Protein AF-A0A1Y2J234-F1 (afdb_monomer)

Foldseek 3Di:
DDDDDDDPDPPPPPPPPQPFDWFKDFDFFDKAQLVPNDTDIDIDTDDPPCDLVNLLVVCVSLVHDSDDDPVVSVVVSNVNSVDVVSVVVQFDDPDPDDPPDDDPVNVVPDPVSVVCCVVVPDPPDPSIGTTPPNPDPDPDVDPDDDPVVVVVVVVVVVVVVVVVVVVVVVVVVVPPDDDDDDDDDDDDDDDDDDDDDDDDDDDDDDDDDDDDDDDDDDDDDDDDDDDDDDDDPDPPVVPVVVVVVVVVVVVVVVVVVVVVVVVVVVVVVVVVVVVVVVVVPPDDDDDDDDDDDDDDDDDDDDDDDDDDDDDDDDDDDDDDDDDDDDDDDDDDDDDDDDDDDDDDDDDDPPPPPPPPPPDPPPPPPPPAPPVQWDWDADPNDTDIFGLVPFDQQDPDDCQPPLVVLLCQQNFAQRGATPNGGDRLVCVCVNADVVNVRPVVSCVVCVVVSVLSVLVNVVVVVDPDPVRVQVVQADPVSHGDTSVVVSVVSVVVLLVLLQVQLVLCCVLVVNDCPDVVVVCLQWDADPNDIDGDDDSNSSSVSSVVSVVVPVVSVVVSVCVVVVVPDDPPDDPPDPDDDDDDD

Structure (mmCIF, N/CA/C/O backbone):
data_AF-A0A1Y2J234-F1
#
_entry.id   AF-A0A1Y2J234-F1
#
loop_
_atom_site.group_PDB
_atom_site.id
_atom_site.type_symbol
_atom_site.label_atom_id
_atom_site.label_alt_id
_atom_site.label_comp_id
_atom_site.label_asym_id
_atom_site.label_entity_id
_atom_site.label_seq_id
_atom_site.pdbx_PDB_ins_code
_atom_site.Cartn_x
_atom_site.Cartn_y
_atom_site.Cartn_z
_atom_site.occupancy
_atom_site.B_iso_or_equiv
_atom_site.auth_seq_id
_atom_site.auth_comp_id
_atom_site.auth_asym_id
_atom_site.auth_atom_id
_atom_site.pdbx_PDB_model_num
ATOM 1 N N . MET A 1 1 ? -26.512 81.513 -38.156 1.00 45.56 1 MET A N 1
ATOM 2 C CA . MET A 1 1 ? -25.072 81.213 -38.007 1.00 45.56 1 MET A CA 1
ATOM 3 C C . MET A 1 1 ? -24.867 79.724 -38.216 1.00 45.56 1 MET A C 1
ATOM 5 O O . MET A 1 1 ? -25.089 78.939 -37.305 1.00 45.56 1 MET A O 1
ATOM 9 N N . SER A 1 2 ? -24.532 79.351 -39.450 1.00 49.22 2 SER A N 1
ATOM 10 C CA . SER A 1 2 ? -24.187 77.988 -39.853 1.00 49.22 2 SER A CA 1
ATOM 11 C C . SER A 1 2 ? -22.851 77.570 -39.250 1.00 49.22 2 SER A C 1
ATOM 13 O O . SER A 1 2 ? -21.877 78.315 -39.355 1.00 49.22 2 SER A O 1
ATOM 15 N N . ARG A 1 3 ? -22.774 76.361 -38.691 1.00 46.22 3 ARG A N 1
ATOM 16 C CA . ARG A 1 3 ? -21.512 75.629 -38.548 1.00 46.22 3 ARG A CA 1
ATOM 17 C C . ARG A 1 3 ? -21.734 74.187 -38.986 1.00 46.22 3 ARG A C 1
ATOM 19 O O . ARG A 1 3 ? -22.259 73.367 -38.242 1.00 46.22 3 ARG A O 1
ATOM 26 N N . ASN A 1 4 ? -21.353 73.944 -40.237 1.00 49.16 4 ASN A N 1
ATOM 27 C CA . ASN A 1 4 ? -21.106 72.631 -40.813 1.00 49.16 4 ASN A CA 1
ATOM 28 C C . ASN A 1 4 ? -19.988 71.947 -40.020 1.00 49.16 4 ASN A C 1
ATOM 30 O O . ASN A 1 4 ? -18.925 72.544 -39.854 1.00 49.16 4 ASN A O 1
ATOM 34 N N . ASN A 1 5 ? -20.211 70.710 -39.576 1.00 48.19 5 ASN A N 1
ATOM 35 C CA . ASN A 1 5 ? -19.147 69.843 -39.076 1.00 48.19 5 ASN A CA 1
ATOM 36 C C . ASN A 1 5 ? -18.961 68.696 -40.088 1.00 48.19 5 ASN A C 1
ATOM 38 O O . ASN A 1 5 ? -19.923 67.965 -40.340 1.00 48.19 5 ASN A O 1
ATOM 42 N N . PRO A 1 6 ? -17.796 68.592 -40.747 1.00 54.53 6 PRO A N 1
ATOM 43 C CA . PRO A 1 6 ? -17.599 67.704 -41.880 1.00 54.53 6 PRO A CA 1
ATOM 44 C C . PRO A 1 6 ? -17.270 66.268 -41.451 1.00 54.53 6 PRO A C 1
ATOM 46 O O . PRO A 1 6 ? -16.587 66.035 -40.460 1.00 54.53 6 PRO A O 1
ATOM 49 N N . ALA A 1 7 ? -17.755 65.331 -42.267 1.00 48.97 7 ALA A N 1
ATOM 50 C CA . ALA A 1 7 ? -17.101 64.080 -42.650 1.00 48.97 7 ALA A CA 1
ATOM 51 C C . ALA A 1 7 ? -16.438 63.248 -41.533 1.00 48.97 7 ALA A C 1
ATOM 53 O O . ALA A 1 7 ? -15.234 63.302 -41.303 1.00 48.97 7 ALA A O 1
ATOM 54 N N . ASN A 1 8 ? -17.235 62.360 -40.933 1.00 47.50 8 ASN A N 1
ATOM 55 C CA . ASN A 1 8 ? -16.736 61.147 -40.293 1.00 47.50 8 ASN A CA 1
ATOM 56 C C . ASN A 1 8 ? -16.324 60.157 -41.399 1.00 47.50 8 ASN A C 1
ATOM 58 O O . ASN A 1 8 ? -17.135 59.364 -41.886 1.00 47.50 8 ASN A O 1
ATOM 62 N N . GLU A 1 9 ? -15.080 60.293 -41.853 1.00 50.00 9 GLU A N 1
ATOM 63 C CA . GLU A 1 9 ? -14.385 59.343 -42.718 1.00 50.00 9 GLU A CA 1
ATOM 64 C C . GLU A 1 9 ? -14.416 57.961 -42.058 1.00 50.00 9 GLU A C 1
ATOM 66 O O . GLU A 1 9 ? -13.770 57.705 -41.040 1.00 50.00 9 GLU A O 1
ATOM 71 N N . ARG A 1 10 ? -15.207 57.055 -42.641 1.00 52.41 10 ARG A N 1
ATOM 72 C CA . ARG A 1 10 ? -15.169 55.626 -42.344 1.00 52.41 10 ARG A CA 1
ATOM 73 C C . ARG A 1 10 ? -13.786 55.113 -42.735 1.00 52.41 10 ARG A C 1
ATOM 75 O O . ARG A 1 10 ? -13.575 54.692 -43.867 1.00 52.41 10 ARG A O 1
ATOM 82 N N . LYS A 1 11 ? -12.850 55.166 -41.788 1.00 54.44 11 LYS A N 1
ATOM 83 C CA . LYS A 1 11 ? -11.643 54.344 -41.788 1.00 54.44 11 LYS A CA 1
ATOM 84 C C . LYS A 1 11 ? -12.125 52.901 -41.881 1.00 54.44 11 LYS A C 1
ATOM 86 O O . LYS A 1 11 ? -12.650 52.364 -40.907 1.00 54.44 11 LYS A O 1
ATOM 91 N N . SER A 1 12 ? -12.034 52.324 -43.074 1.00 51.91 12 SER A N 1
ATOM 92 C CA . SER A 1 12 ? -12.095 50.885 -43.277 1.00 51.91 12 SER A CA 1
ATOM 93 C C . SER A 1 12 ? -11.106 50.278 -42.290 1.00 51.91 12 SER A C 1
ATOM 95 O O . SER A 1 12 ? -9.899 50.454 -42.433 1.00 51.91 12 SER A O 1
ATOM 97 N N . ALA A 1 13 ? -11.629 49.692 -41.216 1.00 58.81 13 ALA A N 1
ATOM 98 C CA . ALA A 1 13 ? -10.858 48.840 -40.340 1.00 58.81 13 ALA A CA 1
ATOM 99 C C . ALA A 1 13 ? -10.471 47.640 -41.202 1.00 58.81 13 ALA A C 1
ATOM 101 O O . ALA A 1 13 ? -11.271 46.730 -41.396 1.00 58.81 13 ALA A O 1
ATOM 102 N N . GLU A 1 14 ? -9.294 47.714 -41.821 1.00 63.28 14 GLU A N 1
ATOM 103 C CA . GLU A 1 14 ? -8.565 46.523 -42.221 1.00 63.28 14 GLU A CA 1
ATOM 104 C C . GLU A 1 14 ? -8.438 45.699 -40.943 1.00 63.28 14 GLU A C 1
ATOM 106 O O . GLU A 1 14 ? -7.708 46.073 -40.021 1.00 63.28 14 GLU A O 1
ATOM 111 N N . ASP A 1 15 ? -9.277 44.665 -40.840 1.00 64.50 15 ASP A N 1
ATOM 112 C CA . ASP A 1 15 ? -9.165 43.656 -39.800 1.00 64.50 15 ASP A CA 1
ATOM 113 C C . ASP A 1 15 ? -7.700 43.221 -39.804 1.00 64.50 15 ASP A C 1
ATOM 115 O O . ASP A 1 15 ? -7.218 42.789 -40.856 1.00 64.50 15 ASP A O 1
ATOM 119 N N . PRO A 1 16 ? -6.957 43.396 -38.693 1.00 71.81 16 PRO A N 1
ATOM 120 C CA . PRO A 1 16 ? -5.580 42.948 -38.642 1.00 71.81 16 PRO A CA 1
ATOM 121 C C . PRO A 1 16 ? -5.625 41.459 -38.950 1.00 71.81 16 PRO A C 1
ATOM 123 O O . PRO A 1 16 ? -6.206 40.705 -38.166 1.00 71.81 16 PRO A O 1
ATOM 126 N N . GLU A 1 17 ? -5.095 41.066 -40.111 1.00 74.25 17 GLU A N 1
ATOM 127 C CA . GLU A 1 17 ? -4.952 39.669 -40.494 1.00 74.25 17 GLU A CA 1
ATOM 128 C C . GLU A 1 17 ? -4.195 39.003 -39.349 1.00 74.25 17 GLU A C 1
ATOM 130 O O . GLU A 1 17 ? -2.992 39.191 -39.180 1.00 74.25 17 GLU A O 1
ATOM 135 N N . GLU A 1 18 ? -4.928 38.336 -38.453 1.00 79.62 18 GLU A N 1
ATOM 136 C CA . GLU A 1 18 ? -4.303 37.661 -37.334 1.00 79.62 18 GLU A CA 1
ATOM 137 C C . GLU A 1 18 ? -3.364 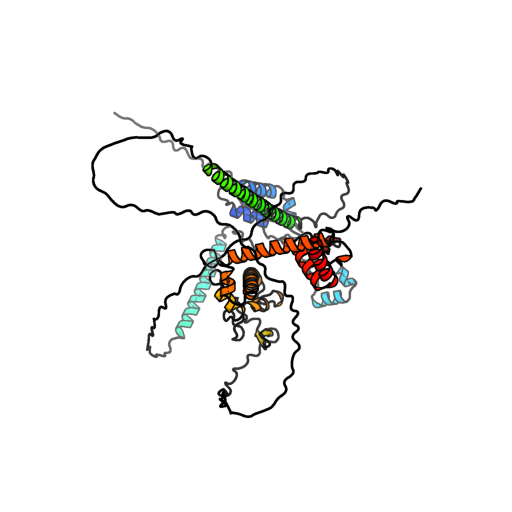36.632 -37.945 1.00 79.62 18 GLU A C 1
ATOM 139 O O . GLU A 1 18 ? -3.802 35.827 -38.765 1.00 79.62 18 GLU A O 1
ATOM 144 N N . ASP A 1 19 ? -2.087 36.672 -37.569 1.00 83.88 19 ASP A N 1
ATOM 145 C CA . ASP A 1 19 ? -1.072 35.734 -38.042 1.00 83.88 19 ASP A CA 1
ATOM 146 C C . ASP A 1 19 ? -1.469 34.294 -37.659 1.00 83.88 19 ASP A C 1
ATOM 148 O O . ASP A 1 19 ? -1.083 33.762 -36.612 1.00 83.88 19 ASP A O 1
ATOM 152 N N . VAL A 1 20 ? -2.301 33.653 -38.486 1.00 92.81 20 VAL A N 1
ATOM 153 C CA . VAL A 1 20 ? -2.752 32.277 -38.292 1.00 92.81 20 VAL A CA 1
ATOM 154 C C . VAL A 1 20 ? -1.638 31.358 -38.768 1.00 92.81 20 VAL A C 1
ATOM 156 O O . VAL A 1 20 ? -1.577 30.938 -39.922 1.00 92.81 20 VAL A O 1
ATOM 159 N N . GLU A 1 21 ? -0.750 31.008 -37.848 1.00 95.44 21 GLU A N 1
ATOM 160 C CA . GLU A 1 21 ? 0.292 30.016 -38.089 1.00 95.44 21 GLU A CA 1
ATOM 161 C C . GLU A 1 21 ? -0.334 28.614 -38.215 1.00 95.44 21 GLU A C 1
ATOM 163 O O . GLU A 1 21 ? -1.016 28.130 -37.305 1.00 95.44 21 GLU A O 1
ATOM 168 N N . VAL A 1 22 ? -0.111 27.932 -39.343 1.00 96.94 22 VAL A N 1
ATOM 169 C CA . VAL A 1 22 ? -0.601 26.563 -39.582 1.00 96.94 22 VAL A CA 1
ATOM 170 C C . VAL A 1 22 ? 0.548 25.570 -39.421 1.00 96.94 22 VAL A C 1
ATOM 172 O O . VAL A 1 22 ? 1.450 25.517 -40.252 1.00 96.94 22 VAL A O 1
ATOM 175 N N . LEU A 1 23 ? 0.503 24.737 -38.375 1.00 97.44 23 LEU A N 1
ATOM 176 C CA . LEU A 1 23 ? 1.488 23.673 -38.164 1.00 97.44 23 LEU A CA 1
ATOM 177 C C . LEU A 1 23 ? 1.081 22.374 -38.844 1.00 97.44 23 LEU A C 1
ATOM 179 O O . LEU A 1 23 ? -0.024 21.879 -38.640 1.00 97.44 23 LEU A O 1
ATOM 183 N N . THR A 1 24 ? 2.010 21.766 -39.575 1.00 97.56 24 THR A N 1
ATOM 184 C CA . THR A 1 24 ? 1.808 20.456 -40.201 1.00 97.56 24 THR A CA 1
ATOM 185 C C . THR A 1 24 ? 2.265 19.351 -39.250 1.00 97.56 24 THR A C 1
ATOM 187 O O . THR A 1 24 ? 3.435 19.289 -38.884 1.00 97.56 24 THR A O 1
ATOM 190 N N . LEU A 1 25 ? 1.346 18.478 -38.830 1.00 96.88 25 LEU A N 1
ATOM 191 C CA . LEU A 1 25 ? 1.611 17.398 -37.872 1.00 96.88 25 LEU A CA 1
ATOM 192 C C . LEU A 1 25 ? 1.128 16.041 -38.413 1.00 96.88 25 LEU A C 1
ATOM 194 O O . LEU A 1 25 ? 0.186 15.997 -39.205 1.00 96.88 25 LEU A O 1
ATOM 198 N N . PRO A 1 26 ? 1.721 14.909 -37.995 1.00 96.19 26 PRO A N 1
ATOM 199 C CA . PRO A 1 26 ? 1.278 13.584 -38.426 1.00 96.19 26 PRO A CA 1
ATOM 200 C C . PRO A 1 26 ? -0.073 13.221 -37.795 1.00 96.19 26 PRO A C 1
ATOM 202 O O . PRO A 1 26 ? -0.250 13.370 -36.588 1.00 96.19 26 PRO A O 1
ATOM 205 N N . LYS A 1 27 ? -1.027 12.693 -38.577 1.00 94.25 27 LYS A N 1
ATOM 206 C CA . LYS A 1 27 ? -2.358 12.309 -38.074 1.00 94.25 27 LYS A CA 1
ATOM 207 C C . LYS A 1 27 ? -2.227 11.300 -36.918 1.00 94.25 27 LYS A C 1
ATOM 209 O O . LYS A 1 27 ? -1.649 10.225 -37.116 1.00 94.25 27 LYS A O 1
ATOM 214 N N . PRO A 1 28 ? -2.745 11.606 -35.716 1.00 91.50 28 PRO A N 1
ATOM 215 C CA . PRO A 1 28 ? -2.576 10.729 -34.575 1.00 91.50 28 PRO A CA 1
ATOM 216 C C . PRO A 1 28 ? -3.358 9.427 -34.751 1.00 91.50 28 PRO A C 1
ATOM 218 O O . PRO A 1 28 ? -4.453 9.413 -35.307 1.00 91.50 28 PRO A O 1
ATOM 221 N N . GLY A 1 29 ? -2.772 8.320 -34.292 1.00 87.81 29 GLY A N 1
ATOM 222 C CA . GLY A 1 29 ? -3.382 6.990 -34.384 1.00 87.81 29 GLY A CA 1
ATOM 223 C C . GLY A 1 29 ? -3.395 6.375 -35.785 1.00 87.81 29 GLY A C 1
ATOM 224 O O . GLY A 1 29 ? -3.903 5.268 -35.935 1.00 87.81 29 GLY A O 1
ATOM 225 N N . GLN A 1 30 ? -2.834 7.045 -36.797 1.00 89.81 30 GLN A N 1
ATOM 226 C CA . GLN A 1 30 ? -2.687 6.438 -38.116 1.00 89.81 30 GLN A CA 1
ATOM 227 C C . GLN A 1 30 ? -1.759 5.224 -38.054 1.00 89.81 30 GLN A C 1
ATOM 229 O O . GLN A 1 30 ? -0.887 5.131 -37.186 1.00 89.81 30 GLN A O 1
ATOM 234 N N . ALA A 1 31 ? -1.928 4.326 -39.007 1.00 88.06 31 ALA A N 1
ATOM 235 C CA . ALA A 1 31 ? -1.000 3.248 -39.243 1.00 88.06 31 ALA A CA 1
ATOM 236 C C . ALA A 1 31 ? -0.335 3.453 -40.610 1.00 88.06 31 ALA A C 1
ATOM 238 O O . ALA A 1 31 ? -0.901 4.084 -41.506 1.00 88.06 31 ALA A O 1
ATOM 239 N N . ILE A 1 32 ? 0.930 3.048 -40.703 1.00 89.06 32 ILE A N 1
ATOM 240 C CA . ILE A 1 32 ? 1.766 3.299 -41.878 1.00 89.06 32 ILE A CA 1
ATOM 241 C C . ILE A 1 32 ? 1.952 1.996 -42.631 1.00 89.06 32 ILE A C 1
ATOM 243 O O . ILE A 1 32 ? 2.423 1.009 -42.057 1.00 89.06 32 ILE A O 1
ATOM 247 N N . ASP A 1 33 ? 1.652 2.027 -43.926 1.00 83.75 33 ASP A N 1
ATOM 248 C CA . ASP A 1 33 ? 2.023 0.953 -44.834 1.00 83.75 33 ASP A CA 1
ATOM 249 C C . ASP A 1 33 ? 3.551 0.892 -44.965 1.00 83.75 33 ASP A C 1
ATOM 251 O O . ASP A 1 33 ? 4.235 1.887 -45.245 1.00 83.75 33 ASP A O 1
ATOM 255 N N . ARG A 1 34 ? 4.102 -0.301 -44.745 1.00 79.81 34 ARG A N 1
ATOM 256 C CA . ARG A 1 34 ? 5.529 -0.586 -44.853 1.00 79.81 34 ARG A CA 1
ATOM 257 C C . ARG A 1 34 ? 6.104 -0.266 -46.233 1.00 79.81 34 ARG A C 1
ATOM 259 O O . ARG A 1 34 ? 7.294 0.057 -46.287 1.00 79.81 34 ARG A O 1
ATOM 266 N N . ALA A 1 35 ? 5.311 -0.382 -47.300 1.00 84.75 35 ALA A N 1
ATOM 267 C CA . ALA A 1 35 ? 5.768 -0.146 -48.666 1.00 84.75 35 ALA A CA 1
ATOM 268 C C . ALA A 1 35 ? 5.939 1.349 -48.965 1.00 84.75 35 ALA A C 1
ATOM 270 O O . ALA A 1 35 ? 6.988 1.767 -49.449 1.00 84.75 35 ALA A O 1
ATOM 271 N N . GLU A 1 36 ? 4.939 2.162 -48.624 1.00 86.81 36 GLU A N 1
ATOM 272 C CA . GLU A 1 36 ? 4.905 3.572 -49.021 1.00 86.81 36 GLU A CA 1
ATOM 273 C C . GLU A 1 36 ? 5.621 4.495 -48.030 1.00 86.81 36 GLU A C 1
ATOM 275 O O . GLU A 1 36 ? 6.101 5.557 -48.422 1.00 86.81 36 GLU A O 1
ATOM 280 N N . ARG A 1 37 ? 5.679 4.126 -46.736 1.00 83.69 37 ARG A N 1
ATOM 281 C CA . ARG A 1 37 ? 6.215 4.950 -45.625 1.00 83.69 37 ARG A CA 1
ATOM 282 C C . ARG A 1 37 ? 5.719 6.408 -45.600 1.00 83.69 37 ARG A C 1
ATOM 284 O O . ARG A 1 37 ? 6.307 7.250 -44.920 1.00 83.69 37 ARG A O 1
ATOM 291 N N . LYS A 1 38 ? 4.632 6.721 -46.308 1.00 91.19 38 LYS A N 1
ATOM 292 C CA . LYS A 1 38 ? 4.097 8.074 -46.437 1.00 91.19 38 LYS A CA 1
ATOM 293 C C . LYS A 1 38 ? 3.189 8.371 -45.249 1.00 91.19 38 LYS A C 1
ATOM 295 O O . LYS A 1 38 ? 2.128 7.775 -45.088 1.00 91.19 38 LYS A O 1
ATOM 300 N N . VAL A 1 39 ? 3.625 9.294 -44.399 1.00 93.06 39 VAL A N 1
ATOM 301 C CA . VAL A 1 39 ? 2.880 9.721 -43.210 1.00 93.06 39 VAL A CA 1
ATOM 302 C C . VAL A 1 39 ? 1.763 10.674 -43.644 1.00 93.06 39 VAL A C 1
ATOM 304 O O . VAL A 1 39 ? 2.042 11.684 -44.289 1.00 93.06 39 VAL A O 1
ATOM 307 N N . LYS A 1 40 ? 0.498 10.398 -43.295 1.00 94.25 40 LYS A N 1
ATOM 308 C CA . LYS A 1 40 ? -0.587 11.365 -43.522 1.00 94.25 40 LYS A CA 1
ATOM 309 C C . LYS A 1 40 ? -0.427 12.500 -42.520 1.00 94.25 40 LYS A C 1
ATOM 311 O O . LYS A 1 40 ? -0.317 12.261 -41.313 1.00 94.25 40 LYS A O 1
ATOM 316 N N . VAL A 1 41 ? -0.417 13.726 -43.024 1.00 96.31 41 VAL A N 1
ATOM 317 C CA . VAL A 1 41 ? -0.295 14.943 -42.220 1.00 96.31 41 VAL A CA 1
ATOM 318 C C . VAL A 1 41 ? -1.625 15.690 -42.166 1.00 96.31 41 VAL A C 1
ATOM 320 O O . VAL A 1 41 ? -2.456 15.549 -43.061 1.00 96.31 41 VAL A O 1
ATOM 323 N N . PHE A 1 42 ? -1.836 16.468 -41.110 1.00 95.81 42 PHE A N 1
ATOM 324 C CA . PHE A 1 42 ? -2.948 17.405 -40.977 1.00 95.81 42 PHE A CA 1
ATOM 325 C C . PHE A 1 42 ? -2.431 18.745 -40.440 1.00 95.81 42 PHE A C 1
ATOM 327 O O . PHE A 1 42 ? -1.460 18.786 -39.682 1.00 95.81 42 PHE A O 1
ATOM 334 N N . GLY A 1 43 ? -3.066 19.838 -40.866 1.00 96.44 43 GLY A N 1
ATOM 335 C CA . GLY A 1 43 ? -2.735 21.191 -40.425 1.00 96.44 43 GLY A CA 1
ATOM 336 C C . GLY A 1 43 ? -3.476 21.557 -39.140 1.00 96.44 43 GLY A C 1
ATOM 337 O O . GLY A 1 43 ? -4.703 21.473 -39.091 1.00 96.44 43 GLY A O 1
ATOM 338 N N . VAL A 1 44 ? -2.752 21.987 -38.112 1.00 96.50 44 VAL A N 1
ATOM 339 C CA . VAL A 1 44 ? -3.307 22.568 -36.885 1.00 96.50 44 VAL A CA 1
ATOM 340 C C . VAL A 1 44 ? -3.113 24.076 -36.940 1.00 96.50 44 VAL A C 1
ATOM 342 O O . VAL A 1 44 ? -1.983 24.556 -36.934 1.00 96.50 44 VAL A O 1
ATOM 345 N N . LYS A 1 45 ? -4.218 24.825 -36.984 1.00 95.88 45 LYS A N 1
ATOM 346 C CA . LYS A 1 45 ? -4.198 26.291 -36.924 1.00 95.88 45 LYS A CA 1
ATOM 347 C C . LYS A 1 45 ? -3.920 26.732 -35.487 1.00 95.88 45 LYS A C 1
ATOM 349 O O . LYS A 1 45 ? -4.707 26.431 -34.588 1.00 95.88 45 LYS A O 1
ATOM 354 N N . ILE A 1 46 ? -2.813 27.431 -35.260 1.00 95.88 46 ILE A N 1
ATOM 355 C CA . ILE A 1 46 ? -2.518 28.063 -33.975 1.00 95.88 46 ILE A CA 1
ATOM 356 C C . ILE A 1 46 ? -3.214 29.420 -33.960 1.00 95.88 46 ILE A C 1
ATOM 358 O O . ILE A 1 46 ? -2.675 30.415 -34.426 1.00 95.88 46 ILE A O 1
ATOM 362 N N . THR A 1 47 ? -4.414 29.464 -33.394 1.00 94.62 47 THR A N 1
ATOM 363 C CA . THR A 1 47 ? -5.082 30.726 -33.056 1.00 94.62 47 THR A CA 1
ATOM 364 C C . THR A 1 47 ? -4.874 31.055 -31.580 1.00 94.62 47 THR A C 1
ATOM 366 O O . THR A 1 47 ? -4.506 30.191 -30.767 1.00 94.62 47 THR A O 1
ATOM 369 N N . LYS A 1 48 ? -5.155 32.303 -31.185 1.00 92.19 48 LYS A N 1
ATOM 370 C CA . LYS A 1 48 ? -5.194 32.706 -29.766 1.00 92.19 48 LYS A CA 1
ATOM 371 C C . LYS A 1 48 ? -6.204 31.877 -28.958 1.00 92.19 48 LYS A C 1
ATOM 373 O O . LYS A 1 48 ? -5.990 31.665 -27.764 1.00 92.19 48 LYS A O 1
ATOM 378 N N . ASP A 1 49 ? -7.179 31.256 -29.610 1.00 91.00 49 ASP A N 1
ATOM 379 C CA . ASP A 1 49 ? -8.200 30.427 -28.964 1.00 91.00 49 ASP A CA 1
ATOM 380 C C . ASP A 1 49 ? -7.773 28.986 -28.673 1.00 91.00 49 ASP A C 1
ATOM 382 O O . ASP A 1 49 ? -8.437 28.301 -27.891 1.00 91.00 49 ASP A O 1
ATOM 386 N N . LEU A 1 50 ? -6.652 28.512 -29.234 1.00 94.81 50 LEU A N 1
ATOM 387 C CA . LEU A 1 50 ? -6.184 27.149 -28.979 1.00 94.81 50 LEU A CA 1
ATOM 388 C C . LEU A 1 50 ? -5.828 26.968 -27.492 1.00 94.81 50 LEU A C 1
ATOM 390 O O . LEU A 1 50 ? -4.827 27.493 -26.993 1.00 94.81 50 LEU A O 1
ATOM 394 N N . LYS A 1 51 ? -6.652 26.218 -26.751 1.00 96.88 51 LYS A N 1
ATOM 395 C CA . LYS A 1 51 ? -6.518 26.102 -25.294 1.00 96.88 51 LYS A CA 1
ATOM 396 C C . LYS A 1 51 ? -5.318 25.233 -24.927 1.00 96.88 51 LYS A C 1
ATOM 398 O O . LYS A 1 51 ? -5.000 24.238 -25.575 1.00 96.88 51 LYS A O 1
ATOM 403 N N . ALA A 1 52 ? -4.685 25.544 -23.793 1.00 96.56 52 ALA A N 1
ATOM 404 C CA . ALA A 1 52 ? -3.569 24.751 -23.262 1.00 96.56 52 ALA A CA 1
ATOM 405 C C . ALA A 1 52 ? -3.934 23.276 -23.014 1.00 96.56 52 ALA A C 1
ATOM 407 O O . ALA A 1 52 ? -3.054 22.418 -23.030 1.00 96.56 52 ALA A O 1
ATOM 408 N N . LYS A 1 53 ? -5.219 22.975 -22.791 1.00 96.62 53 LYS A N 1
ATOM 409 C CA . LYS A 1 53 ? -5.727 21.605 -22.666 1.00 96.62 53 LYS A CA 1
ATOM 410 C C . LYS A 1 53 ? -5.545 20.817 -23.969 1.00 96.62 53 LYS A C 1
ATOM 412 O O . LYS A 1 53 ? -4.962 19.738 -23.923 1.00 96.62 53 LYS A O 1
ATOM 417 N N . ASP A 1 54 ? -5.944 21.394 -25.098 1.00 95.94 54 ASP A N 1
ATOM 418 C CA . ASP A 1 54 ? -5.909 20.742 -26.414 1.00 95.94 54 ASP A CA 1
ATOM 419 C C . ASP A 1 54 ? -4.457 20.534 -26.875 1.00 95.94 54 ASP A C 1
ATOM 421 O O . ASP A 1 54 ? -4.082 19.462 -27.347 1.00 95.94 54 ASP A O 1
ATOM 425 N N . MET A 1 55 ? -3.579 21.509 -26.603 1.00 97.56 55 MET A N 1
ATOM 426 C CA . MET A 1 55 ? -2.132 21.364 -26.824 1.00 97.56 55 MET A CA 1
ATOM 427 C C . MET A 1 55 ? -1.514 20.235 -25.990 1.00 97.56 55 MET A C 1
ATOM 429 O O . MET A 1 55 ? -0.695 19.466 -26.494 1.00 97.56 55 MET A O 1
ATOM 433 N N . LYS A 1 56 ? -1.889 20.110 -24.707 1.00 97.38 56 LYS A N 1
ATOM 434 C CA . LYS A 1 56 ? -1.410 19.014 -23.847 1.00 97.38 56 LYS A CA 1
ATOM 435 C C . LYS A 1 56 ? -1.896 17.661 -24.345 1.00 97.38 56 LYS A C 1
ATOM 437 O O . LYS A 1 56 ? -1.150 16.691 -24.243 1.00 97.38 56 LYS A O 1
ATOM 442 N N . GLU A 1 57 ? -3.115 17.589 -24.866 1.00 95.38 57 GLU A N 1
ATOM 443 C CA . GLU A 1 57 ? -3.662 16.370 -25.451 1.00 95.38 57 GLU A CA 1
ATOM 444 C C . GLU A 1 57 ? -2.886 15.961 -26.708 1.00 95.38 57 GLU A C 1
ATOM 446 O O . GLU A 1 57 ? -2.398 14.832 -26.763 1.00 95.38 57 GLU A O 1
ATOM 451 N N . LEU A 1 58 ? -2.627 16.894 -27.632 1.00 95.44 58 LEU A N 1
ATOM 452 C CA . LEU A 1 58 ? -1.776 16.655 -28.805 1.00 95.44 58 LEU A CA 1
ATOM 453 C C . LEU A 1 58 ? -0.365 16.184 -28.412 1.00 95.44 58 LEU A C 1
ATOM 455 O O . LEU A 1 58 ? 0.096 15.136 -28.868 1.00 95.44 58 LEU A O 1
ATOM 459 N N . LEU A 1 59 ? 0.304 16.893 -27.496 1.00 96.06 59 LEU A N 1
ATOM 460 C CA . LEU A 1 59 ? 1.634 16.511 -27.002 1.00 96.06 59 LEU A CA 1
ATOM 461 C C . LEU A 1 59 ? 1.626 15.125 -26.337 1.00 96.06 59 LEU A C 1
ATOM 463 O O . LEU A 1 59 ? 2.557 14.339 -26.529 1.00 96.06 59 LEU A O 1
ATOM 467 N N . LYS A 1 60 ? 0.568 14.788 -25.589 1.00 94.69 60 LYS A N 1
ATOM 468 C CA . LYS A 1 60 ? 0.409 13.478 -24.940 1.00 94.69 60 LYS A CA 1
ATOM 469 C C . LYS A 1 60 ? 0.331 12.348 -25.963 1.00 94.69 60 LYS A C 1
ATOM 471 O O . LYS A 1 60 ? 0.936 11.293 -25.728 1.00 94.69 60 LYS A O 1
ATOM 476 N N . VAL A 1 61 ? -0.379 12.563 -27.074 1.00 92.56 61 VAL A N 1
ATOM 477 C CA . VAL A 1 61 ? -0.489 11.581 -28.161 1.00 92.56 61 VAL A CA 1
ATOM 478 C C . VAL A 1 61 ? 0.870 11.321 -28.798 1.00 92.56 61 VAL A C 1
ATOM 480 O O . VAL A 1 61 ? 1.281 10.166 -28.911 1.00 92.56 61 VAL A O 1
ATOM 483 N N . TYR A 1 62 ? 1.619 12.383 -29.088 1.00 93.62 62 TYR A N 1
ATOM 484 C CA . TYR A 1 62 ? 2.968 12.296 -29.653 1.00 93.62 62 TYR A CA 1
ATOM 485 C C . TYR A 1 62 ? 4.039 11.853 -28.647 1.00 93.62 62 TYR A C 1
ATOM 487 O O . TYR A 1 62 ? 5.190 11.610 -29.001 1.00 93.62 62 TYR A O 1
ATOM 495 N N . GLY A 1 63 ? 3.667 11.699 -27.374 1.00 92.25 63 GLY A N 1
ATOM 496 C CA . GLY A 1 63 ? 4.568 11.266 -26.313 1.00 92.25 63 GLY A CA 1
ATOM 497 C C . GLY A 1 63 ? 5.583 12.309 -25.871 1.00 92.25 63 GLY A C 1
ATOM 498 O O . GLY A 1 63 ? 6.581 11.946 -25.249 1.00 92.25 63 GLY A O 1
ATOM 499 N N . LEU A 1 64 ? 5.298 13.577 -26.145 1.00 95.19 64 LEU A N 1
ATOM 500 C CA . LEU A 1 64 ? 6.087 14.722 -25.726 1.00 95.19 64 LEU A CA 1
ATOM 501 C C . LEU A 1 64 ? 5.699 15.160 -24.298 1.00 95.19 64 LEU A C 1
ATOM 503 O O . LEU A 1 64 ? 4.602 14.848 -23.819 1.00 95.19 64 LEU A O 1
ATOM 507 N N . PRO A 1 65 ? 6.576 15.882 -23.578 1.00 95.81 65 PRO A N 1
ATOM 508 C CA . PRO A 1 65 ? 6.262 16.391 -22.245 1.00 95.81 65 PRO A CA 1
ATOM 509 C C . PRO A 1 65 ? 5.068 17.362 -22.249 1.00 95.81 65 PRO A C 1
ATOM 511 O O . PRO A 1 65 ? 5.017 18.290 -23.056 1.00 95.81 65 PRO A O 1
ATOM 514 N N . VAL A 1 66 ? 4.140 17.192 -21.297 1.00 97.88 66 VAL A N 1
ATOM 515 C CA . VAL A 1 66 ? 2.874 17.960 -21.198 1.00 97.88 66 VAL A CA 1
ATOM 516 C C . VAL A 1 66 ? 2.881 19.073 -20.133 1.00 97.88 66 VAL A C 1
ATOM 518 O O . VAL A 1 66 ? 1.859 19.714 -19.888 1.00 97.88 66 VAL A O 1
ATOM 521 N N . SER A 1 67 ? 4.007 19.305 -19.456 1.00 96.44 67 SER A N 1
ATOM 522 C CA . SER A 1 67 ? 4.146 20.328 -18.407 1.00 96.44 67 SER A CA 1
ATOM 523 C C . SER A 1 67 ? 4.628 21.674 -18.964 1.00 96.44 67 SER A C 1
ATOM 525 O O . SER A 1 67 ? 5.450 21.705 -19.875 1.00 96.44 67 SER A O 1
ATOM 527 N N . GLY A 1 68 ? 4.165 22.790 -18.398 1.00 96.50 68 GLY A N 1
ATOM 528 C CA . GLY A 1 68 ? 4.607 24.141 -18.774 1.00 96.50 68 GLY A CA 1
ATOM 529 C C . GLY A 1 68 ? 3.463 25.100 -19.108 1.00 96.50 68 GLY A C 1
ATOM 530 O O . GLY A 1 68 ? 2.295 24.700 -19.154 1.00 96.50 68 GLY A O 1
ATOM 531 N N . LYS A 1 69 ? 3.829 26.373 -19.314 1.00 97.56 69 LYS A N 1
ATOM 532 C CA . LYS A 1 69 ? 2.941 27.432 -19.818 1.00 97.56 69 LYS A CA 1
ATOM 533 C C . LYS A 1 69 ? 2.660 27.240 -21.313 1.00 97.56 69 LYS A C 1
ATOM 535 O O . LYS A 1 69 ? 3.343 26.458 -21.975 1.00 97.56 69 LYS A O 1
ATOM 540 N N . ARG A 1 70 ? 1.651 27.943 -21.832 1.00 96.94 70 ARG A N 1
ATOM 541 C CA . ARG A 1 70 ? 1.169 27.838 -23.219 1.00 96.94 70 ARG A CA 1
ATOM 542 C C . ARG A 1 70 ? 2.294 27.966 -24.248 1.00 96.94 70 ARG A C 1
ATOM 544 O O . ARG A 1 70 ? 2.366 27.157 -25.165 1.00 96.94 70 ARG A O 1
ATOM 551 N N . GLU A 1 71 ? 3.193 28.919 -24.052 1.00 97.38 71 GLU A N 1
ATOM 552 C CA . GLU A 1 71 ? 4.295 29.241 -24.963 1.00 97.38 71 GLU A CA 1
ATOM 553 C C . GLU A 1 71 ? 5.263 28.060 -25.095 1.00 97.38 71 GLU A C 1
ATOM 555 O O . GLU A 1 71 ? 5.663 27.694 -26.196 1.00 97.38 71 GLU A O 1
ATOM 560 N N . ILE A 1 72 ? 5.563 27.392 -23.976 1.00 97.94 72 ILE A N 1
ATOM 561 C CA . ILE A 1 72 ? 6.434 26.210 -23.945 1.00 97.94 72 ILE A CA 1
ATOM 562 C C . ILE A 1 72 ? 5.772 25.033 -24.678 1.00 97.94 72 ILE A C 1
ATOM 564 O O . ILE A 1 72 ? 6.451 24.258 -25.351 1.00 97.94 72 ILE A O 1
ATOM 568 N N . LEU A 1 73 ? 4.450 24.876 -24.552 1.00 98.06 73 LEU A N 1
ATOM 569 C CA . LEU A 1 73 ? 3.711 23.825 -25.259 1.00 98.06 73 LEU A CA 1
ATOM 570 C C . LEU A 1 73 ? 3.708 24.077 -26.774 1.00 98.06 73 LEU A C 1
ATOM 572 O O . LEU A 1 73 ? 3.972 23.145 -27.532 1.00 98.06 73 LEU A O 1
ATOM 576 N N . LEU A 1 74 ? 3.484 25.326 -27.203 1.00 97.50 74 LEU A N 1
ATOM 577 C CA . LEU A 1 74 ? 3.561 25.729 -28.611 1.00 97.50 74 LEU A CA 1
ATOM 578 C C . LEU A 1 74 ? 4.963 25.531 -29.180 1.00 97.50 74 LEU A C 1
ATOM 580 O O . LEU A 1 74 ? 5.106 24.914 -30.228 1.00 97.50 74 LEU A O 1
ATOM 584 N N . GLN A 1 75 ? 6.001 25.968 -28.467 1.00 98.12 75 GLN A N 1
ATOM 585 C CA . GLN A 1 75 ? 7.385 25.795 -28.905 1.00 98.12 75 GLN A CA 1
ATOM 586 C C . GLN A 1 75 ? 7.740 24.315 -29.105 1.00 98.12 75 GLN A C 1
ATOM 588 O O . GLN A 1 75 ? 8.430 23.967 -30.059 1.00 98.12 75 GLN A O 1
ATOM 593 N N . ARG A 1 76 ? 7.239 23.421 -28.241 1.00 98.12 76 ARG A N 1
ATOM 594 C CA . ARG A 1 76 ? 7.423 21.972 -28.419 1.00 98.12 76 ARG A CA 1
ATOM 595 C C . ARG A 1 76 ? 6.681 21.432 -29.638 1.00 98.12 76 ARG A C 1
ATOM 597 O O . ARG A 1 76 ? 7.227 20.563 -30.305 1.00 98.12 76 ARG A O 1
ATOM 604 N N . LEU A 1 77 ? 5.470 21.917 -29.917 1.00 97.56 77 LEU A N 1
ATOM 605 C CA . LEU A 1 77 ? 4.725 21.531 -31.120 1.00 97.56 77 LEU A CA 1
ATOM 606 C C . LEU A 1 77 ? 5.414 22.032 -32.395 1.00 97.56 77 LEU A C 1
ATOM 608 O O . LEU A 1 77 ? 5.549 21.246 -33.324 1.00 97.56 77 LEU A O 1
ATOM 612 N N . ARG A 1 78 ? 5.910 23.278 -32.408 1.00 97.88 78 ARG A N 1
ATOM 613 C CA . ARG A 1 78 ? 6.694 23.850 -33.519 1.00 97.88 78 ARG A CA 1
ATOM 614 C C . ARG A 1 78 ? 7.953 23.035 -33.787 1.00 97.88 78 ARG A C 1
ATOM 616 O O . ARG A 1 78 ? 8.096 22.483 -34.868 1.00 97.88 78 ARG A O 1
ATOM 623 N N . LYS A 1 79 ? 8.776 22.821 -32.755 1.00 97.62 79 LYS A N 1
ATOM 624 C CA . LYS A 1 79 ? 9.992 22.002 -32.855 1.00 97.62 79 LYS A CA 1
ATOM 625 C C . LYS A 1 79 ? 9.703 20.580 -33.351 1.00 97.62 79 LYS A C 1
ATOM 627 O O . LYS A 1 79 ? 10.494 19.996 -34.075 1.00 97.62 79 LYS A O 1
ATOM 632 N N . TYR A 1 80 ? 8.573 20.002 -32.945 1.00 97.12 80 TYR A N 1
ATOM 633 C CA . TYR A 1 80 ? 8.174 18.675 -33.407 1.00 97.12 80 TYR A CA 1
ATOM 634 C C . TYR A 1 80 ? 7.670 18.659 -34.862 1.00 97.12 80 TYR A C 1
ATOM 636 O O . TYR A 1 80 ? 7.838 17.659 -35.560 1.00 97.12 80 TYR A O 1
ATOM 644 N N . ALA A 1 81 ? 7.039 19.743 -35.318 1.00 97.06 81 ALA A N 1
ATOM 645 C CA . ALA A 1 81 ? 6.599 19.917 -36.700 1.00 97.06 81 ALA A CA 1
ATOM 646 C C . ALA A 1 81 ? 7.777 20.182 -37.658 1.00 97.06 81 ALA A C 1
ATOM 648 O O . ALA A 1 81 ? 7.729 19.739 -38.802 1.00 97.06 81 ALA A O 1
ATOM 649 N N . GLU A 1 82 ? 8.831 20.851 -37.181 1.00 97.62 82 GLU A N 1
ATOM 650 C CA . GLU A 1 82 ? 10.059 21.152 -37.935 1.00 97.62 82 GLU A CA 1
ATOM 651 C C . GLU A 1 82 ? 10.901 19.909 -38.268 1.00 97.62 82 GLU A C 1
ATOM 653 O O . GLU A 1 82 ? 11.607 19.918 -39.274 1.00 97.62 82 GLU A O 1
ATOM 658 N N . ASP A 1 83 ? 10.786 18.828 -37.483 1.00 95.88 83 ASP A N 1
ATOM 659 C CA . ASP A 1 83 ? 11.582 17.601 -37.642 1.00 95.88 83 ASP A CA 1
ATOM 660 C C . ASP A 1 83 ? 10.740 16.386 -38.125 1.00 95.88 83 ASP A C 1
ATOM 662 O O . ASP A 1 83 ? 10.416 15.496 -37.321 1.00 95.88 83 ASP A O 1
ATOM 666 N N . PRO A 1 84 ? 10.422 16.251 -39.435 1.00 93.38 84 PRO A N 1
ATOM 667 C CA . PRO A 1 84 ? 9.676 15.108 -39.976 1.00 93.38 84 PRO A CA 1
ATOM 668 C C . PRO A 1 84 ? 10.304 13.739 -39.690 1.00 93.38 84 PRO A C 1
ATOM 670 O O . PRO A 1 84 ? 9.600 12.735 -39.557 1.00 93.38 84 PRO A O 1
ATOM 673 N N . GLU A 1 85 ? 11.629 13.669 -39.546 1.00 89.44 85 GLU A N 1
ATOM 674 C CA . GLU A 1 85 ? 12.324 12.418 -39.224 1.00 89.44 85 GLU A CA 1
ATOM 675 C C . GLU A 1 85 ? 11.894 11.851 -37.866 1.00 89.44 85 GLU A C 1
ATOM 677 O O . GLU A 1 85 ? 11.777 10.631 -37.697 1.00 89.44 85 GLU A O 1
ATOM 682 N N . GLN A 1 86 ? 11.562 12.722 -36.905 1.00 90.81 86 GLN A N 1
ATOM 683 C CA . GLN A 1 86 ? 11.070 12.302 -35.596 1.00 90.81 86 GLN A CA 1
ATOM 684 C C . GLN A 1 86 ? 9.666 11.693 -35.667 1.00 90.81 86 GLN A C 1
ATOM 686 O O . GLN A 1 86 ? 9.274 10.970 -34.744 1.00 90.81 86 GLN A O 1
ATOM 691 N N . TRP A 1 87 ? 8.906 11.921 -36.743 1.00 92.75 87 TRP A N 1
ATOM 692 C CA . TRP A 1 87 ? 7.580 11.322 -36.923 1.00 92.75 87 TRP A CA 1
ATOM 693 C C . TRP A 1 87 ? 7.679 9.809 -37.079 1.00 92.75 87 TRP A C 1
ATOM 695 O O . TRP A 1 87 ? 6.894 9.077 -36.479 1.00 92.75 87 TRP A O 1
ATOM 705 N N . SER A 1 88 ? 8.716 9.324 -37.768 1.00 85.62 88 SER A N 1
ATOM 706 C CA . SER A 1 88 ? 8.975 7.888 -37.927 1.00 85.62 88 SER A CA 1
ATOM 707 C C . SER A 1 88 ? 9.149 7.161 -36.584 1.00 85.62 88 SER A C 1
ATOM 709 O O . SER A 1 88 ? 8.718 6.020 -36.438 1.00 85.62 88 SER A O 1
ATOM 711 N N . SER A 1 89 ? 9.679 7.840 -35.557 1.00 81.75 89 SER A N 1
ATOM 712 C CA . SER A 1 89 ? 9.892 7.267 -34.218 1.00 81.75 89 SER A CA 1
ATOM 713 C C . SER A 1 89 ? 8.597 6.971 -33.439 1.00 81.75 89 SER A C 1
ATOM 715 O O . SER A 1 89 ? 8.616 6.226 -32.447 1.00 81.75 89 SER A O 1
ATOM 717 N N . GLN A 1 90 ? 7.465 7.535 -33.881 1.00 80.88 90 GLN A N 1
ATOM 718 C CA . GLN A 1 90 ? 6.140 7.258 -33.319 1.00 80.88 90 GLN A CA 1
ATOM 719 C C . GLN A 1 90 ? 5.569 5.913 -33.767 1.00 80.88 90 GLN A C 1
ATOM 721 O O . GLN A 1 90 ? 4.712 5.343 -33.082 1.00 80.88 90 GLN A O 1
ATOM 726 N N . PHE A 1 91 ? 6.063 5.387 -34.883 1.00 83.94 91 PHE A N 1
ATOM 727 C CA . PHE A 1 91 ? 5.667 4.102 -35.430 1.00 83.94 91 PHE A CA 1
ATOM 728 C C . PHE A 1 91 ? 6.742 3.106 -35.017 1.00 83.94 91 PHE A C 1
ATOM 730 O O . PHE A 1 91 ? 7.889 3.172 -35.454 1.00 83.94 91 PHE A O 1
ATOM 737 N N . LEU A 1 92 ? 6.412 2.213 -34.082 1.00 66.81 92 LEU A N 1
ATOM 738 C CA . LEU A 1 92 ? 7.348 1.138 -33.782 1.00 66.81 92 LEU A CA 1
ATOM 739 C C . LEU A 1 92 ? 7.337 0.149 -34.947 1.00 66.81 92 LEU A C 1
ATOM 741 O O . LEU A 1 92 ? 6.260 -0.151 -35.468 1.00 66.81 92 LEU A O 1
ATOM 745 N N . PRO A 1 93 ? 8.490 -0.448 -35.295 1.00 62.56 93 PRO A N 1
ATOM 746 C CA . PRO A 1 93 ? 8.453 -1.703 -36.022 1.00 62.56 93 PRO A CA 1
ATOM 747 C C . PRO A 1 93 ? 7.559 -2.670 -35.238 1.00 62.56 93 PRO A C 1
ATOM 749 O O . PRO A 1 93 ? 7.638 -2.689 -34.004 1.00 62.56 93 PRO A O 1
ATOM 752 N N . ALA A 1 94 ? 6.693 -3.408 -35.946 1.00 55.88 94 ALA A N 1
ATOM 753 C CA . ALA A 1 94 ? 5.717 -4.334 -35.378 1.00 55.88 94 ALA A CA 1
ATOM 754 C C . ALA A 1 94 ? 6.301 -5.013 -34.135 1.00 55.88 94 ALA A C 1
ATOM 756 O O . ALA A 1 94 ? 7.384 -5.607 -34.193 1.00 55.88 94 ALA A O 1
ATOM 757 N N . ARG A 1 95 ? 5.640 -4.786 -32.991 1.00 54.91 95 ARG A N 1
ATOM 758 C CA . ARG A 1 95 ? 6.124 -5.153 -31.658 1.00 54.91 95 ARG A CA 1
ATOM 759 C C . ARG A 1 95 ? 6.663 -6.580 -31.726 1.00 54.91 95 ARG A C 1
ATOM 761 O O . ARG A 1 95 ? 5.952 -7.474 -32.171 1.00 54.91 95 ARG A O 1
ATOM 768 N N . GLY A 1 96 ? 7.936 -6.760 -31.369 1.00 58.66 96 GLY A N 1
ATOM 769 C CA . GLY A 1 96 ? 8.619 -8.041 -31.533 1.00 58.66 96 GLY A CA 1
ATOM 770 C C . GLY A 1 96 ? 7.772 -9.186 -30.984 1.00 58.66 96 GLY A C 1
ATOM 771 O O . GLY A 1 96 ? 7.352 -9.101 -29.835 1.00 58.66 96 GLY A O 1
ATOM 772 N N . ARG A 1 97 ? 7.523 -10.175 -31.857 1.00 57.41 97 ARG A N 1
ATOM 773 C CA . ARG A 1 97 ? 6.890 -11.491 -31.654 1.00 57.41 97 ARG A CA 1
ATOM 774 C C . ARG A 1 97 ? 6.068 -11.603 -30.372 1.00 57.41 97 ARG A C 1
ATOM 776 O O . ARG A 1 97 ? 6.635 -11.698 -29.281 1.00 57.41 97 ARG A O 1
ATOM 783 N N . GLU A 1 98 ? 4.745 -11.691 -30.504 1.00 61.09 98 GLU A N 1
ATOM 784 C CA . GLU A 1 98 ? 3.915 -12.125 -29.381 1.00 61.09 98 GLU A CA 1
ATOM 785 C C . GLU A 1 98 ? 4.445 -13.460 -28.843 1.00 61.09 98 GLU A C 1
ATOM 787 O O . GLU A 1 98 ? 5.030 -14.265 -29.573 1.00 61.09 98 GLU A O 1
ATOM 792 N N . ARG A 1 99 ? 4.307 -13.690 -27.534 1.00 51.16 99 ARG A N 1
ATOM 793 C CA . ARG A 1 99 ? 4.767 -14.925 -26.892 1.00 51.16 99 ARG A CA 1
ATOM 794 C C . ARG A 1 99 ? 3.985 -16.102 -27.491 1.00 51.16 99 ARG A C 1
ATOM 796 O O . ARG A 1 99 ? 2.872 -16.367 -27.063 1.00 51.16 99 ARG A O 1
ATOM 803 N N . GLY A 1 100 ? 4.572 -16.766 -28.485 1.00 64.56 100 GLY A N 1
ATOM 804 C CA . GLY A 1 100 ? 3.903 -17.780 -29.308 1.00 64.56 100 GLY A CA 1
ATOM 805 C C . GLY A 1 100 ? 4.113 -17.611 -30.819 1.00 64.56 100 GLY A C 1
ATOM 806 O O . GLY A 1 100 ? 3.892 -18.565 -31.553 1.00 64.56 100 GLY A O 1
ATOM 807 N N . ASP A 1 101 ? 4.611 -16.464 -31.295 1.00 65.94 101 ASP A N 1
ATOM 808 C CA . ASP A 1 101 ? 4.920 -16.257 -32.714 1.00 65.94 101 ASP A CA 1
ATOM 809 C C . ASP A 1 101 ? 6.180 -17.042 -33.112 1.00 65.94 101 ASP A C 1
ATOM 811 O O . ASP A 1 101 ? 7.335 -16.645 -32.882 1.00 65.94 101 ASP A O 1
ATOM 815 N N . ILE A 1 102 ? 5.958 -18.195 -33.736 1.00 67.94 102 ILE A N 1
ATOM 816 C CA . ILE A 1 102 ? 7.022 -19.033 -34.269 1.00 67.94 102 ILE A CA 1
ATOM 817 C C . ILE A 1 102 ? 7.311 -18.586 -35.699 1.00 67.94 102 ILE A C 1
ATOM 819 O O . ILE A 1 102 ? 6.484 -18.729 -36.592 1.00 67.94 102 ILE A O 1
ATOM 823 N N . SER A 1 103 ? 8.506 -18.046 -35.948 1.00 69.31 103 SER A N 1
ATOM 824 C CA . SER A 1 103 ? 8.903 -17.725 -37.324 1.00 69.31 103 SER A CA 1
ATOM 825 C C . SER A 1 103 ? 8.933 -18.978 -38.183 1.00 69.31 103 SER A C 1
ATOM 827 O O . SER A 1 103 ? 9.468 -19.995 -37.740 1.00 69.31 103 SER A O 1
ATOM 829 N N . SER A 1 104 ? 8.522 -18.847 -39.441 1.00 66.50 104 SER A N 1
ATOM 830 C CA . SER A 1 104 ? 8.667 -19.863 -40.491 1.00 66.50 104 SER A CA 1
ATOM 831 C C . SER A 1 104 ? 10.059 -20.511 -40.515 1.00 66.50 104 SER A C 1
ATOM 833 O O . SER A 1 104 ? 10.169 -21.733 -40.564 1.00 66.50 104 SER A O 1
ATOM 835 N N . ARG A 1 105 ? 11.134 -19.725 -40.332 1.00 71.81 105 ARG A N 1
ATOM 836 C CA . ARG A 1 105 ? 12.512 -20.250 -40.209 1.00 71.81 105 ARG A CA 1
ATOM 837 C C . ARG A 1 105 ? 12.710 -21.247 -39.058 1.00 71.81 105 ARG A C 1
ATOM 839 O O . ARG A 1 105 ? 13.515 -22.157 -39.178 1.00 71.81 105 ARG A O 1
ATOM 846 N N . ARG A 1 106 ? 11.992 -21.092 -37.941 1.00 70.12 106 ARG A N 1
ATOM 847 C CA . ARG A 1 106 ? 12.078 -21.990 -36.772 1.00 70.12 106 ARG A CA 1
ATOM 848 C C . ARG A 1 106 ? 11.176 -23.217 -36.930 1.00 70.12 106 ARG A C 1
ATOM 850 O O . ARG A 1 106 ? 11.502 -24.270 -36.393 1.00 70.12 106 ARG A O 1
ATOM 857 N N . ALA A 1 107 ? 10.097 -23.101 -37.705 1.00 74.31 107 ALA A N 1
ATOM 858 C CA . ALA A 1 107 ? 9.254 -24.235 -38.080 1.00 74.31 107 ALA A CA 1
ATOM 859 C C . ALA A 1 107 ? 9.965 -25.239 -38.999 1.00 74.31 107 ALA A C 1
ATOM 861 O O . ALA A 1 107 ? 9.690 -26.435 -38.930 1.00 74.31 107 ALA A O 1
ATOM 862 N N . GLY A 1 108 ? 10.956 -24.786 -39.774 1.00 80.38 108 GLY A N 1
ATOM 863 C CA . GLY A 1 108 ? 11.842 -25.681 -40.521 1.00 80.38 108 GLY A CA 1
ATOM 864 C C . GLY A 1 108 ? 12.521 -26.735 -39.636 1.00 80.38 108 GLY A C 1
ATOM 865 O O . GLY A 1 108 ? 12.607 -27.888 -40.040 1.00 80.38 108 GLY A O 1
ATOM 866 N N . ASN A 1 109 ? 12.882 -26.390 -38.393 1.00 84.06 109 ASN A N 1
ATOM 867 C CA . ASN A 1 109 ? 13.706 -27.244 -37.524 1.00 84.06 109 ASN A CA 1
ATOM 868 C C . ASN A 1 109 ? 12.959 -27.836 -36.314 1.00 84.06 109 ASN A C 1
ATOM 870 O O . ASN A 1 109 ? 13.568 -28.538 -35.513 1.00 84.06 109 ASN A O 1
ATOM 874 N N . SER A 1 110 ? 11.663 -27.554 -36.132 1.00 87.62 110 SER A N 1
ATOM 875 C CA . SER A 1 110 ? 10.898 -28.032 -34.971 1.00 87.62 110 SER A CA 1
ATOM 876 C C . SER A 1 110 ? 9.544 -28.605 -35.380 1.00 87.62 110 SER A C 1
ATOM 878 O O . SER A 1 110 ? 8.704 -27.908 -35.943 1.00 87.62 110 SER A O 1
ATOM 880 N N . HIS A 1 111 ? 9.301 -29.872 -35.038 1.00 88.50 111 HIS A N 1
ATOM 881 C CA . HIS A 1 111 ? 8.035 -30.558 -35.310 1.00 88.50 111 HIS A CA 1
ATOM 882 C C . HIS A 1 111 ? 6.839 -29.895 -34.599 1.00 88.50 111 HIS A C 1
ATOM 884 O O . HIS A 1 111 ? 5.780 -29.711 -35.195 1.00 88.50 111 HIS A O 1
ATOM 890 N N . ALA A 1 112 ? 7.025 -29.450 -33.350 1.00 86.69 112 ALA A N 1
ATOM 891 C CA . ALA A 1 112 ? 5.994 -28.730 -32.598 1.00 86.69 112 ALA A CA 1
ATOM 892 C C . ALA A 1 112 ? 5.594 -27.412 -33.283 1.00 86.69 112 ALA A C 1
ATOM 894 O O . ALA A 1 112 ? 4.419 -27.066 -33.342 1.00 86.69 112 ALA A O 1
ATOM 895 N N . ALA A 1 113 ? 6.568 -26.705 -33.859 1.00 83.69 113 ALA A N 1
ATOM 896 C CA . ALA A 1 113 ? 6.320 -25.482 -34.607 1.00 83.69 113 ALA A CA 1
ATOM 897 C C . ALA A 1 113 ? 5.542 -25.714 -35.911 1.00 83.69 113 ALA A C 1
ATOM 899 O O . ALA A 1 113 ? 4.717 -24.876 -36.263 1.00 83.69 113 ALA A O 1
ATOM 900 N N . ARG A 1 114 ? 5.768 -26.840 -36.605 1.00 88.88 114 ARG A N 1
ATOM 901 C CA . ARG A 1 114 ? 4.981 -27.210 -37.796 1.00 88.88 114 ARG A CA 1
ATOM 902 C C . ARG A 1 114 ? 3.530 -27.498 -37.432 1.00 88.88 114 ARG A C 1
ATOM 904 O O . ARG A 1 114 ? 2.655 -26.895 -38.029 1.00 88.88 114 ARG A O 1
ATOM 911 N N . ARG A 1 115 ? 3.283 -28.281 -36.371 1.00 89.56 115 ARG A N 1
ATOM 912 C CA . ARG A 1 115 ? 1.918 -28.527 -35.867 1.00 89.56 115 ARG A CA 1
ATOM 913 C C . ARG A 1 115 ? 1.168 -27.243 -35.531 1.00 89.56 115 ARG A C 1
ATOM 915 O O . ARG A 1 115 ? -0.010 -27.141 -35.834 1.00 89.56 115 ARG A O 1
ATOM 922 N N . ILE A 1 116 ? 1.840 -26.271 -34.916 1.00 82.88 116 ILE A N 1
ATOM 923 C CA . ILE A 1 116 ? 1.218 -24.981 -34.591 1.00 82.88 116 ILE A CA 1
ATOM 924 C C . ILE A 1 116 ? 0.863 -24.213 -35.874 1.00 82.88 116 ILE A C 1
ATOM 926 O O . ILE A 1 116 ? -0.220 -23.647 -35.952 1.00 82.88 116 ILE A O 1
ATOM 930 N N . ILE A 1 117 ? 1.722 -24.221 -36.897 1.00 86.12 117 ILE A N 1
ATOM 931 C CA . ILE A 1 117 ? 1.399 -23.593 -38.190 1.00 86.12 117 ILE A CA 1
ATOM 932 C C . ILE A 1 117 ? 0.271 -24.341 -38.914 1.00 86.12 117 ILE A C 1
ATOM 934 O O . ILE A 1 117 ? -0.586 -23.689 -39.499 1.00 86.12 117 ILE A O 1
ATOM 938 N N . ASP A 1 118 ? 0.238 -25.671 -38.860 1.00 87.19 118 ASP A N 1
ATOM 939 C CA . ASP A 1 118 ? -0.822 -26.467 -39.491 1.00 87.19 118 ASP A CA 1
ATOM 940 C C . ASP A 1 118 ? -2.170 -26.266 -38.785 1.00 87.19 118 ASP A C 1
ATOM 942 O O . ASP A 1 118 ? -3.201 -26.148 -39.439 1.00 87.19 118 ASP A O 1
ATOM 946 N N . GLN A 1 119 ? -2.168 -26.179 -37.451 1.00 89.75 119 GLN A N 1
ATOM 947 C CA . GLN A 1 119 ? -3.384 -26.017 -36.654 1.00 89.75 119 GLN A CA 1
ATOM 948 C C . GLN A 1 119 ? -3.940 -24.586 -36.692 1.00 89.75 119 GLN A C 1
ATOM 950 O O . GLN A 1 119 ? -5.155 -24.409 -36.667 1.00 89.75 119 GLN A O 1
ATOM 955 N N . PHE A 1 120 ? -3.073 -23.568 -36.727 1.00 83.62 120 PHE A N 1
ATOM 956 C CA . PHE A 1 120 ? -3.477 -22.156 -36.632 1.00 83.62 120 PHE A CA 1
ATOM 957 C C . PHE A 1 120 ? -3.282 -21.357 -37.933 1.00 83.62 120 PHE A C 1
ATOM 959 O O . PHE A 1 120 ? -3.587 -20.166 -37.969 1.00 83.62 120 PHE A O 1
ATOM 966 N N . GLY A 1 121 ? -2.801 -21.993 -39.004 1.00 85.62 121 GLY A N 1
ATOM 967 C CA . GLY A 1 121 ? -2.513 -21.359 -40.288 1.00 85.62 121 GLY A CA 1
ATOM 968 C C . GLY A 1 121 ? -1.220 -20.532 -40.297 1.00 85.62 121 GLY A C 1
ATOM 969 O O . GLY A 1 121 ? -0.639 -20.174 -39.267 1.00 85.62 121 GLY A O 1
ATOM 970 N N . ARG A 1 122 ? -0.738 -20.193 -41.501 1.00 81.19 122 ARG A N 1
ATOM 971 C CA . ARG A 1 122 ? 0.350 -19.216 -41.655 1.00 81.19 122 ARG A CA 1
ATOM 972 C C . ARG A 1 122 ? -0.206 -17.831 -41.337 1.00 81.19 122 ARG A C 1
ATOM 974 O O . ARG A 1 122 ? -0.986 -17.296 -42.114 1.00 81.19 122 ARG A O 1
ATOM 981 N N . LYS A 1 123 ? 0.218 -17.249 -40.214 1.00 74.38 123 LYS A N 1
ATOM 982 C CA . LYS A 1 123 ? -0.134 -15.871 -39.848 1.00 74.38 123 LYS A CA 1
ATOM 983 C C . LYS A 1 123 ? 0.322 -14.929 -40.967 1.00 74.38 123 LYS A C 1
ATOM 985 O O . LYS A 1 123 ? 1.515 -14.884 -41.286 1.00 74.38 123 LYS A O 1
ATOM 990 N N . GLU A 1 124 ? -0.623 -14.219 -41.580 1.00 77.12 124 GLU A N 1
ATOM 991 C CA . GLU A 1 124 ? -0.328 -13.205 -42.590 1.00 77.12 124 GLU A CA 1
ATOM 992 C C . GLU A 1 124 ? 0.628 -12.170 -41.995 1.00 77.12 124 GLU A C 1
ATOM 994 O O . GLU A 1 124 ? 0.474 -11.719 -40.856 1.00 77.12 124 GLU A O 1
ATOM 999 N N . SER A 1 125 ? 1.677 -11.836 -42.744 1.00 69.31 125 SER A N 1
ATOM 1000 C CA . SER A 1 125 ? 2.617 -10.812 -42.306 1.00 69.31 125 SER A CA 1
ATOM 1001 C C . SER A 1 125 ? 1.878 -9.482 -42.293 1.00 69.31 125 SER A C 1
ATOM 1003 O O . SER A 1 125 ? 1.607 -8.941 -43.359 1.00 69.31 125 SER A O 1
ATOM 1005 N N . GLN A 1 126 ? 1.551 -8.963 -41.107 1.00 68.50 126 GLN A N 1
ATOM 1006 C CA . GLN A 1 126 ? 0.997 -7.617 -40.974 1.00 68.50 126 GLN A CA 1
ATOM 1007 C C . GLN A 1 126 ? 1.943 -6.633 -41.678 1.00 68.50 126 GLN A C 1
ATOM 1009 O O . GLN A 1 126 ? 3.076 -6.420 -41.237 1.00 68.50 126 GLN A O 1
ATOM 1014 N N . MET A 1 127 ? 1.499 -6.094 -42.816 1.00 74.12 127 MET A N 1
ATOM 1015 C CA . MET A 1 127 ? 2.250 -5.109 -43.605 1.00 74.12 127 MET A CA 1
ATOM 1016 C C . MET A 1 127 ? 2.124 -3.697 -43.027 1.00 74.12 127 MET A C 1
ATOM 1018 O O . MET A 1 127 ? 2.848 -2.792 -43.431 1.00 74.12 127 MET A O 1
ATOM 1022 N N . GLU A 1 128 ? 1.249 -3.526 -42.043 1.00 78.94 128 GLU A N 1
ATOM 1023 C CA . GLU A 1 128 ? 0.896 -2.244 -41.467 1.00 78.94 128 GLU A CA 1
ATOM 1024 C C . GLU A 1 128 ? 1.547 -2.055 -40.087 1.00 78.94 128 GLU A C 1
ATOM 1026 O O . GLU A 1 128 ? 1.440 -2.896 -39.188 1.00 78.94 128 GLU A O 1
ATOM 1031 N N . TYR A 1 129 ? 2.252 -0.936 -39.912 1.00 79.31 129 TYR A N 1
ATOM 1032 C CA . TYR A 1 129 ? 2.821 -0.545 -38.627 1.00 79.31 129 TYR A CA 1
ATOM 1033 C C . TYR A 1 129 ? 1.785 0.219 -37.808 1.00 79.31 129 TYR A C 1
ATOM 1035 O O . TYR A 1 129 ? 1.465 1.372 -38.101 1.00 79.31 129 TYR A O 1
ATOM 1043 N N . GLY A 1 130 ? 1.294 -0.419 -36.745 1.00 76.19 130 GLY A N 1
ATOM 1044 C CA . GLY A 1 130 ? 0.415 0.225 -35.775 1.00 76.19 130 GLY A CA 1
ATOM 1045 C C . GLY A 1 130 ? 1.131 1.295 -34.929 1.00 76.19 130 GLY A C 1
ATOM 1046 O O . GLY A 1 130 ? 2.347 1.220 -34.702 1.00 76.19 130 GLY A O 1
ATOM 1047 N N . PRO A 1 131 ? 0.391 2.285 -34.401 1.00 78.31 131 PRO A N 1
ATOM 1048 C CA . PRO A 1 131 ? 0.952 3.338 -33.561 1.00 78.31 131 PRO A CA 1
ATOM 1049 C C . PRO A 1 131 ? 1.536 2.769 -32.256 1.00 78.31 131 PRO A C 1
ATOM 1051 O O . PRO A 1 131 ? 0.949 1.902 -31.605 1.00 78.31 131 PRO A O 1
ATOM 1054 N N . ARG A 1 132 ? 2.675 3.313 -31.800 1.00 72.81 132 ARG A N 1
ATOM 1055 C CA . ARG A 1 132 ? 3.399 2.865 -30.587 1.00 72.81 132 ARG A CA 1
ATOM 1056 C C . ARG A 1 132 ? 2.556 2.842 -29.304 1.00 72.81 132 ARG A C 1
ATOM 1058 O O . ARG A 1 132 ? 2.903 2.144 -28.350 1.00 72.81 132 ARG A O 1
ATOM 1065 N N . ARG A 1 133 ? 1.480 3.629 -29.245 1.00 67.50 133 ARG A N 1
ATOM 1066 C CA . ARG A 1 133 ? 0.619 3.817 -28.068 1.00 67.50 133 ARG A CA 1
ATOM 1067 C C . ARG A 1 133 ? -0.836 3.460 -28.392 1.00 67.50 133 ARG A C 1
ATOM 1069 O O . ARG A 1 133 ? -1.721 4.295 -28.264 1.00 67.50 133 ARG A O 1
ATOM 1076 N N . GLY A 1 134 ? -1.077 2.214 -28.795 1.00 54.59 134 GLY A N 1
ATOM 1077 C CA . GLY A 1 134 ? -2.368 1.719 -29.302 1.00 54.59 134 GLY A CA 1
ATOM 1078 C C . GLY A 1 134 ? -3.589 1.732 -28.364 1.00 54.59 134 GLY A C 1
ATOM 1079 O O . GLY A 1 134 ? -4.579 1.105 -28.708 1.00 54.59 134 GLY A O 1
ATOM 1080 N N . ASN A 1 135 ? -3.573 2.428 -27.220 1.00 52.91 135 ASN A N 1
ATOM 1081 C CA . ASN A 1 135 ? -4.695 2.403 -26.263 1.00 52.91 135 ASN A CA 1
ATOM 1082 C C . ASN A 1 135 ? -5.283 3.778 -25.910 1.00 52.91 135 ASN A C 1
ATOM 1084 O O . ASN A 1 135 ? -6.178 3.843 -25.071 1.00 52.91 135 ASN A O 1
ATOM 1088 N N . VAL A 1 136 ? -4.809 4.878 -26.501 1.00 52.81 136 VAL A N 1
ATOM 1089 C CA . VAL A 1 136 ? -5.454 6.187 -26.309 1.00 52.81 136 VAL A CA 1
ATOM 1090 C C . VAL A 1 136 ? -6.163 6.547 -27.605 1.00 52.81 136 VAL A C 1
ATOM 1092 O O . VAL A 1 136 ? -5.570 7.163 -28.486 1.00 52.81 136 VAL A O 1
ATOM 1095 N N . GLN A 1 137 ? -7.422 6.124 -27.732 1.00 49.69 137 GLN A N 1
ATOM 1096 C CA . GLN A 1 137 ? -8.327 6.710 -28.717 1.00 49.69 137 GLN A CA 1
ATOM 1097 C C . GLN A 1 137 ? -8.563 8.158 -28.287 1.00 49.69 137 GLN A C 1
ATOM 1099 O O . GLN A 1 137 ? -9.374 8.430 -27.406 1.00 49.69 137 GLN A O 1
ATOM 1104 N N . VAL A 1 138 ? -7.772 9.083 -28.826 1.00 51.31 138 VAL A N 1
ATOM 1105 C CA . VAL A 1 138 ? -8.124 10.497 -28.755 1.00 51.31 138 VAL A CA 1
ATOM 1106 C C . VAL A 1 138 ? -9.177 10.708 -29.821 1.00 51.31 138 VAL A C 1
ATOM 1108 O O . VAL A 1 138 ? -8.899 10.518 -31.006 1.00 51.31 138 VAL A O 1
ATOM 1111 N N . SER A 1 139 ? -10.383 11.062 -29.387 1.00 42.38 139 SER A N 1
ATOM 1112 C CA . SER A 1 139 ? -11.415 11.594 -30.267 1.00 42.38 139 SER A CA 1
ATOM 1113 C C . SER A 1 139 ? -10.897 12.914 -30.819 1.00 42.38 139 SER A C 1
ATOM 1115 O O . SER A 1 139 ? -11.078 13.972 -30.222 1.00 42.38 139 SER A O 1
ATOM 1117 N N . ILE A 1 140 ? -10.180 12.842 -31.938 1.00 51.84 140 ILE A N 1
ATOM 1118 C CA . ILE A 1 140 ? -9.936 14.015 -32.764 1.00 51.84 140 ILE A CA 1
ATOM 1119 C C . ILE A 1 140 ? -11.329 14.519 -33.121 1.00 51.84 140 ILE A C 1
ATOM 1121 O O . ILE A 1 140 ? -12.144 13.740 -33.616 1.00 51.84 140 ILE A O 1
ATOM 1125 N N . VAL A 1 141 ? -11.610 15.786 -32.822 1.00 43.78 141 VAL A N 1
ATOM 1126 C CA . VAL A 1 141 ? -12.788 16.463 -33.359 1.00 43.78 141 VAL A CA 1
ATOM 1127 C C . VAL A 1 141 ? -12.618 16.413 -34.871 1.00 43.78 141 VAL A C 1
ATOM 1129 O O . VAL A 1 141 ? -11.793 17.131 -35.437 1.00 43.78 141 VAL A O 1
ATOM 1132 N N . GLU A 1 142 ? -13.289 15.449 -35.493 1.00 49.00 142 GLU A N 1
ATOM 1133 C CA . GLU A 1 142 ? -13.307 15.290 -36.935 1.00 49.00 142 GLU A CA 1
ATOM 1134 C C . GLU A 1 142 ? -13.792 16.626 -37.517 1.00 49.00 142 GLU A C 1
ATOM 1136 O O . GLU A 1 142 ? -14.693 17.239 -36.926 1.00 49.00 142 GLU A O 1
ATOM 1141 N N . PRO A 1 143 ? -13.157 17.153 -38.584 1.00 55.12 143 PRO A N 1
ATOM 1142 C CA . PRO A 1 143 ? -13.641 18.369 -39.227 1.00 55.12 143 PRO A CA 1
ATOM 1143 C C . PRO A 1 143 ? -15.139 18.212 -39.468 1.00 55.12 143 PRO A C 1
ATOM 1145 O O . PRO A 1 143 ? -15.568 17.127 -39.866 1.00 55.12 143 PRO A O 1
ATOM 1148 N N . LEU A 1 144 ? -15.899 19.264 -39.136 1.00 54.94 144 LEU A N 1
ATOM 1149 C CA . LEU A 1 144 ? -17.361 19.251 -39.136 1.00 54.94 144 LEU A CA 1
ATOM 1150 C C . LEU A 1 144 ? -17.874 18.442 -40.335 1.00 54.94 144 LEU A C 1
ATOM 1152 O O . LEU A 1 144 ? -17.394 18.687 -41.449 1.00 54.94 144 LEU A O 1
ATOM 1156 N N . PRO A 1 145 ? -18.767 17.458 -40.110 1.00 67.69 145 PRO A N 1
ATOM 1157 C CA . PRO A 1 145 ? -19.205 16.567 -41.166 1.00 67.69 145 PRO A CA 1
ATOM 1158 C C . PRO A 1 145 ? -19.655 17.400 -42.360 1.00 67.69 145 PRO A C 1
ATOM 1160 O O . PRO A 1 145 ? -20.374 18.387 -42.204 1.00 67.69 145 PRO A O 1
ATOM 1163 N N . THR A 1 146 ? -19.191 17.025 -43.550 1.00 83.31 146 THR A N 1
ATOM 1164 C CA . THR A 1 146 ? -19.641 17.644 -44.795 1.00 83.31 146 THR A CA 1
ATOM 1165 C C . THR A 1 146 ? -21.165 17.622 -44.836 1.00 83.31 146 THR A C 1
ATOM 1167 O O . THR A 1 146 ? -21.790 16.694 -44.327 1.00 83.31 146 THR A O 1
ATOM 1170 N N . GLU A 1 147 ? -21.781 18.626 -45.452 1.00 83.81 147 GLU A N 1
ATOM 1171 C CA . GLU A 1 147 ? -23.244 18.777 -45.505 1.00 83.81 147 GLU A CA 1
ATOM 1172 C C . GLU A 1 147 ? -23.948 17.493 -46.001 1.00 83.81 147 GLU A C 1
ATOM 1174 O O . GLU A 1 147 ? -24.979 17.079 -45.475 1.00 83.81 147 GLU A O 1
ATOM 1179 N N . SER A 1 148 ? -23.297 16.759 -46.912 1.00 86.06 148 SER A N 1
ATOM 1180 C CA . SER A 1 148 ? -23.712 15.423 -47.359 1.00 86.06 148 SER A CA 1
ATOM 1181 C C . SER A 1 148 ? -23.740 14.358 -46.250 1.00 86.06 148 SER A C 1
ATOM 1183 O O . SER A 1 148 ? -24.629 13.504 -46.254 1.00 86.06 148 SER A O 1
ATOM 1185 N N . ALA A 1 149 ? -22.772 14.359 -45.334 1.00 77.44 149 ALA A N 1
ATOM 1186 C CA . ALA A 1 149 ? -22.706 13.422 -44.216 1.00 77.44 149 ALA A CA 1
ATOM 1187 C C . ALA A 1 149 ? -23.763 13.752 -43.154 1.00 77.44 149 ALA A C 1
ATOM 1189 O O . ALA A 1 149 ? -24.389 12.835 -42.621 1.00 77.44 149 ALA A O 1
ATOM 1190 N N . ILE A 1 150 ? -24.021 15.044 -42.916 1.00 85.25 150 ILE A N 1
ATOM 1191 C CA . ILE A 1 150 ? -25.115 15.506 -42.048 1.00 85.25 150 ILE A CA 1
ATOM 1192 C C . ILE A 1 150 ? -26.458 15.016 -42.606 1.00 85.25 150 ILE A C 1
ATOM 1194 O O . ILE A 1 150 ? -27.199 14.339 -41.895 1.00 85.25 150 ILE A O 1
ATOM 1198 N N . ALA A 1 151 ? -26.718 15.223 -43.901 1.00 92.75 151 ALA A N 1
ATOM 1199 C CA . ALA A 1 151 ? -27.945 14.761 -44.554 1.00 92.75 151 ALA A CA 1
ATOM 1200 C C . ALA A 1 151 ? -28.122 13.228 -44.491 1.00 92.75 151 ALA A C 1
ATOM 1202 O O . ALA A 1 151 ? -29.227 12.721 -44.282 1.00 92.75 151 ALA A O 1
ATOM 1203 N N . ALA A 1 152 ? -27.037 12.459 -44.638 1.00 85.00 152 ALA A N 1
ATOM 1204 C CA . ALA A 1 152 ? -27.080 11.002 -44.512 1.00 85.00 152 ALA A CA 1
ATOM 1205 C C . ALA A 1 152 ? -27.409 10.550 -43.077 1.00 85.00 152 ALA A C 1
ATOM 1207 O O . ALA A 1 152 ? -28.159 9.587 -42.882 1.00 85.00 152 ALA A O 1
ATOM 1208 N N . GLN A 1 153 ? -26.877 11.253 -42.076 1.00 85.31 153 GLN A N 1
ATOM 1209 C CA . GLN A 1 153 ? -27.109 10.951 -40.669 1.00 85.31 153 GLN A CA 1
ATOM 1210 C C . GLN A 1 153 ? -28.528 11.338 -40.232 1.00 85.31 153 GLN A C 1
ATOM 1212 O O . GLN A 1 153 ? -29.187 10.543 -39.562 1.00 85.31 153 GLN A O 1
ATOM 1217 N N . GLU A 1 154 ? -29.048 12.481 -40.684 1.00 94.12 154 GLU A N 1
ATOM 1218 C CA . GLU A 1 154 ? -30.448 12.877 -40.481 1.00 94.12 154 GLU A CA 1
ATOM 1219 C C . GLU A 1 154 ? -31.413 11.855 -41.085 1.00 94.12 154 GLU A C 1
ATOM 1221 O O . GLU A 1 154 ? -32.336 11.394 -40.410 1.00 94.12 154 GLU A O 1
ATOM 1226 N N . LYS A 1 155 ? -31.143 11.397 -42.314 1.00 94.19 155 LYS A N 1
ATOM 1227 C CA . LYS A 1 155 ? -31.950 10.363 -42.977 1.00 94.19 155 LYS A CA 1
ATOM 1228 C C . LYS A 1 155 ? -31.944 9.039 -42.207 1.00 94.19 155 LYS A C 1
ATOM 1230 O O . LYS A 1 155 ? -32.963 8.349 -42.135 1.00 94.19 155 LYS A O 1
ATOM 1235 N N . TRP A 1 156 ? -30.812 8.676 -41.599 1.00 92.56 156 TRP A N 1
ATOM 1236 C CA . TRP A 1 156 ? -30.727 7.504 -40.728 1.00 92.56 156 TRP A CA 1
ATOM 1237 C C . TRP A 1 156 ? -31.523 7.692 -39.429 1.00 92.56 156 TRP A C 1
ATOM 1239 O O . TRP A 1 156 ? -32.288 6.801 -39.055 1.00 92.56 156 TRP A O 1
ATOM 1249 N N . VAL A 1 157 ? -31.408 8.852 -38.773 1.00 92.62 157 VAL A N 1
ATOM 1250 C CA . VAL A 1 157 ? -32.161 9.178 -37.548 1.00 92.62 157 VAL A CA 1
ATOM 1251 C C . VAL A 1 157 ? -33.665 9.125 -37.806 1.00 92.62 157 VAL A C 1
ATOM 1253 O O . VAL A 1 157 ? -34.397 8.509 -37.031 1.00 92.62 157 VAL A O 1
ATOM 1256 N N . GLN A 1 158 ? -34.123 9.691 -38.921 1.00 94.75 158 GLN A N 1
ATOM 1257 C CA . GLN A 1 158 ? -35.530 9.684 -39.316 1.00 94.75 158 GLN A CA 1
ATOM 1258 C C . GLN A 1 158 ? -36.054 8.248 -39.478 1.00 94.75 158 GLN A C 1
ATOM 1260 O O . GLN A 1 158 ? -37.073 7.884 -38.891 1.00 94.75 158 GLN A O 1
ATOM 1265 N N . LYS A 1 159 ? -35.274 7.380 -40.135 1.00 93.19 159 LYS A N 1
ATOM 1266 C CA . LYS A 1 159 ? -35.596 5.953 -40.294 1.00 93.19 159 LYS A CA 1
ATOM 1267 C C . LYS A 1 159 ? -35.637 5.191 -38.961 1.00 93.19 159 LYS A C 1
ATOM 1269 O O . LYS A 1 159 ? -36.453 4.287 -38.782 1.00 93.19 159 LYS A O 1
ATOM 1274 N N . VAL A 1 160 ? -34.766 5.529 -38.008 1.00 90.81 160 VAL A N 1
ATOM 1275 C CA . VAL A 1 160 ? -34.764 4.922 -36.663 1.00 90.81 160 VAL A CA 1
ATOM 1276 C C . VAL A 1 160 ? -35.981 5.369 -35.850 1.00 90.81 160 VAL A C 1
ATOM 1278 O O . VAL A 1 160 ? -36.593 4.546 -35.162 1.00 90.81 160 VAL A O 1
ATOM 1281 N N . LEU A 1 161 ? -36.362 6.645 -35.945 1.00 92.00 161 LEU A N 1
ATOM 1282 C CA . LEU A 1 161 ? -37.547 7.182 -35.275 1.00 92.00 161 LEU A CA 1
ATOM 1283 C C . LEU A 1 161 ? -38.837 6.566 -35.829 1.00 92.00 161 LEU A C 1
ATOM 1285 O O . LEU A 1 161 ? -39.680 6.139 -35.040 1.00 92.00 161 LEU A O 1
ATOM 1289 N N . GLU A 1 162 ? -38.952 6.408 -37.149 1.00 89.81 162 GLU A N 1
ATOM 1290 C CA . GLU A 1 162 ? -40.069 5.695 -37.786 1.00 89.81 162 GLU A CA 1
ATOM 1291 C C . GLU A 1 162 ? -40.186 4.247 -37.295 1.00 89.81 162 GLU A C 1
ATOM 1293 O O . GLU A 1 162 ? -41.274 3.766 -36.972 1.00 89.81 162 GLU A O 1
ATOM 1298 N N . ARG A 1 163 ? -39.059 3.544 -37.134 1.00 85.38 163 ARG A N 1
ATOM 1299 C CA . ARG A 1 163 ? -39.069 2.164 -36.627 1.00 85.38 163 ARG A CA 1
ATOM 1300 C C . ARG A 1 163 ? -39.611 2.073 -35.196 1.00 85.38 163 ARG A C 1
ATOM 1302 O O . ARG A 1 163 ? -40.289 1.105 -34.848 1.00 85.38 163 ARG A O 1
ATOM 1309 N N . ARG A 1 164 ? -39.348 3.089 -34.367 1.00 80.25 164 ARG A N 1
ATOM 1310 C CA . ARG A 1 164 ? -39.843 3.171 -32.984 1.00 80.25 164 ARG A CA 1
ATOM 1311 C C . ARG A 1 164 ? -41.326 3.526 -32.901 1.00 80.25 164 ARG A C 1
ATOM 1313 O O . ARG A 1 164 ? -42.017 2.979 -32.042 1.00 80.25 164 ARG A O 1
ATOM 1320 N N . THR A 1 165 ? -41.833 4.398 -33.770 1.00 84.44 165 THR A N 1
ATOM 1321 C CA . THR A 1 165 ? -43.260 4.764 -33.764 1.00 84.44 165 THR A CA 1
ATOM 1322 C C . THR A 1 165 ? -44.147 3.605 -34.218 1.00 84.44 165 THR A C 1
ATOM 1324 O O . THR A 1 165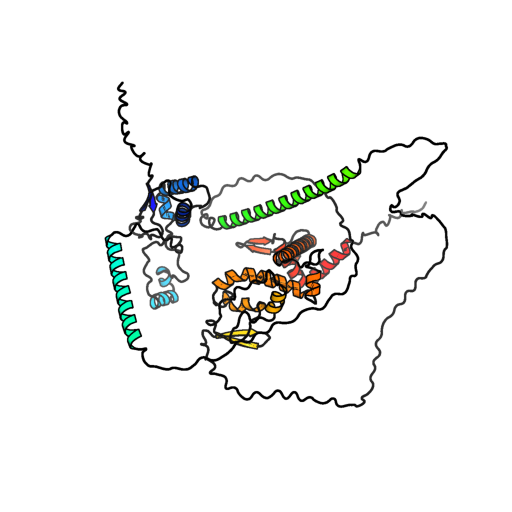 ? -45.205 3.389 -33.625 1.00 84.44 165 THR A O 1
ATOM 1327 N N . VAL A 1 166 ? -43.695 2.801 -35.186 1.00 80.81 166 VAL A N 1
ATOM 1328 C CA . VAL A 1 166 ? -44.408 1.590 -35.633 1.00 80.81 166 VAL A CA 1
ATOM 1329 C C . VAL A 1 166 ? -44.438 0.525 -34.531 1.00 80.81 166 VAL A C 1
ATOM 1331 O O . VAL A 1 166 ? -45.498 -0.020 -34.227 1.00 80.81 166 VAL A O 1
ATOM 1334 N N . SER A 1 167 ? -43.307 0.297 -33.859 1.00 76.50 167 SER A N 1
ATOM 1335 C CA . SER A 1 167 ? -43.208 -0.674 -32.761 1.00 76.50 167 SER A CA 1
ATOM 1336 C C . SER A 1 167 ? -44.081 -0.295 -31.551 1.00 76.50 167 SER A C 1
ATOM 1338 O O . SER A 1 167 ? -44.726 -1.154 -30.951 1.00 76.50 167 SER A O 1
ATOM 1340 N N . ARG A 1 168 ? -44.199 1.005 -31.238 1.00 76.69 168 ARG A N 1
ATOM 1341 C CA . ARG A 1 168 ? -45.074 1.500 -30.160 1.00 76.69 168 ARG A CA 1
ATOM 1342 C C . ARG A 1 168 ? -46.565 1.352 -30.482 1.00 76.69 168 ARG A C 1
ATOM 1344 O O . ARG A 1 168 ? -47.346 1.045 -29.586 1.00 76.69 168 ARG A O 1
ATOM 1351 N N . LYS A 1 169 ? -46.974 1.531 -31.744 1.00 74.38 169 LYS A N 1
ATOM 1352 C CA . LYS A 1 169 ? -48.375 1.317 -32.158 1.00 74.38 169 LYS A CA 1
ATOM 1353 C C . LYS A 1 169 ? -48.791 -0.157 -32.072 1.00 74.38 169 LYS A C 1
ATOM 1355 O O . LYS A 1 169 ? -49.937 -0.435 -31.731 1.00 74.38 169 LYS A O 1
ATOM 1360 N N . GLN A 1 170 ? -47.861 -1.084 -32.310 1.00 70.81 170 GLN A N 1
ATOM 1361 C CA . GLN A 1 170 ? -48.106 -2.521 -32.143 1.00 70.81 170 GLN A CA 1
ATOM 1362 C C . GLN A 1 170 ? -48.169 -2.955 -30.671 1.00 70.81 170 GLN A C 1
ATOM 1364 O O . GLN A 1 170 ? -48.938 -3.850 -30.342 1.00 70.81 170 GLN A O 1
ATOM 1369 N N . SER A 1 171 ? -47.428 -2.312 -29.758 1.00 66.62 171 SER A N 1
ATOM 1370 C CA . SER A 1 171 ? -47.495 -2.691 -28.338 1.00 66.62 171 SER A CA 1
ATOM 1371 C C . SER A 1 171 ? -48.789 -2.220 -27.663 1.00 66.62 171 SER A C 1
ATOM 1373 O O . SER A 1 171 ? -49.339 -2.938 -26.831 1.00 66.62 171 SER A O 1
ATOM 1375 N N . MET A 1 172 ? -49.321 -1.049 -28.037 1.00 63.03 172 MET A N 1
ATOM 1376 C CA . MET A 1 172 ? -50.542 -0.512 -27.413 1.00 63.03 172 MET A CA 1
ATOM 1377 C C . MET A 1 172 ? -51.837 -1.173 -27.899 1.00 63.03 172 MET A C 1
ATOM 1379 O O . MET A 1 172 ? -52.857 -1.047 -27.233 1.00 63.03 172 MET A O 1
ATOM 1383 N N . SER A 1 173 ? -51.802 -1.928 -28.998 1.00 60.72 173 SER A N 1
ATOM 1384 C CA . SER A 1 173 ? -52.948 -2.726 -29.461 1.00 60.72 173 SER A CA 1
ATOM 1385 C C . SER A 1 173 ? -53.075 -4.084 -28.750 1.00 60.72 173 SER A C 1
ATOM 1387 O O . SER A 1 173 ? -54.091 -4.749 -28.910 1.00 60.72 173 SER A O 1
ATOM 1389 N N . SER A 1 174 ? -52.090 -4.484 -27.931 1.00 54.84 174 SER A N 1
ATOM 1390 C CA . SER A 1 174 ? -52.084 -5.781 -27.223 1.00 54.84 174 SER A CA 1
ATOM 1391 C C . SER A 1 174 ? -52.444 -5.716 -25.732 1.00 54.84 174 SER A C 1
ATOM 1393 O O . SER A 1 174 ? -52.614 -6.753 -25.103 1.00 54.84 174 SER A O 1
ATOM 1395 N N . SER A 1 175 ? -52.575 -4.516 -25.156 1.00 48.16 175 SER A N 1
ATOM 1396 C CA . SER A 1 175 ? -52.687 -4.318 -23.700 1.00 48.16 175 SER A CA 1
ATOM 1397 C C . SER A 1 175 ? -54.036 -3.725 -23.270 1.00 48.16 175 SER A C 1
ATOM 1399 O O . SER A 1 175 ? -54.089 -2.907 -22.353 1.00 48.16 175 SER A O 1
ATOM 1401 N N . ALA A 1 176 ? -55.117 -4.115 -23.944 1.00 44.28 176 ALA A N 1
ATOM 1402 C CA . ALA A 1 176 ? -56.490 -3.791 -23.563 1.00 44.28 176 ALA A CA 1
ATOM 1403 C C . ALA A 1 176 ? -57.270 -5.090 -23.305 1.00 44.28 176 ALA A C 1
ATOM 1405 O O . ALA A 1 176 ? -58.173 -5.448 -24.053 1.00 44.28 176 ALA A O 1
ATOM 1406 N N . LEU A 1 177 ? -56.872 -5.823 -22.264 1.00 45.44 177 LEU A N 1
ATOM 1407 C CA . LEU A 1 177 ? -57.738 -6.788 -21.593 1.00 45.44 177 LEU A CA 1
ATOM 1408 C C . LEU A 1 177 ? -57.479 -6.705 -20.085 1.00 45.44 177 LEU A C 1
ATOM 1410 O O . LEU A 1 177 ? -56.338 -6.662 -19.631 1.00 45.44 177 LEU A O 1
ATOM 1414 N N . GLU A 1 178 ? -58.586 -6.558 -19.371 1.00 43.91 178 GLU A N 1
ATOM 1415 C CA . GLU A 1 178 ? -58.775 -6.077 -18.005 1.00 43.91 178 GLU A CA 1
ATOM 1416 C C . GLU A 1 178 ? -58.211 -6.993 -16.911 1.00 43.91 178 GLU A C 1
ATOM 1418 O O . GLU A 1 178 ? -58.281 -8.209 -17.049 1.00 43.91 178 GLU A O 1
ATOM 1423 N N . GLN A 1 179 ? -57.816 -6.405 -15.770 1.00 37.50 179 GLN A N 1
ATOM 1424 C CA . GLN A 1 179 ? -58.195 -6.889 -14.429 1.00 37.50 179 GLN A CA 1
ATOM 1425 C C . GLN A 1 179 ? -58.214 -5.724 -13.411 1.00 37.50 179 GLN A C 1
ATOM 1427 O O . GLN A 1 179 ? -57.240 -4.968 -13.352 1.00 37.50 179 GLN A O 1
ATOM 1432 N N . PRO A 1 180 ? -59.277 -5.576 -12.591 1.00 56.06 180 PRO A N 1
ATOM 1433 C CA . PRO A 1 180 ? -59.347 -4.602 -11.502 1.00 56.06 180 PRO A CA 1
ATOM 1434 C C . PRO A 1 180 ? -59.275 -5.282 -10.123 1.00 56.06 180 PRO A C 1
ATOM 1436 O O . PRO A 1 180 ? -60.090 -6.161 -9.861 1.00 56.06 180 PRO A O 1
ATOM 1439 N N . VAL A 1 181 ? -58.383 -4.852 -9.214 1.00 38.06 181 VAL A N 1
ATOM 1440 C CA . VAL A 1 181 ? -58.583 -5.062 -7.760 1.00 38.06 181 VAL A CA 1
ATOM 1441 C C . VAL A 1 181 ? -57.866 -4.000 -6.894 1.00 38.06 181 VAL A C 1
ATOM 1443 O O . VAL A 1 181 ? -56.648 -3.853 -6.951 1.00 38.06 181 VAL A O 1
ATOM 1446 N N . ASP A 1 182 ? -58.697 -3.268 -6.147 1.00 34.47 182 ASP A N 1
ATOM 1447 C CA . ASP A 1 182 ? -58.631 -2.587 -4.833 1.00 34.47 182 ASP A CA 1
ATOM 1448 C C . ASP A 1 182 ? -57.321 -2.149 -4.121 1.00 34.47 182 ASP A C 1
ATOM 1450 O O . ASP A 1 182 ? -56.372 -2.922 -3.985 1.00 34.47 182 ASP A O 1
ATOM 1454 N N . PRO A 1 183 ? -57.330 -0.948 -3.484 1.00 47.34 183 PRO A N 1
ATOM 1455 C CA . PRO A 1 183 ? -56.328 -0.503 -2.514 1.00 47.34 183 PRO A CA 1
ATOM 1456 C C . PRO A 1 183 ? -56.867 -0.455 -1.066 1.00 47.34 183 PRO A C 1
ATOM 1458 O O . PRO A 1 183 ? -57.868 0.204 -0.786 1.00 47.34 183 PRO A O 1
ATOM 1461 N N . ALA A 1 184 ? -56.151 -1.048 -0.104 1.00 37.28 184 ALA A N 1
ATOM 1462 C CA . ALA A 1 184 ? -56.405 -0.809 1.320 1.00 37.28 184 ALA A CA 1
ATOM 1463 C C . ALA A 1 184 ? -55.139 -0.909 2.192 1.00 37.28 184 ALA A C 1
ATOM 1465 O O . ALA A 1 184 ? -54.474 -1.939 2.198 1.00 37.28 184 ALA A O 1
ATOM 1466 N N . ALA A 1 185 ? -54.938 0.151 2.996 1.00 36.41 185 ALA A N 1
ATOM 1467 C CA . ALA A 1 185 ? -54.315 0.184 4.331 1.00 36.41 185 ALA A CA 1
ATOM 1468 C C . ALA A 1 185 ? -52.806 -0.142 4.467 1.00 36.41 185 ALA A C 1
ATOM 1470 O O . ALA A 1 185 ? -52.253 -0.970 3.765 1.00 36.41 185 ALA A O 1
ATOM 1471 N N . ALA A 1 186 ? -52.042 0.404 5.412 1.00 37.06 186 ALA A N 1
ATOM 1472 C CA . ALA A 1 186 ? -52.186 1.523 6.337 1.00 37.06 186 ALA A CA 1
ATOM 1473 C C . ALA A 1 186 ? -50.798 1.779 6.962 1.00 37.06 186 ALA A C 1
ATOM 1475 O O . ALA A 1 186 ? -49.897 0.943 6.924 1.00 37.06 186 ALA A O 1
ATOM 1476 N N . GLN A 1 187 ? -50.662 2.972 7.525 1.00 40.78 187 GLN A N 1
ATOM 1477 C CA . GLN A 1 187 ? -49.508 3.531 8.221 1.00 40.78 187 GLN A CA 1
ATOM 1478 C C . GLN A 1 187 ? -49.193 2.808 9.546 1.00 40.78 187 GLN A C 1
ATOM 1480 O O . GLN A 1 187 ? -50.074 2.209 10.157 1.00 40.78 187 GLN A O 1
ATOM 1485 N N . GLY A 1 188 ? -47.959 2.952 10.042 1.00 33.38 188 GLY A N 1
ATOM 1486 C CA . GLY A 1 188 ? -47.557 2.471 11.367 1.00 33.38 188 GLY A CA 1
ATOM 1487 C C . GLY A 1 188 ? -46.286 3.145 11.887 1.00 33.38 188 GLY A C 1
ATOM 1488 O O . GLY A 1 188 ? -45.181 2.670 11.662 1.00 33.38 188 GLY A O 1
ATOM 1489 N N . THR A 1 189 ? -46.472 4.267 12.575 1.00 42.78 189 THR A N 1
ATOM 1490 C CA . THR A 1 189 ? -45.506 5.036 13.377 1.00 42.78 189 THR A CA 1
ATOM 1491 C C . THR A 1 189 ? -45.004 4.279 14.613 1.00 42.78 189 THR A C 1
ATOM 1493 O O . THR A 1 189 ? -45.812 3.619 15.270 1.00 42.78 189 THR A O 1
ATOM 1496 N N . ARG A 1 190 ? -43.748 4.500 15.042 1.00 32.03 190 ARG A N 1
ATOM 1497 C CA . ARG A 1 190 ? -43.396 4.522 16.478 1.00 32.03 190 ARG A CA 1
ATOM 1498 C C . ARG A 1 190 ? -42.048 5.196 16.766 1.00 32.03 190 ARG A C 1
ATOM 1500 O O . ARG A 1 190 ? -41.001 4.715 16.348 1.00 32.03 190 ARG A O 1
ATOM 1507 N N . ASP A 1 191 ? -42.144 6.286 17.520 1.00 31.6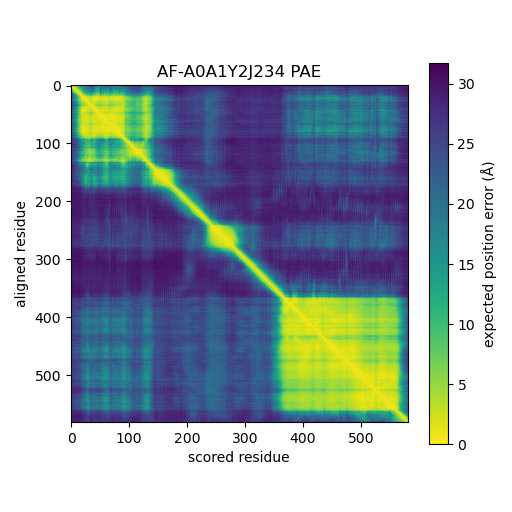9 191 ASP A N 1
ATOM 1508 C CA . ASP A 1 191 ? -41.093 6.969 18.278 1.00 31.69 191 ASP A CA 1
ATOM 1509 C C . ASP A 1 191 ? -41.022 6.441 19.729 1.00 31.69 191 ASP A C 1
ATOM 1511 O O . ASP A 1 191 ? -41.937 5.742 20.177 1.00 31.69 191 ASP A O 1
ATOM 1515 N N . LEU A 1 192 ? -39.987 6.913 20.450 1.00 36.47 192 LEU A N 1
ATOM 1516 C CA . LEU A 1 192 ? -39.693 6.884 21.903 1.00 36.47 192 LEU A CA 1
ATOM 1517 C C . LEU A 1 192 ? -38.638 5.842 22.339 1.00 36.47 192 LEU A C 1
ATOM 1519 O O . LEU A 1 192 ? -38.898 4.645 22.325 1.00 36.47 192 LEU A O 1
ATOM 1523 N N . ASN A 1 193 ? -37.469 6.265 22.847 1.00 31.97 193 ASN A N 1
ATOM 1524 C CA . ASN A 1 193 ? -37.326 6.746 24.232 1.00 31.97 193 ASN A CA 1
ATOM 1525 C C . ASN A 1 193 ? -35.890 7.191 24.584 1.00 31.97 193 ASN A C 1
ATOM 1527 O O . ASN A 1 193 ? -34.91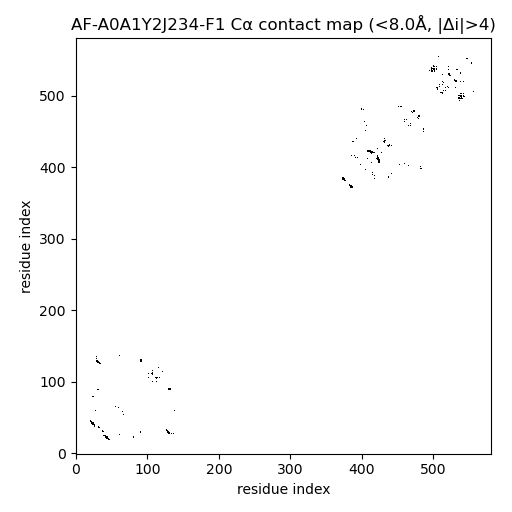2 6.751 23.983 1.00 31.97 193 ASN A O 1
ATOM 1531 N N . ALA A 1 194 ? -35.796 8.063 25.589 1.00 30.31 194 ALA A N 1
ATOM 1532 C CA . ALA A 1 194 ? -34.600 8.760 26.051 1.00 30.31 194 ALA A CA 1
ATOM 1533 C C . ALA A 1 194 ? -34.123 8.316 27.455 1.00 30.31 194 ALA A C 1
ATOM 1535 O O . ALA A 1 194 ? -34.903 7.786 28.238 1.00 30.31 194 ALA A O 1
ATOM 1536 N N . ALA A 1 195 ? -32.870 8.694 27.751 1.00 31.11 195 ALA A N 1
ATOM 1537 C CA . ALA A 1 195 ? -32.298 9.114 29.044 1.00 31.11 195 ALA A CA 1
ATOM 1538 C C . ALA A 1 195 ? -31.956 8.085 30.147 1.00 31.11 195 ALA A C 1
ATOM 1540 O O . ALA A 1 195 ? -32.845 7.517 30.767 1.00 31.11 195 ALA A O 1
ATOM 1541 N N . VAL A 1 196 ? -30.660 8.030 30.516 1.00 32.25 196 VAL A N 1
ATOM 1542 C CA . VAL A 1 196 ? -30.152 7.880 31.903 1.00 32.25 196 VAL A CA 1
ATOM 1543 C C . VAL A 1 196 ? -28.841 8.689 32.063 1.00 32.25 196 VAL A C 1
ATOM 1545 O O . VAL A 1 196 ? -28.048 8.789 31.130 1.00 32.25 196 VAL A O 1
ATOM 1548 N N . ASN A 1 197 ? -28.684 9.296 33.244 1.00 33.12 197 ASN A N 1
ATOM 1549 C CA . ASN A 1 197 ? -27.720 10.317 33.698 1.00 33.12 197 ASN A CA 1
ATOM 1550 C C . ASN A 1 197 ? -26.391 9.748 34.297 1.00 33.12 197 ASN A C 1
ATOM 1552 O O . ASN A 1 197 ? -26.263 8.529 34.403 1.00 33.12 197 ASN A O 1
ATOM 1556 N N . PRO A 1 198 ? -25.412 10.604 34.702 1.00 46.09 198 PRO A N 1
ATOM 1557 C CA . PRO A 1 198 ? -23.979 10.274 34.822 1.00 46.09 198 PRO A CA 1
ATOM 1558 C C . PRO A 1 198 ? -23.445 10.074 36.262 1.00 46.09 198 PRO A C 1
ATOM 1560 O O . PRO A 1 198 ? -24.079 10.482 37.233 1.00 46.09 198 PRO A O 1
ATOM 1563 N N . VAL A 1 199 ? -22.224 9.523 36.386 1.00 30.95 199 VAL A N 1
ATOM 1564 C CA . VAL A 1 199 ? -21.432 9.415 37.636 1.00 30.95 199 VAL A CA 1
ATOM 1565 C C . VAL A 1 199 ? -19.964 9.823 37.394 1.00 30.95 199 VAL A C 1
ATOM 1567 O O . VAL A 1 199 ? -19.464 9.762 36.274 1.00 30.95 199 VAL A O 1
ATOM 1570 N N . ALA A 1 200 ? -19.333 10.314 38.464 1.00 30.56 200 ALA A N 1
ATOM 1571 C CA . ALA A 1 200 ? -18.207 11.239 38.544 1.00 30.56 200 ALA A CA 1
ATOM 1572 C C . ALA A 1 200 ? -16.772 10.650 38.529 1.00 30.56 200 ALA A C 1
ATOM 1574 O O . ALA A 1 200 ? -16.546 9.445 38.554 1.00 30.56 200 ALA A O 1
ATOM 1575 N N . ALA A 1 201 ? -15.837 11.608 38.498 1.00 31.92 201 ALA A N 1
ATOM 1576 C CA . ALA A 1 201 ? -14.383 11.618 38.321 1.00 31.92 201 ALA A CA 1
ATOM 1577 C C . ALA A 1 201 ? -13.491 10.812 39.292 1.00 31.92 201 ALA A C 1
ATOM 1579 O O . ALA A 1 201 ? -13.785 10.701 40.479 1.00 31.92 201 ALA A O 1
ATOM 1580 N N . HIS A 1 202 ? -12.306 10.427 38.789 1.00 29.70 202 HIS A N 1
ATOM 1581 C CA . HIS A 1 202 ? -11.061 10.278 39.559 1.00 29.70 202 HIS A CA 1
ATOM 1582 C C . HIS A 1 202 ? -9.813 10.405 38.646 1.00 29.70 202 HIS A C 1
ATOM 1584 O O . HIS A 1 202 ? -9.657 9.656 37.687 1.00 29.70 202 HIS A O 1
ATOM 1590 N N . GLU A 1 203 ? -8.936 11.365 38.959 1.00 28.91 203 GLU A N 1
ATOM 1591 C CA . GLU A 1 203 ? -7.521 11.500 38.530 1.00 28.91 203 GLU A CA 1
ATOM 1592 C C . GLU A 1 203 ? -6.589 10.855 39.602 1.00 28.91 203 GLU A C 1
ATOM 1594 O O . GLU A 1 203 ? -7.148 10.476 40.643 1.00 28.91 203 GLU A O 1
ATOM 1599 N N . PRO A 1 204 ? -5.228 10.739 39.484 1.00 46.81 204 PRO A N 1
ATOM 1600 C CA . PRO A 1 204 ? -4.263 11.442 38.599 1.00 46.81 204 PRO A CA 1
ATOM 1601 C C . PRO A 1 204 ? -3.049 10.605 38.083 1.00 46.81 204 PRO A C 1
ATOM 1603 O O . PRO A 1 204 ? -2.895 9.429 38.400 1.00 46.81 204 PRO A O 1
ATOM 1606 N N . GLY A 1 205 ? -2.102 11.257 37.383 1.00 30.19 205 GLY A N 1
ATOM 1607 C CA . GLY A 1 205 ? -0.664 10.958 37.558 1.00 30.19 205 GLY A CA 1
ATOM 1608 C C . GLY A 1 205 ? 0.211 10.885 36.298 1.00 30.19 205 GLY A C 1
ATOM 1609 O O . GLY A 1 205 ? 0.353 9.828 35.694 1.00 30.19 205 GLY A O 1
ATOM 1610 N N . ALA A 1 206 ? 0.890 11.988 35.967 1.00 29.86 206 ALA A N 1
ATOM 1611 C CA . ALA A 1 206 ? 1.918 12.090 34.928 1.00 29.86 206 ALA A CA 1
ATOM 1612 C C . ALA A 1 206 ? 3.335 12.196 35.530 1.00 29.86 206 ALA A C 1
ATOM 1614 O O . ALA A 1 206 ? 3.510 12.937 36.497 1.00 29.86 206 ALA A O 1
ATOM 1615 N N . SER A 1 207 ? 4.348 11.552 34.920 1.00 30.23 207 SER A N 1
ATOM 1616 C CA . SER A 1 207 ? 5.695 12.117 34.634 1.00 30.23 207 SER A CA 1
ATOM 1617 C C . SER A 1 207 ? 6.766 11.063 34.303 1.00 30.23 207 SER A C 1
ATOM 1619 O O . SER A 1 207 ? 6.861 10.030 34.956 1.00 30.23 207 SER A O 1
ATOM 1621 N N . GLY A 1 208 ? 7.652 11.402 33.357 1.00 29.72 208 GLY A N 1
ATOM 1622 C CA . GLY A 1 208 ? 8.936 10.727 33.101 1.00 29.72 208 GLY A CA 1
ATOM 1623 C C . GLY A 1 208 ? 9.511 11.101 31.725 1.00 29.72 208 GLY A C 1
ATOM 1624 O O . GLY A 1 208 ? 9.211 10.444 30.741 1.00 29.72 208 GLY A O 1
ATOM 1625 N N . ARG A 1 209 ? 10.087 12.300 31.559 1.00 27.80 209 ARG A N 1
ATOM 1626 C CA . ARG A 1 209 ? 11.527 12.650 31.654 1.00 27.80 209 ARG A CA 1
ATOM 1627 C C . ARG A 1 209 ? 12.358 12.198 30.436 1.00 27.80 209 ARG A C 1
ATOM 1629 O O . ARG A 1 209 ? 12.834 11.072 30.366 1.00 27.80 209 ARG A O 1
ATOM 1636 N N . LEU A 1 210 ? 12.546 13.145 29.513 1.00 27.19 210 LEU A N 1
ATOM 1637 C CA . LEU A 1 210 ? 13.434 13.096 28.349 1.00 27.19 210 LEU A CA 1
ATOM 1638 C C . LEU A 1 210 ? 14.889 13.355 28.791 1.00 27.19 210 LEU A C 1
ATOM 1640 O O . LEU A 1 210 ? 15.137 14.276 29.570 1.00 27.19 210 LEU A O 1
ATOM 1644 N N . VAL A 1 211 ? 15.831 12.554 28.296 1.00 33.88 211 VAL A N 1
ATOM 1645 C CA . VAL A 1 211 ? 17.283 12.747 28.433 1.00 33.88 211 VAL A CA 1
ATOM 1646 C C . VAL A 1 211 ? 17.833 13.005 27.031 1.00 33.88 211 VAL A C 1
ATOM 1648 O O . VAL A 1 211 ? 17.728 12.137 26.167 1.00 33.88 211 VAL A O 1
ATOM 1651 N N . GLU A 1 212 ? 18.384 14.197 26.803 1.00 37.09 212 GLU A N 1
ATOM 1652 C CA . GLU A 1 212 ? 19.284 14.466 25.675 1.00 37.09 212 GLU A CA 1
ATOM 1653 C C . GLU A 1 212 ? 20.643 13.800 25.916 1.00 37.09 212 GLU A C 1
ATOM 1655 O O . GLU A 1 212 ? 21.065 13.632 27.066 1.00 37.09 212 GLU A O 1
ATOM 1660 N N . PRO A 1 213 ? 21.375 13.490 24.837 1.00 41.56 213 PRO A N 1
ATOM 1661 C CA . PRO A 1 213 ? 22.663 14.164 24.735 1.00 41.56 213 PRO A CA 1
ATOM 1662 C C . PRO A 1 213 ? 23.022 14.640 23.324 1.00 41.56 213 PRO A C 1
ATOM 1664 O O . PRO A 1 213 ? 22.871 13.934 22.326 1.00 41.56 213 PRO A O 1
ATOM 1667 N N . SER A 1 214 ? 23.604 15.836 23.312 1.00 33.59 214 SER A N 1
ATOM 1668 C CA . SER A 1 214 ? 24.461 16.403 22.277 1.00 33.59 214 SER A CA 1
ATOM 1669 C C . SER A 1 214 ? 25.646 15.491 21.942 1.00 33.59 214 SER A C 1
ATOM 1671 O O . SER A 1 214 ? 26.264 14.903 22.829 1.00 33.59 214 SER A O 1
ATOM 1673 N N . GLY A 1 215 ? 26.017 15.444 20.663 1.00 30.77 215 GLY A N 1
ATOM 1674 C CA . GLY A 1 215 ? 27.229 14.784 20.183 1.00 30.77 215 GLY A CA 1
ATOM 1675 C C . GLY A 1 215 ? 27.635 15.321 18.815 1.00 30.77 215 GLY A C 1
ATOM 1676 O O . GLY A 1 215 ? 26.993 15.034 17.811 1.00 30.77 215 GLY A O 1
ATOM 1677 N N . GLN A 1 216 ? 28.687 16.130 18.821 1.00 35.47 216 GLN A N 1
ATOM 1678 C CA . GLN A 1 216 ? 29.277 16.884 17.722 1.00 35.47 216 GLN A CA 1
ATOM 1679 C C . GLN A 1 216 ? 30.571 16.174 17.275 1.00 35.47 216 GLN A C 1
ATOM 1681 O O . GLN A 1 216 ? 31.407 15.876 18.123 1.00 35.47 216 GLN A O 1
ATOM 1686 N N . ALA A 1 217 ? 30.719 15.891 15.977 1.00 30.98 217 ALA A N 1
ATOM 1687 C CA . ALA A 1 217 ? 31.958 15.539 15.252 1.00 30.98 217 ALA A CA 1
ATOM 1688 C C . ALA A 1 217 ? 31.585 15.573 13.754 1.00 30.98 217 ALA A C 1
ATOM 1690 O O . ALA A 1 217 ? 30.597 14.949 13.376 1.00 30.98 217 ALA A O 1
ATOM 1691 N N . ASP A 1 218 ? 32.097 16.429 12.872 1.00 28.95 218 ASP A N 1
ATOM 1692 C CA . ASP A 1 218 ? 33.466 16.789 12.464 1.00 28.95 218 ASP A CA 1
ATOM 1693 C C . ASP A 1 218 ? 34.260 15.674 11.753 1.00 28.95 218 ASP A C 1
ATOM 1695 O O . ASP A 1 218 ? 34.236 14.517 12.170 1.00 28.95 218 ASP A O 1
ATOM 1699 N N . VAL A 1 219 ? 34.994 16.095 10.708 1.00 32.00 219 VAL A N 1
ATOM 1700 C CA . VAL A 1 219 ? 35.902 15.359 9.796 1.00 32.00 219 VAL A CA 1
ATOM 1701 C C . VAL A 1 219 ? 35.172 14.531 8.712 1.00 32.00 219 VAL A C 1
ATOM 1703 O O . VAL A 1 219 ? 34.453 13.588 9.006 1.00 32.00 219 VAL A O 1
ATOM 1706 N N . GLY A 1 220 ? 35.215 14.831 7.406 1.00 30.66 220 GLY A N 1
ATOM 1707 C CA . GLY A 1 220 ? 36.336 15.243 6.555 1.00 30.66 220 GLY A CA 1
ATOM 1708 C C . GLY A 1 220 ? 36.863 14.006 5.812 1.00 30.66 220 GLY A C 1
ATOM 1709 O O . GLY A 1 220 ? 37.232 13.056 6.485 1.00 30.66 220 GLY A O 1
ATOM 1710 N N . THR A 1 221 ? 36.848 13.969 4.470 1.00 31.36 221 THR A N 1
ATOM 1711 C CA . THR A 1 221 ? 37.873 13.344 3.589 1.00 31.36 221 THR A CA 1
ATOM 1712 C C . THR A 1 221 ? 37.459 13.447 2.115 1.00 31.36 221 THR A C 1
ATOM 1714 O O . THR A 1 221 ? 36.314 13.226 1.723 1.00 31.36 221 THR A O 1
ATOM 1717 N N . GLU A 1 222 ? 38.457 13.826 1.332 1.00 31.94 222 GLU A N 1
ATOM 1718 C CA . GLU A 1 222 ? 38.510 14.170 -0.078 1.00 31.94 222 GLU A CA 1
ATOM 1719 C C . GLU A 1 222 ? 38.530 12.956 -1.032 1.00 31.94 222 GLU A C 1
ATOM 1721 O O . GLU A 1 222 ? 38.832 11.834 -0.638 1.00 31.94 222 GLU A O 1
ATOM 1726 N N . GLY A 1 223 ? 38.354 13.242 -2.329 1.00 31.84 223 GLY A N 1
ATOM 1727 C CA . GLY A 1 223 ? 39.221 12.678 -3.374 1.00 31.84 223 GLY A CA 1
ATOM 1728 C C . GLY A 1 223 ? 38.709 11.469 -4.166 1.00 31.84 223 GLY A C 1
ATOM 1729 O O . GLY A 1 223 ? 38.510 10.384 -3.631 1.00 31.84 223 GLY A O 1
ATOM 1730 N N . GLY A 1 224 ? 38.598 11.623 -5.493 1.00 29.55 224 GLY A N 1
ATOM 1731 C CA . GLY A 1 224 ? 38.464 10.475 -6.398 1.00 29.55 224 GLY A CA 1
ATOM 1732 C C . GLY A 1 224 ? 38.010 10.785 -7.824 1.00 29.55 224 GLY A C 1
ATOM 1733 O O . GLY A 1 224 ? 36.965 10.304 -8.254 1.00 29.55 224 GLY A O 1
ATOM 1734 N N . VAL A 1 225 ? 38.788 11.579 -8.564 1.00 37.50 225 VAL A N 1
ATOM 1735 C CA . VAL A 1 225 ? 38.650 11.770 -10.019 1.00 37.50 225 VAL A CA 1
ATOM 1736 C C . VAL A 1 225 ? 39.095 10.494 -10.742 1.00 37.50 225 VAL A C 1
ATOM 1738 O O . VAL A 1 225 ? 40.210 10.026 -10.537 1.00 37.50 225 VAL A O 1
ATOM 1741 N N . GLY A 1 226 ? 38.241 9.949 -11.613 1.00 29.58 226 GLY A N 1
ATOM 1742 C CA . GLY A 1 226 ? 38.554 8.794 -12.459 1.00 29.58 226 GLY A CA 1
ATOM 1743 C C . GLY A 1 226 ? 37.928 8.928 -13.845 1.00 29.58 226 GLY A C 1
ATOM 1744 O O . GLY A 1 226 ? 36.753 8.627 -14.041 1.00 29.58 226 GLY A O 1
ATOM 1745 N N . ILE A 1 227 ? 38.732 9.404 -14.796 1.00 37.47 227 ILE A N 1
ATOM 1746 C CA . ILE A 1 227 ? 38.454 9.457 -16.237 1.00 37.47 227 ILE A CA 1
ATOM 1747 C C . ILE A 1 227 ? 38.632 8.044 -16.816 1.00 37.47 227 ILE A C 1
ATOM 1749 O O . ILE A 1 227 ? 39.652 7.407 -16.573 1.00 37.47 227 ILE A O 1
ATOM 1753 N N . GLY A 1 228 ? 37.669 7.561 -17.608 1.00 29.75 228 GLY A N 1
ATOM 1754 C CA . GLY A 1 228 ? 37.762 6.261 -18.281 1.00 29.75 228 GLY A CA 1
ATOM 1755 C C . GLY A 1 228 ? 36.726 6.086 -19.390 1.00 29.75 228 GLY A C 1
ATOM 1756 O O . GLY A 1 228 ? 35.575 5.738 -19.139 1.00 29.75 228 GLY A O 1
ATOM 1757 N N . VAL A 1 229 ? 37.159 6.364 -20.618 1.00 38.16 229 VAL A N 1
ATOM 1758 C CA . VAL A 1 229 ? 36.432 6.273 -21.893 1.00 38.16 229 VAL A CA 1
ATOM 1759 C C . VAL A 1 229 ? 36.237 4.808 -22.315 1.00 38.16 229 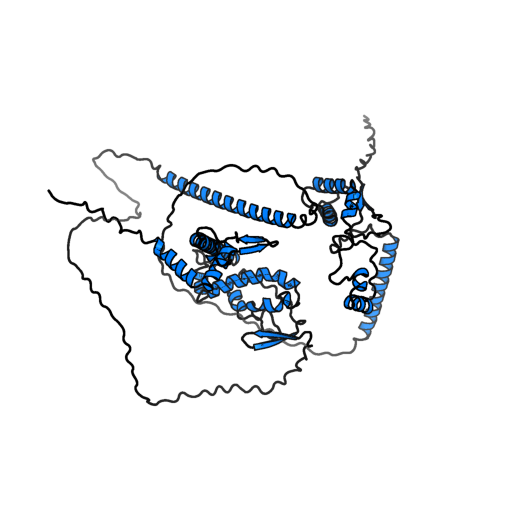VAL A C 1
ATOM 1761 O O . VAL A 1 229 ? 37.171 4.017 -22.244 1.00 38.16 229 VAL A O 1
ATOM 1764 N N . GLY A 1 230 ? 35.042 4.459 -22.809 1.00 31.03 230 GLY A N 1
ATOM 1765 C CA . GLY A 1 230 ? 34.765 3.163 -23.446 1.00 31.03 230 GLY A CA 1
ATOM 1766 C C . GLY A 1 230 ? 33.272 2.901 -23.675 1.00 31.03 230 GLY A C 1
ATOM 1767 O O . GLY A 1 230 ? 32.638 2.184 -22.904 1.00 31.03 230 GLY A O 1
ATOM 1768 N N . GLN A 1 231 ? 32.682 3.497 -24.719 1.00 32.56 231 GLN A N 1
ATOM 1769 C CA . GLN A 1 231 ? 31.277 3.280 -25.095 1.00 32.56 231 GLN A CA 1
ATOM 1770 C C . GLN A 1 231 ? 31.134 2.048 -26.006 1.00 32.56 231 GLN A C 1
ATOM 1772 O O . GLN A 1 231 ? 31.726 1.989 -27.079 1.00 32.56 231 GLN A O 1
ATOM 1777 N N . THR A 1 232 ? 30.315 1.076 -25.594 1.00 39.88 232 THR A N 1
ATOM 1778 C CA . THR A 1 232 ? 29.860 -0.061 -26.417 1.00 39.88 232 THR A CA 1
ATOM 1779 C C . THR A 1 232 ? 28.331 -0.020 -26.589 1.00 39.88 232 THR A C 1
ATOM 1781 O O . THR A 1 232 ? 27.625 0.575 -25.764 1.00 39.88 232 THR A O 1
ATOM 1784 N N . PRO A 1 233 ? 27.777 -0.611 -27.667 1.00 45.06 233 PRO A N 1
ATOM 1785 C CA . PRO A 1 233 ? 26.426 -0.320 -28.133 1.00 45.06 233 PRO A CA 1
ATOM 1786 C C . PRO A 1 233 ? 25.380 -1.131 -27.357 1.00 45.06 233 PRO A C 1
ATOM 1788 O O . PRO A 1 233 ? 24.946 -2.195 -27.788 1.00 45.06 233 PRO A O 1
ATOM 1791 N N . HIS A 1 234 ? 24.941 -0.624 -26.201 1.00 44.12 234 HIS A N 1
ATOM 1792 C CA . HIS A 1 234 ? 23.843 -1.234 -25.437 1.00 44.12 234 HIS A CA 1
ATOM 1793 C C . HIS A 1 234 ? 22.897 -0.203 -24.788 1.00 44.12 234 HIS A C 1
ATOM 1795 O O . HIS A 1 234 ? 22.430 -0.364 -23.659 1.00 44.12 234 HIS A O 1
ATOM 1801 N N . GLU A 1 235 ? 22.586 0.879 -25.508 1.00 42.50 235 GLU A N 1
ATOM 1802 C CA . GLU A 1 235 ? 21.937 2.068 -24.931 1.00 42.50 235 GLU A CA 1
ATOM 1803 C C . GLU A 1 235 ? 20.407 2.158 -25.111 1.00 42.50 235 GLU A C 1
ATOM 1805 O O . GLU A 1 235 ? 19.765 3.061 -24.582 1.00 42.50 235 GLU A O 1
ATOM 1810 N N . LYS A 1 236 ? 19.750 1.195 -25.772 1.00 43.06 236 LYS A N 1
ATOM 1811 C CA . LYS A 1 236 ? 18.292 1.289 -26.026 1.00 43.06 236 LYS A CA 1
ATOM 1812 C C . LYS A 1 236 ? 17.386 0.727 -24.914 1.00 43.06 236 LYS A C 1
ATOM 1814 O O . LYS A 1 236 ? 16.183 0.974 -24.943 1.00 43.06 236 LYS A O 1
ATOM 1819 N N . SER A 1 237 ? 17.939 0.086 -23.878 1.00 41.75 237 SER A N 1
ATOM 1820 C CA . SER A 1 237 ? 17.169 -0.395 -22.706 1.00 41.75 237 SER A CA 1
ATOM 1821 C C . SER A 1 237 ? 17.160 0.568 -21.506 1.00 41.75 237 SER A C 1
ATOM 1823 O O . SER A 1 237 ? 16.541 0.267 -20.487 1.00 41.75 237 SER A O 1
ATOM 1825 N N . ARG A 1 238 ? 17.810 1.739 -21.601 1.00 46.44 238 ARG A N 1
ATOM 1826 C CA . ARG A 1 238 ? 17.948 2.699 -20.483 1.00 46.44 238 ARG A CA 1
ATOM 1827 C C . ARG A 1 238 ? 16.822 3.740 -20.378 1.00 46.44 238 ARG A C 1
ATOM 1829 O O . ARG A 1 238 ? 16.618 4.310 -19.308 1.00 46.44 238 ARG A O 1
ATOM 1836 N N . ALA A 1 239 ? 16.047 3.968 -21.439 1.00 45.91 239 ALA A N 1
ATOM 1837 C CA . ALA A 1 239 ? 15.064 5.059 -21.461 1.00 45.91 239 ALA A CA 1
ATOM 1838 C C . ALA A 1 239 ? 13.810 4.806 -20.591 1.00 45.91 239 ALA A C 1
ATOM 1840 O O . ALA A 1 239 ? 13.202 5.753 -20.098 1.00 45.91 239 ALA A O 1
ATOM 1841 N N . ILE A 1 240 ? 13.431 3.546 -20.339 1.00 45.03 240 ILE A N 1
ATOM 1842 C CA . ILE A 1 240 ? 12.221 3.205 -19.554 1.00 45.03 240 ILE A CA 1
ATOM 1843 C C . ILE A 1 240 ? 12.504 3.202 -18.034 1.00 45.03 240 ILE A C 1
ATOM 1845 O O . ILE A 1 240 ? 11.601 3.406 -17.222 1.00 45.03 240 ILE A O 1
ATOM 1849 N N . THR A 1 241 ? 13.767 3.061 -17.625 1.00 53.28 241 THR A N 1
ATOM 1850 C CA . THR A 1 241 ? 14.217 3.133 -16.223 1.00 53.28 241 THR A CA 1
ATOM 1851 C C . THR A 1 241 ? 14.419 4.567 -15.726 1.00 53.28 241 THR A C 1
ATOM 1853 O O . THR A 1 241 ? 14.347 4.804 -14.519 1.00 53.28 241 THR A O 1
ATOM 1856 N N . GLY A 1 242 ? 14.616 5.531 -16.631 1.00 55.50 242 GLY A N 1
ATOM 1857 C CA . GLY A 1 242 ? 14.811 6.943 -16.288 1.00 55.50 242 GLY A CA 1
ATOM 1858 C C . GLY A 1 242 ? 13.593 7.580 -15.618 1.00 55.50 242 GLY A C 1
ATOM 1859 O O . GLY A 1 242 ? 13.741 8.262 -14.608 1.00 55.50 242 GLY A O 1
ATOM 1860 N N . PHE A 1 243 ? 12.383 7.286 -16.106 1.00 44.44 243 PHE A N 1
ATOM 1861 C CA . PHE A 1 243 ? 11.153 7.877 -15.566 1.00 44.44 243 PHE A CA 1
ATOM 1862 C C . PHE A 1 243 ? 10.872 7.426 -14.124 1.00 44.44 243 PHE A C 1
ATOM 1864 O O . PHE A 1 243 ? 10.650 8.256 -13.251 1.00 44.44 243 PHE A O 1
ATOM 1871 N N . ARG A 1 244 ? 11.022 6.126 -13.825 1.00 59.94 244 ARG A N 1
ATOM 1872 C CA . ARG A 1 244 ? 10.875 5.601 -12.451 1.00 59.94 244 ARG A CA 1
ATOM 1873 C C . ARG A 1 244 ? 11.985 6.071 -11.506 1.00 59.94 244 ARG A C 1
ATOM 1875 O O . ARG A 1 244 ? 11.775 6.147 -10.298 1.00 59.94 244 ARG A O 1
ATOM 1882 N N . ARG A 1 245 ? 13.179 6.362 -12.036 1.00 67.25 245 ARG A N 1
ATOM 1883 C CA . ARG A 1 245 ? 14.279 6.961 -11.264 1.00 67.25 245 ARG A CA 1
ATOM 1884 C C . ARG A 1 245 ? 13.977 8.422 -10.941 1.00 67.25 245 ARG A C 1
ATOM 1886 O O . ARG A 1 245 ? 14.257 8.845 -9.827 1.00 67.25 245 ARG A O 1
ATOM 1893 N N . LEU A 1 246 ? 13.383 9.161 -11.877 1.00 61.69 246 LEU A N 1
ATOM 1894 C CA . LEU A 1 246 ? 12.959 10.541 -11.661 1.00 61.69 246 LEU A CA 1
ATOM 1895 C C . LEU A 1 246 ? 11.799 10.620 -10.661 1.00 61.69 246 LEU A C 1
ATOM 1897 O O . LEU A 1 246 ? 11.884 11.405 -9.730 1.00 61.69 246 LEU A O 1
ATOM 1901 N N . GLU A 1 247 ? 10.787 9.753 -10.774 1.00 71.12 247 GLU A N 1
ATOM 1902 C CA . GLU A 1 247 ? 9.697 9.662 -9.787 1.00 71.12 247 GLU A CA 1
ATOM 1903 C C . GLU A 1 247 ? 10.229 9.376 -8.379 1.00 71.12 247 GLU A C 1
ATOM 1905 O O . GLU A 1 247 ? 9.818 10.032 -7.428 1.00 71.12 247 GLU A O 1
ATOM 1910 N N . ARG A 1 248 ? 11.196 8.458 -8.234 1.00 68.56 248 ARG A N 1
ATOM 1911 C CA . ARG A 1 248 ? 11.847 8.227 -6.935 1.00 68.56 248 ARG A CA 1
ATOM 1912 C C . ARG A 1 248 ? 12.610 9.447 -6.439 1.00 68.56 248 ARG A C 1
ATOM 1914 O O . ARG A 1 248 ? 12.432 9.804 -5.290 1.00 68.56 248 ARG A O 1
ATOM 1921 N N . ARG A 1 249 ? 13.384 10.124 -7.295 1.00 78.06 249 ARG A N 1
ATOM 1922 C CA . ARG A 1 249 ? 14.101 11.350 -6.898 1.00 78.06 249 ARG A CA 1
ATOM 1923 C C . ARG A 1 249 ? 13.148 12.464 -6.468 1.00 78.06 249 ARG A C 1
ATOM 1925 O O . ARG A 1 249 ? 13.475 13.189 -5.543 1.00 78.06 249 ARG A O 1
ATOM 1932 N N . VAL A 1 250 ? 11.986 12.589 -7.109 1.00 79.00 250 VAL A N 1
ATOM 1933 C CA . VAL A 1 250 ? 10.958 13.566 -6.719 1.00 79.00 250 VAL A CA 1
ATOM 1934 C C . VAL A 1 250 ? 10.342 13.205 -5.366 1.00 79.00 250 VAL A C 1
ATOM 1936 O O . VAL A 1 250 ? 10.165 14.087 -4.537 1.00 79.00 250 VAL A O 1
ATOM 1939 N N . VAL A 1 251 ? 10.064 11.923 -5.111 1.00 81.00 251 VAL A N 1
ATOM 1940 C CA . VAL A 1 251 ? 9.561 11.461 -3.804 1.00 81.00 251 VAL A CA 1
ATOM 1941 C C . VAL A 1 251 ? 10.612 11.629 -2.703 1.00 81.00 251 VAL A C 1
ATOM 1943 O O . VAL A 1 251 ? 10.276 12.070 -1.609 1.00 81.00 251 VAL A O 1
ATOM 1946 N N . ASP A 1 252 ? 11.877 11.324 -2.988 1.00 75.94 252 ASP A N 1
ATOM 1947 C CA . ASP A 1 252 ? 12.977 11.481 -2.033 1.00 75.94 252 ASP A CA 1
ATOM 1948 C C . ASP A 1 252 ? 13.232 12.973 -1.721 1.00 75.94 252 ASP A C 1
ATOM 1950 O O . ASP A 1 252 ? 13.457 13.322 -0.565 1.00 75.94 252 ASP A O 1
ATOM 1954 N N . LEU A 1 253 ? 13.115 13.866 -2.717 1.00 81.38 253 LEU A N 1
ATOM 1955 C CA . LEU A 1 253 ? 13.162 15.323 -2.518 1.00 81.38 253 LEU A CA 1
ATOM 1956 C C . LEU A 1 253 ? 11.981 15.833 -1.682 1.00 81.38 253 LEU A C 1
ATOM 1958 O O . LEU A 1 253 ? 12.187 16.638 -0.782 1.00 81.38 253 LEU A O 1
ATOM 1962 N N . ASP A 1 254 ? 10.759 15.359 -1.940 1.00 85.12 254 ASP A N 1
ATOM 1963 C CA . ASP A 1 254 ? 9.575 15.737 -1.153 1.00 85.12 254 ASP A CA 1
ATOM 1964 C C . ASP A 1 254 ? 9.701 15.292 0.315 1.00 85.12 254 ASP A C 1
ATOM 1966 O O . ASP A 1 254 ? 9.337 16.035 1.227 1.00 85.12 254 ASP A O 1
ATOM 1970 N N . LEU A 1 255 ? 10.268 14.106 0.559 1.00 77.38 255 LEU A N 1
ATOM 1971 C CA . LEU A 1 255 ? 10.564 13.630 1.912 1.00 77.38 255 LEU A CA 1
ATOM 1972 C C . LEU A 1 255 ? 11.663 14.458 2.590 1.00 77.38 255 LEU A C 1
ATOM 1974 O O . LEU A 1 255 ? 11.495 14.806 3.757 1.00 77.38 255 LEU A O 1
ATOM 1978 N N . GLY A 1 256 ? 12.730 14.813 1.866 1.00 87.38 256 GLY A N 1
ATOM 1979 C CA . GLY A 1 256 ? 13.806 15.673 2.373 1.00 87.38 256 GLY A CA 1
ATOM 1980 C C . GLY A 1 256 ? 13.310 17.066 2.767 1.00 87.38 256 GLY A C 1
ATOM 1981 O O . GLY A 1 256 ? 13.538 17.515 3.890 1.00 87.38 256 GLY A O 1
ATOM 1982 N N . ILE A 1 257 ? 12.524 17.705 1.895 1.00 86.44 257 ILE A N 1
ATOM 1983 C CA . ILE A 1 257 ? 11.919 19.016 2.170 1.00 86.44 257 ILE A CA 1
ATOM 1984 C C . ILE A 1 257 ? 11.004 18.937 3.398 1.00 86.44 257 ILE A C 1
ATOM 1986 O O . ILE A 1 257 ? 11.030 19.823 4.247 1.00 86.44 257 ILE A O 1
ATOM 1990 N N . LYS A 1 258 ? 10.210 17.867 3.540 1.00 80.75 258 LYS A N 1
ATOM 1991 C CA . LYS A 1 258 ? 9.351 17.681 4.719 1.00 80.75 258 LYS A CA 1
ATOM 1992 C C . LYS A 1 258 ? 10.150 17.519 6.008 1.00 80.75 258 LYS A C 1
ATOM 1994 O O . LYS A 1 258 ? 9.733 18.091 7.013 1.00 80.75 258 LYS A O 1
ATOM 1999 N N . SER A 1 259 ? 11.265 16.783 5.991 1.00 83.56 259 SER A N 1
ATOM 2000 C CA . SER A 1 259 ? 12.125 16.657 7.174 1.00 83.56 259 SER A CA 1
ATOM 2001 C C . SER A 1 259 ? 12.763 17.988 7.573 1.00 83.56 259 SER A C 1
ATOM 2003 O O . SER A 1 259 ? 12.706 18.350 8.747 1.00 83.56 259 SER A O 1
ATOM 2005 N N . GLU A 1 260 ? 13.268 18.766 6.613 1.00 89.62 260 GLU A N 1
ATOM 2006 C CA . GLU A 1 260 ? 13.831 20.094 6.895 1.00 89.62 260 GLU A CA 1
ATOM 2007 C C . GLU A 1 260 ? 12.766 21.039 7.467 1.00 89.62 260 GLU A C 1
ATOM 2009 O O . GLU A 1 260 ? 13.001 21.750 8.440 1.00 89.62 260 GLU A O 1
ATOM 2014 N N . LEU A 1 261 ? 11.542 20.997 6.935 1.00 90.38 261 LEU A N 1
ATOM 2015 C CA . LEU A 1 261 ? 10.443 21.842 7.405 1.00 90.38 261 LEU A CA 1
ATOM 2016 C C . LEU A 1 261 ? 9.986 21.457 8.823 1.00 90.38 261 LEU A C 1
ATOM 2018 O O . LEU A 1 261 ? 9.633 22.329 9.620 1.00 90.38 261 LEU A O 1
ATOM 2022 N N . THR A 1 262 ? 10.028 20.166 9.175 1.00 83.62 262 THR A N 1
ATOM 2023 C CA . THR A 1 262 ? 9.803 19.732 10.563 1.00 83.62 262 THR A CA 1
ATOM 2024 C C . THR A 1 262 ? 10.907 20.198 11.507 1.00 83.62 262 THR A C 1
ATOM 2026 O O . THR A 1 262 ? 10.605 20.596 12.632 1.00 83.62 262 THR A O 1
ATOM 2029 N N . GLU A 1 263 ? 12.158 20.222 11.049 1.00 86.06 263 GLU A N 1
ATOM 2030 C CA . GLU A 1 263 ? 13.291 20.695 11.841 1.00 86.06 263 GLU A CA 1
ATOM 2031 C C . GLU A 1 263 ? 13.219 22.207 12.080 1.00 86.06 263 GLU A C 1
ATOM 2033 O O . GLU A 1 263 ? 13.256 22.643 13.231 1.00 86.06 263 GLU A O 1
ATOM 2038 N N . VAL A 1 264 ? 12.961 23.005 11.040 1.00 91.38 264 VAL A N 1
ATOM 2039 C CA . VAL A 1 264 ? 12.730 24.457 11.162 1.00 91.38 264 VAL A CA 1
ATOM 2040 C C . VAL A 1 264 ? 11.580 24.755 12.126 1.00 91.38 264 VAL A C 1
ATOM 2042 O O . VAL A 1 264 ? 11.670 25.659 12.957 1.00 91.38 264 VAL A O 1
ATOM 2045 N N . ARG A 1 265 ? 10.497 23.968 12.078 1.00 91.12 265 ARG A N 1
ATOM 2046 C CA . ARG A 1 265 ? 9.376 24.123 13.015 1.00 91.12 265 ARG A CA 1
ATOM 2047 C C . ARG A 1 265 ? 9.789 23.835 14.460 1.00 91.12 265 ARG A C 1
ATOM 2049 O O . ARG A 1 265 ? 9.334 24.532 15.370 1.00 91.12 265 ARG A O 1
ATOM 2056 N N . SER A 1 266 ? 10.641 22.835 14.680 1.00 85.06 266 SER A N 1
ATOM 2057 C CA . SER A 1 266 ? 11.169 22.527 16.013 1.00 85.06 266 SER A CA 1
ATOM 2058 C C . SER A 1 266 ? 12.066 23.653 16.544 1.00 85.06 266 SER A C 1
ATOM 2060 O O . SER A 1 266 ? 11.874 24.093 17.677 1.00 85.06 266 SER A O 1
ATOM 2062 N N . GLN A 1 267 ? 12.935 24.218 15.697 1.00 91.12 267 GLN A N 1
ATOM 2063 C CA . GLN A 1 267 ? 13.791 25.359 16.039 1.00 91.12 267 GLN A CA 1
ATOM 2064 C C . GLN A 1 267 ? 12.965 26.605 16.378 1.00 91.12 267 GLN A C 1
ATOM 2066 O O . GLN A 1 267 ? 13.208 27.255 17.394 1.00 91.12 267 GLN A O 1
ATOM 2071 N N . LEU A 1 268 ? 11.928 26.902 15.586 1.00 93.75 268 LEU A N 1
ATOM 2072 C CA . LEU A 1 268 ? 11.023 28.022 15.853 1.00 93.75 268 LEU A CA 1
ATOM 2073 C C . LEU A 1 268 ? 10.299 27.863 17.199 1.00 93.75 268 LEU A C 1
ATOM 2075 O O . LEU A 1 268 ? 10.147 28.828 17.946 1.00 93.75 268 LEU A O 1
ATOM 2079 N N . THR A 1 269 ? 9.893 26.637 17.534 1.00 91.31 269 THR A N 1
ATOM 2080 C CA . THR A 1 269 ? 9.246 26.332 18.819 1.00 91.31 269 THR A CA 1
ATOM 2081 C C . THR A 1 269 ? 10.220 26.529 19.987 1.00 91.31 269 THR A C 1
ATOM 2083 O O . THR A 1 269 ? 9.856 27.118 21.004 1.00 91.31 269 THR A O 1
ATOM 2086 N N . ALA A 1 270 ? 11.479 26.108 19.832 1.00 88.88 270 ALA A N 1
ATOM 2087 C CA . ALA A 1 270 ? 12.524 26.327 20.830 1.00 88.88 270 ALA A CA 1
ATOM 2088 C C . ALA A 1 270 ? 12.817 27.825 21.047 1.00 88.88 270 ALA A C 1
ATOM 2090 O O . ALA A 1 270 ? 12.946 28.265 22.190 1.00 88.88 270 ALA A O 1
ATOM 2091 N N . MET A 1 271 ? 12.839 28.628 19.977 1.00 89.19 271 MET A N 1
ATOM 2092 C CA . MET A 1 271 ? 12.982 30.087 20.074 1.00 89.19 271 MET A CA 1
ATOM 2093 C C . MET A 1 271 ? 11.801 30.754 20.789 1.00 89.19 271 MET A C 1
ATOM 2095 O O . MET A 1 271 ? 11.993 31.659 21.596 1.00 89.19 271 MET A O 1
ATOM 2099 N N . GLN A 1 272 ? 10.568 30.309 20.534 1.00 89.56 272 GLN A N 1
ATOM 2100 C CA . GLN A 1 272 ? 9.396 30.833 21.245 1.00 89.56 272 GLN A CA 1
ATOM 2101 C C . GLN A 1 272 ? 9.456 30.526 22.749 1.00 89.56 272 GLN A C 1
ATOM 2103 O O . GLN A 1 272 ? 9.105 31.378 23.573 1.00 89.56 272 GLN A O 1
ATOM 2108 N N . LEU A 1 273 ? 9.941 29.336 23.117 1.00 89.38 273 LEU A N 1
ATOM 2109 C CA . LEU A 1 273 ? 10.158 28.961 24.515 1.00 89.38 273 LEU A CA 1
ATOM 2110 C C . LEU A 1 273 ? 11.257 29.807 25.171 1.00 89.38 273 LEU A C 1
ATOM 2112 O O . LEU A 1 273 ? 11.063 30.278 26.293 1.00 89.38 273 LEU A O 1
ATOM 2116 N N . SER A 1 274 ? 12.372 30.063 24.479 1.00 91.06 274 SER A N 1
ATOM 2117 C CA . SER A 1 274 ? 13.460 30.887 25.022 1.00 91.06 274 SER A CA 1
ATOM 2118 C C . SER A 1 274 ? 13.055 32.357 25.180 1.00 91.06 274 SER A C 1
ATOM 2120 O O . SER A 1 274 ? 13.299 32.944 26.234 1.00 91.06 274 SER A O 1
ATOM 2122 N N . MET A 1 275 ? 12.342 32.934 24.207 1.00 87.38 275 MET A N 1
ATOM 2123 C CA . MET A 1 275 ? 11.787 34.291 24.312 1.00 87.38 275 MET A CA 1
ATOM 2124 C C . MET A 1 275 ? 10.836 34.435 25.506 1.00 87.38 275 MET A C 1
ATOM 2126 O O . MET A 1 275 ? 10.898 35.420 26.240 1.00 87.38 275 MET A O 1
ATOM 2130 N N . SER A 1 276 ? 9.997 33.425 25.747 1.00 87.06 276 SER A N 1
ATOM 2131 C CA . SER A 1 276 ? 9.057 33.424 26.875 1.00 87.06 276 SER A CA 1
ATOM 2132 C C . SER A 1 276 ? 9.759 33.340 28.236 1.00 87.06 276 SER A C 1
ATOM 2134 O O . SER A 1 276 ? 9.243 33.854 29.230 1.00 87.06 276 SER A O 1
ATOM 2136 N N . ALA A 1 277 ? 10.934 32.706 28.300 1.00 82.88 277 ALA A N 1
ATOM 2137 C CA . ALA A 1 277 ? 11.745 32.644 29.514 1.00 82.88 277 ALA A CA 1
ATOM 2138 C C . ALA A 1 277 ? 12.422 33.991 29.824 1.00 82.88 277 ALA A C 1
ATOM 2140 O O . ALA A 1 277 ? 12.466 34.401 30.983 1.00 82.88 277 ALA A O 1
ATOM 2141 N N . ILE A 1 278 ? 12.889 34.710 28.797 1.00 83.69 278 ILE A N 1
ATOM 2142 C CA . ILE A 1 278 ? 13.585 35.998 28.954 1.00 83.69 278 ILE A CA 1
ATOM 2143 C C . ILE A 1 278 ? 12.638 37.092 29.472 1.00 83.69 278 ILE A C 1
ATOM 2145 O O . ILE A 1 278 ? 13.023 37.864 30.349 1.00 83.69 278 ILE A O 1
ATOM 2149 N N . SER A 1 279 ? 11.371 37.109 29.040 1.00 75.75 279 SER A N 1
ATOM 2150 C CA . SER A 1 279 ? 10.375 38.076 29.535 1.00 75.75 279 SER A CA 1
ATOM 2151 C C . SER A 1 279 ? 10.058 37.963 31.034 1.00 75.75 279 SER A C 1
ATOM 2153 O O . SER A 1 279 ? 9.424 38.862 31.577 1.00 75.75 279 SER A O 1
ATOM 2155 N N . ARG A 1 280 ? 10.496 36.904 31.733 1.00 70.31 280 ARG A N 1
ATOM 2156 C CA . ARG A 1 280 ? 10.271 36.744 33.183 1.00 70.31 280 ARG A CA 1
ATOM 2157 C C . ARG A 1 280 ? 11.353 37.376 34.063 1.00 70.31 280 ARG A C 1
ATOM 2159 O O . ARG A 1 280 ? 11.157 37.452 35.270 1.00 70.31 280 ARG A O 1
ATOM 2166 N N . PHE A 1 281 ? 12.464 37.835 33.488 1.00 65.00 281 PHE A N 1
ATOM 2167 C CA . PHE A 1 281 ? 13.596 38.377 34.252 1.00 65.00 281 PHE A CA 1
ATOM 2168 C C . PHE A 1 281 ? 13.654 39.908 34.314 1.00 65.00 281 PHE A C 1
ATOM 2170 O O . PHE A 1 281 ? 14.483 40.458 35.033 1.00 65.00 281 PHE A O 1
ATOM 2177 N N . THR A 1 282 ? 12.754 40.617 33.633 1.00 52.72 282 THR A N 1
ATOM 2178 C CA . THR A 1 282 ? 12.686 42.084 33.675 1.00 52.72 282 THR A CA 1
ATOM 2179 C C . THR A 1 282 ? 11.531 42.549 34.563 1.00 52.72 282 THR A C 1
ATOM 2181 O O . THR A 1 282 ? 10.555 43.118 34.079 1.00 52.72 282 THR A O 1
ATOM 2184 N N . ALA A 1 283 ? 11.618 42.285 35.867 1.00 49.66 283 ALA A N 1
ATOM 2185 C CA . ALA A 1 283 ? 10.786 42.952 36.869 1.00 49.66 283 ALA A CA 1
ATOM 2186 C C . ALA A 1 283 ? 11.669 43.955 37.639 1.00 49.66 283 ALA A C 1
ATOM 2188 O O . ALA A 1 283 ? 12.679 43.538 38.211 1.00 49.66 283 ALA A O 1
ATOM 2189 N N . PRO A 1 284 ? 11.362 45.265 37.629 1.00 57.38 284 PRO A N 1
ATOM 2190 C CA . PRO A 1 284 ? 12.217 46.264 38.260 1.00 57.38 284 PRO A CA 1
ATOM 2191 C C . PRO A 1 284 ? 12.109 46.222 39.793 1.00 57.38 284 PRO A C 1
ATOM 2193 O O . PRO A 1 284 ? 11.018 46.251 40.361 1.00 57.38 284 PRO A O 1
ATOM 2196 N N . LEU A 1 285 ? 13.275 46.178 40.443 1.00 48.91 285 LEU A N 1
ATOM 2197 C CA . LEU A 1 285 ? 13.486 46.323 41.885 1.00 48.91 285 LEU A CA 1
ATOM 2198 C C . LEU A 1 285 ? 13.023 47.706 42.374 1.00 48.91 285 LEU A C 1
ATOM 2200 O O . LEU A 1 285 ? 13.525 48.726 41.903 1.00 48.91 285 LEU A O 1
ATOM 2204 N N . GLN A 1 286 ? 12.126 47.740 43.361 1.00 47.59 286 GLN A N 1
ATOM 2205 C CA . GLN A 1 286 ? 11.876 48.922 44.193 1.00 47.59 286 GLN A CA 1
ATOM 2206 C C . GLN A 1 286 ? 12.481 48.704 45.585 1.00 47.59 286 GLN A C 1
ATOM 2208 O O . GLN A 1 286 ? 12.181 47.719 46.259 1.00 47.59 286 GLN A O 1
ATOM 2213 N N . SER A 1 287 ? 13.359 49.626 45.980 1.00 43.50 287 SER A N 1
ATOM 2214 C CA . SER A 1 287 ? 14.069 49.652 47.265 1.00 43.50 287 SER A CA 1
ATOM 2215 C C . SER A 1 287 ? 13.218 50.261 48.395 1.00 43.50 287 SER A C 1
ATOM 2217 O O . SER A 1 287 ? 12.400 51.139 48.118 1.00 43.50 287 SER A O 1
ATOM 2219 N N . PRO A 1 288 ? 13.439 49.874 49.669 1.00 52.44 288 PRO A N 1
ATOM 2220 C CA . PRO A 1 288 ? 12.693 50.380 50.821 1.00 52.44 288 PRO A CA 1
ATOM 2221 C C . PRO A 1 288 ? 13.499 51.403 51.642 1.00 52.44 288 PRO A C 1
ATOM 2223 O O . PRO A 1 288 ? 14.697 51.217 51.857 1.00 52.44 288 PRO A O 1
ATOM 2226 N N . ALA A 1 289 ? 12.844 52.440 52.174 1.00 41.81 289 ALA A N 1
ATOM 2227 C CA . ALA A 1 289 ? 13.440 53.300 53.197 1.00 41.81 289 ALA A CA 1
ATOM 2228 C C . ALA A 1 289 ? 12.398 53.966 54.127 1.00 41.81 289 ALA A C 1
ATOM 2230 O O . ALA A 1 289 ? 11.554 54.735 53.682 1.00 41.81 289 ALA A O 1
ATOM 2231 N N . H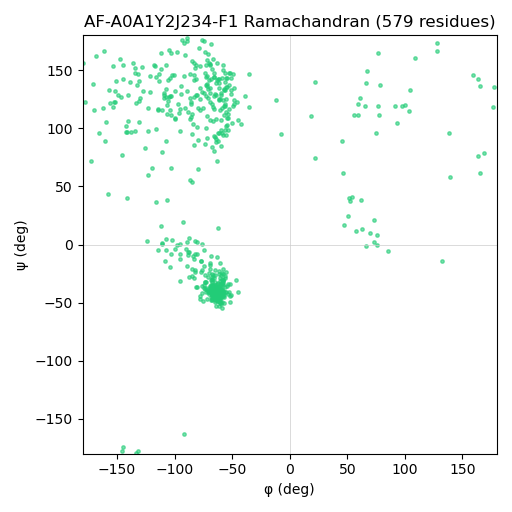IS A 1 290 ? 12.586 53.686 55.423 1.00 41.44 290 HIS A N 1
ATOM 2232 C CA . HIS A 1 290 ? 12.325 54.480 56.638 1.00 41.44 290 HIS A CA 1
ATOM 2233 C C . HIS A 1 290 ? 10.922 54.657 57.269 1.00 41.44 290 HIS A C 1
ATOM 2235 O O . HIS A 1 290 ? 9.899 54.876 56.633 1.00 41.44 290 HIS A O 1
ATOM 2241 N N . SER A 1 291 ? 10.982 54.543 58.604 1.00 38.97 291 SER A N 1
ATOM 2242 C CA . SER A 1 291 ? 9.969 54.514 59.674 1.00 38.97 291 SER A CA 1
ATOM 2243 C C . SER A 1 291 ? 9.675 55.935 60.262 1.00 38.97 291 SER A C 1
ATOM 2245 O O . SER A 1 291 ? 10.086 56.912 59.646 1.00 38.97 291 SER A O 1
ATOM 2247 N N . PRO A 1 292 ? 9.050 56.123 61.456 1.00 63.31 292 PRO A N 1
ATOM 2248 C CA . PRO A 1 292 ? 7.593 56.221 61.657 1.00 63.31 292 PRO A CA 1
ATOM 2249 C C . PRO A 1 292 ? 7.126 57.420 62.545 1.00 63.31 292 PRO A C 1
ATOM 2251 O O . PRO A 1 292 ? 7.944 58.126 63.134 1.00 63.31 292 PRO A O 1
ATOM 2254 N N . SER A 1 293 ? 5.799 57.499 62.778 1.00 38.00 293 SER A N 1
ATOM 2255 C CA . SER A 1 293 ? 5.052 58.140 63.909 1.00 38.00 293 SER A CA 1
ATOM 2256 C C . SER A 1 293 ? 4.263 59.436 63.581 1.00 38.00 293 SER A C 1
ATOM 2258 O O . SER A 1 293 ? 4.572 60.094 62.595 1.00 38.00 293 SER A O 1
ATOM 2260 N N . PRO A 1 294 ? 3.266 59.849 64.404 1.00 58.12 294 PRO A N 1
ATOM 2261 C CA . PRO A 1 294 ? 1.962 59.192 64.586 1.00 58.12 294 PRO A CA 1
ATOM 2262 C C . PRO A 1 294 ? 0.766 60.189 64.544 1.00 58.12 294 PRO A C 1
ATOM 2264 O O . PRO A 1 294 ? 0.950 61.398 64.463 1.00 58.12 294 PRO A O 1
ATOM 2267 N N . SER A 1 295 ? -0.447 59.645 64.721 1.00 36.31 295 SER A N 1
ATOM 2268 C CA . SER A 1 295 ? -1.692 60.286 65.209 1.00 36.31 295 SER A CA 1
ATOM 2269 C C . SER A 1 295 ? -2.820 60.640 64.226 1.00 36.31 295 SER A C 1
ATOM 2271 O O . SER A 1 295 ? -2.651 61.367 63.256 1.00 36.31 295 SER A O 1
ATOM 2273 N N . SER A 1 296 ? -4.015 60.239 64.692 1.00 40.47 296 SER A N 1
ATOM 2274 C CA . SER A 1 296 ? -5.311 60.937 64.634 1.00 40.47 296 SER A CA 1
ATOM 2275 C C . SER A 1 296 ? -6.284 60.668 63.464 1.00 40.47 296 SER A C 1
ATOM 2277 O O . SER A 1 296 ? -6.176 61.246 62.392 1.00 40.47 296 SER A O 1
ATOM 2279 N N . HIS A 1 297 ? -7.321 59.885 63.811 1.00 46.19 297 HIS A N 1
ATOM 2280 C CA . HIS A 1 297 ? -8.763 60.062 63.536 1.00 46.19 297 HIS A CA 1
ATOM 2281 C C . HIS A 1 297 ? -9.284 60.225 62.091 1.00 46.19 297 HIS A C 1
ATOM 2283 O O . HIS A 1 297 ? -9.163 61.289 61.504 1.00 46.19 297 HIS A O 1
ATOM 2289 N N . PHE A 1 298 ? -10.020 59.224 61.586 1.00 36.69 298 PHE A N 1
ATOM 2290 C CA . PHE A 1 298 ? -11.498 59.180 61.438 1.00 36.69 298 PHE A CA 1
ATOM 2291 C C . PHE A 1 298 ? -11.897 58.021 60.492 1.00 36.69 298 PHE A C 1
ATOM 2293 O O . PHE A 1 298 ? -11.280 57.804 59.455 1.00 36.69 298 PHE A O 1
ATOM 2300 N N . ALA A 1 299 ? -12.934 57.267 60.866 1.00 42.22 299 ALA A N 1
ATOM 2301 C CA . ALA A 1 299 ? -13.698 56.356 59.994 1.00 42.22 299 ALA A CA 1
ATOM 2302 C C . ALA A 1 299 ? -14.668 57.180 59.089 1.00 42.22 299 ALA A C 1
ATOM 2304 O O . ALA A 1 299 ? -14.772 58.380 59.357 1.00 42.22 299 ALA A O 1
ATOM 2305 N N . PRO A 1 300 ? -15.457 56.626 58.123 1.00 58.75 300 PRO A N 1
ATOM 2306 C CA . PRO A 1 300 ? -15.780 55.206 57.886 1.00 58.75 300 PRO A CA 1
ATOM 2307 C C . PRO A 1 300 ? -15.961 54.736 56.405 1.00 58.75 300 PRO A C 1
ATOM 2309 O O . PRO A 1 300 ? -15.915 55.512 55.460 1.00 58.75 300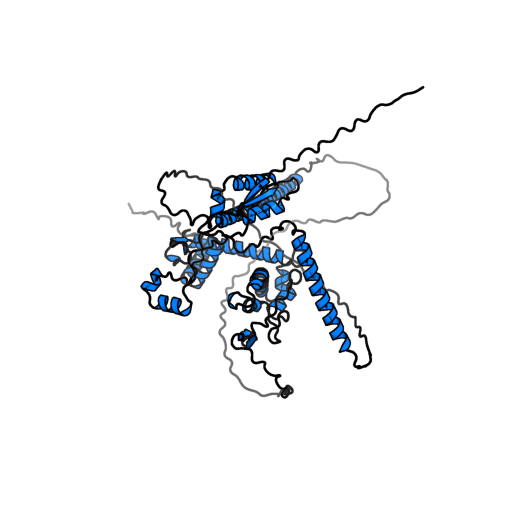 PRO A O 1
ATOM 2312 N N . ALA A 1 301 ? -16.304 53.439 56.293 1.00 37.22 301 ALA A N 1
ATOM 2313 C CA . ALA A 1 301 ? -17.149 52.761 55.287 1.00 37.22 301 ALA A CA 1
ATOM 2314 C C . ALA A 1 301 ? -16.516 52.150 54.012 1.00 37.22 301 ALA A C 1
ATOM 2316 O O . ALA A 1 301 ? -16.010 52.848 53.142 1.00 37.22 301 ALA A O 1
ATOM 2317 N N . GLY A 1 302 ? -16.683 50.820 53.870 1.00 34.28 302 GLY A N 1
ATOM 2318 C CA . GLY A 1 302 ? -16.613 50.107 52.583 1.00 34.28 302 GLY A CA 1
ATOM 2319 C C . GLY A 1 302 ? -15.891 48.750 52.572 1.00 34.28 302 GLY A C 1
ATOM 2320 O O . GLY A 1 302 ? -14.933 48.586 51.828 1.00 34.28 302 GLY A O 1
ATOM 2321 N N . SER A 1 303 ? -16.324 47.773 53.378 1.00 36.22 303 SER A N 1
ATOM 2322 C CA . SER A 1 303 ? -15.908 46.352 53.287 1.00 36.22 303 SER A CA 1
ATOM 2323 C C . SER A 1 303 ? -16.722 45.621 52.189 1.00 36.22 303 SER A C 1
ATOM 2325 O O . SER A 1 303 ? -17.843 46.030 51.916 1.00 36.22 303 SER A O 1
ATOM 2327 N N . ALA A 1 304 ? -16.283 44.540 51.530 1.00 35.78 304 ALA A N 1
ATOM 2328 C CA . ALA A 1 304 ? -15.260 43.569 51.900 1.00 35.78 304 ALA A CA 1
ATOM 2329 C C . ALA A 1 304 ? -14.554 42.929 50.686 1.00 35.78 304 ALA A C 1
ATOM 2331 O O . ALA A 1 304 ? -15.174 42.552 49.691 1.00 35.78 304 ALA A O 1
ATOM 2332 N N . SER A 1 305 ? -13.247 42.754 50.876 1.00 35.53 305 SER A N 1
ATOM 2333 C CA . SER A 1 305 ? -12.313 41.935 50.113 1.00 35.53 305 SER A CA 1
ATOM 2334 C C . SER A 1 305 ? -12.196 40.517 50.683 1.00 35.53 305 SER A C 1
ATOM 2336 O O . SER A 1 305 ? -12.479 40.246 51.847 1.00 35.53 305 SER A O 1
ATOM 2338 N N . THR A 1 306 ? -11.648 39.656 49.835 1.00 50.34 306 THR A N 1
ATOM 2339 C CA . THR A 1 306 ? -10.757 38.519 50.113 1.00 50.34 306 THR A CA 1
ATOM 2340 C C . THR A 1 306 ? -9.755 38.702 51.271 1.00 50.34 306 THR A C 1
ATOM 2342 O O . THR A 1 306 ? -9.167 39.773 51.383 1.00 50.34 306 THR A O 1
ATOM 2345 N N . SER A 1 307 ? -9.436 37.621 52.000 1.00 38.00 307 SER A N 1
ATOM 2346 C CA . SER A 1 307 ? -8.096 37.253 52.538 1.00 38.00 307 SER A CA 1
ATOM 2347 C C . SER A 1 307 ? -8.236 35.892 53.251 1.00 38.00 307 SER A C 1
ATOM 2349 O O . SER A 1 307 ? -9.162 35.728 54.031 1.00 38.00 307 SER A O 1
ATOM 2351 N N . ARG A 1 308 ? -7.518 34.807 52.924 1.00 42.72 308 ARG A N 1
ATOM 2352 C CA . ARG A 1 308 ? -6.074 34.526 53.075 1.00 42.72 308 ARG A CA 1
ATOM 2353 C C . ARG A 1 308 ? -5.602 34.602 54.534 1.00 42.72 308 ARG A C 1
ATOM 2355 O O . ARG A 1 308 ? -5.655 35.677 55.119 1.00 42.72 308 ARG A O 1
ATOM 2362 N N . VAL A 1 309 ? -5.050 33.501 55.054 1.00 34.81 309 VAL A N 1
ATOM 2363 C CA . VAL A 1 309 ? -3.960 33.530 56.043 1.00 34.81 309 VAL A CA 1
ATOM 2364 C C . VAL A 1 309 ? -3.041 32.325 55.819 1.00 34.81 309 VAL A C 1
ATOM 2366 O O . VAL A 1 309 ? -3.497 31.186 55.748 1.00 34.81 309 VAL A O 1
ATOM 2369 N N . ASP A 1 310 ? -1.753 32.628 55.689 1.00 40.06 310 ASP A N 1
ATOM 2370 C CA . ASP A 1 310 ? -0.604 31.735 55.819 1.00 40.06 310 ASP A CA 1
ATOM 2371 C C . ASP A 1 310 ? -0.368 31.346 57.285 1.00 40.06 310 ASP A C 1
ATOM 2373 O O . ASP A 1 310 ? -0.690 32.111 58.197 1.00 40.06 310 ASP A O 1
ATOM 2377 N N . THR A 1 311 ? 0.336 30.239 57.539 1.00 32.72 311 THR A N 1
ATOM 2378 C CA . THR A 1 311 ? 1.228 30.180 58.710 1.00 32.72 311 THR A CA 1
ATOM 2379 C C . THR A 1 311 ? 2.407 29.227 58.497 1.00 32.72 311 THR A C 1
ATOM 2381 O O . THR A 1 311 ? 2.240 28.036 58.249 1.00 32.72 311 THR A O 1
ATOM 2384 N N . LEU A 1 312 ? 3.615 29.785 58.634 1.00 50.72 312 LEU A N 1
ATOM 2385 C CA . LEU A 1 312 ? 4.896 29.101 58.830 1.00 50.72 312 LEU A CA 1
ATOM 2386 C C . LEU A 1 312 ? 4.888 28.219 60.091 1.00 50.72 312 LEU A C 1
ATOM 2388 O O . LEU A 1 312 ? 4.383 28.655 61.127 1.00 50.72 312 LEU A O 1
ATOM 2392 N N . ARG A 1 313 ? 5.667 27.124 60.090 1.00 34.81 313 ARG A N 1
ATOM 2393 C CA . ARG A 1 313 ? 6.482 26.770 61.268 1.00 34.81 313 ARG A CA 1
ATOM 2394 C C . ARG A 1 313 ? 7.682 25.872 60.945 1.00 34.81 313 ARG A C 1
ATOM 2396 O O . ARG A 1 313 ? 7.566 24.874 60.245 1.00 34.81 313 ARG A O 1
ATOM 2403 N N . GLN A 1 314 ? 8.830 26.266 61.492 1.00 33.72 314 GLN A N 1
ATOM 2404 C CA . GLN A 1 314 ? 10.117 25.569 61.487 1.00 33.72 314 GLN A CA 1
ATOM 2405 C C . GLN A 1 314 ? 10.227 24.508 62.601 1.00 33.72 314 GLN A C 1
ATOM 2407 O O . GLN A 1 314 ? 9.663 24.687 63.676 1.00 33.72 314 GLN A O 1
ATOM 2412 N N . SER A 1 315 ? 11.111 23.533 62.341 1.00 32.38 315 SER A N 1
ATOM 2413 C CA . SER A 1 315 ? 12.057 22.861 63.258 1.00 32.38 315 SER A CA 1
ATOM 2414 C C . SER A 1 315 ? 11.531 21.988 64.407 1.00 32.38 315 SER A C 1
ATOM 2416 O O . SER A 1 315 ? 10.975 22.506 65.366 1.00 32.38 315 SER A O 1
ATOM 2418 N N . THR A 1 316 ? 11.894 20.696 64.381 1.00 34.28 316 THR A N 1
ATOM 2419 C CA . THR A 1 316 ? 12.487 19.958 65.520 1.00 34.28 316 THR A CA 1
ATOM 2420 C C . THR A 1 316 ? 13.202 18.674 65.058 1.00 34.28 316 THR A C 1
ATOM 2422 O O . THR A 1 316 ? 13.120 18.250 63.909 1.00 34.28 316 THR A O 1
ATOM 2425 N N . ARG A 1 317 ? 13.993 18.125 65.983 1.00 27.70 317 ARG A N 1
ATOM 2426 C CA . ARG A 1 317 ? 15.158 17.241 65.876 1.00 27.70 317 ARG A CA 1
ATOM 2427 C C . ARG A 1 317 ? 14.837 15.831 66.419 1.00 27.70 317 ARG A C 1
ATOM 2429 O O . ARG A 1 317 ? 14.091 15.735 67.381 1.00 27.70 317 ARG A O 1
ATOM 2436 N N . ALA A 1 318 ? 15.529 14.820 65.871 1.00 31.12 318 ALA A N 1
ATOM 2437 C CA . ALA A 1 318 ? 15.885 13.489 66.415 1.00 31.12 318 ALA A CA 1
ATOM 2438 C C . ALA A 1 318 ? 14.796 12.469 66.831 1.00 31.12 318 ALA A C 1
ATOM 2440 O O . ALA A 1 318 ? 14.038 12.715 67.757 1.00 31.12 318 ALA A O 1
ATOM 2441 N N . ALA A 1 319 ? 14.884 11.245 66.280 1.00 29.89 319 ALA A N 1
ATOM 2442 C CA . ALA A 1 319 ? 15.034 9.996 67.053 1.00 29.89 319 ALA A CA 1
ATOM 2443 C C . ALA A 1 319 ? 15.330 8.782 66.140 1.00 29.89 319 ALA A C 1
ATOM 2445 O O . ALA A 1 319 ? 14.759 8.634 65.064 1.00 29.89 319 ALA A O 1
ATOM 2446 N N . LEU A 1 320 ? 16.257 7.940 66.604 1.00 29.34 320 LEU A N 1
ATOM 2447 C CA . LEU A 1 320 ? 16.659 6.629 66.081 1.00 29.34 320 LEU A CA 1
ATOM 2448 C C . LEU A 1 320 ? 15.562 5.570 66.300 1.00 29.34 320 LEU A C 1
ATOM 2450 O O . LEU A 1 320 ? 14.817 5.694 67.267 1.00 29.34 320 LEU A O 1
ATOM 2454 N N . VAL A 1 321 ? 15.566 4.502 65.483 1.00 34.72 321 VAL A N 1
ATOM 2455 C CA . VAL A 1 321 ? 15.537 3.051 65.844 1.00 34.72 321 VAL A CA 1
ATOM 2456 C C . VAL A 1 321 ? 15.024 2.213 64.642 1.00 34.72 321 VAL A C 1
ATOM 2458 O O . VAL A 1 321 ? 14.254 2.724 63.830 1.00 34.72 321 VAL A O 1
ATOM 2461 N N . PRO A 1 322 ? 15.524 0.973 64.447 1.00 44.16 322 PRO A N 1
ATOM 2462 C CA . PRO A 1 322 ? 15.687 0.323 63.147 1.00 44.16 322 PRO A CA 1
ATOM 2463 C C . PRO A 1 322 ? 14.610 -0.734 62.867 1.00 44.16 322 PRO A C 1
ATOM 2465 O O . PRO A 1 322 ? 13.976 -1.229 63.795 1.00 44.16 322 PRO A O 1
ATOM 2468 N N . LEU A 1 323 ? 14.469 -1.166 61.608 1.00 31.39 323 LEU A N 1
ATOM 2469 C CA . LEU A 1 323 ? 13.732 -2.390 61.292 1.00 31.39 323 LEU A CA 1
ATOM 2470 C C . LEU A 1 323 ? 14.515 -3.285 60.330 1.00 31.39 323 LEU A C 1
ATOM 2472 O O . LEU A 1 323 ? 15.169 -2.832 59.395 1.00 31.39 323 LEU A O 1
ATOM 2476 N N . ALA A 1 324 ? 14.472 -4.565 60.670 1.00 31.72 324 ALA A N 1
ATOM 2477 C CA . ALA A 1 324 ? 15.371 -5.623 60.274 1.00 31.72 324 ALA A CA 1
ATOM 2478 C C . ALA A 1 324 ? 15.134 -6.161 58.858 1.00 31.72 324 ALA A C 1
ATOM 2480 O O . ALA A 1 324 ? 14.012 -6.212 58.357 1.00 31.72 324 ALA A O 1
ATOM 2481 N N . ASN A 1 325 ? 16.218 -6.684 58.282 1.00 34.16 325 ASN A N 1
ATOM 2482 C CA . ASN A 1 325 ? 16.181 -7.692 57.233 1.00 34.16 325 ASN A CA 1
ATOM 2483 C C . ASN A 1 325 ? 15.469 -8.951 57.751 1.00 34.16 325 ASN A C 1
ATOM 2485 O O . ASN A 1 325 ? 15.835 -9.497 58.793 1.00 34.16 325 ASN A O 1
ATOM 2489 N N . SER A 1 326 ? 14.510 -9.469 56.991 1.00 31.45 326 SER A N 1
ATOM 2490 C CA . SER A 1 326 ? 14.134 -10.881 57.061 1.00 31.45 326 SER A CA 1
ATOM 2491 C C . SER A 1 326 ? 13.825 -11.402 55.670 1.00 31.45 326 SER A C 1
ATOM 2493 O O . SER A 1 326 ? 12.741 -11.242 55.119 1.00 31.45 326 SER A O 1
ATOM 2495 N N . THR A 1 327 ? 14.858 -12.025 55.121 1.00 37.19 327 THR A N 1
ATOM 2496 C CA . THR A 1 327 ? 14.820 -13.031 54.073 1.00 37.19 327 THR A CA 1
ATOM 2497 C C . THR A 1 327 ? 13.930 -14.184 54.534 1.00 37.19 327 THR A C 1
ATOM 2499 O O . THR A 1 327 ? 14.250 -14.844 55.519 1.00 37.19 327 THR A O 1
ATOM 2502 N N . VAL A 1 328 ? 12.842 -14.469 53.819 1.00 37.94 328 VAL A N 1
ATOM 2503 C CA . VAL A 1 328 ? 12.153 -15.761 53.927 1.00 37.94 328 VAL A CA 1
ATOM 2504 C C . VAL A 1 328 ? 11.934 -16.297 52.520 1.00 37.94 328 VAL A C 1
ATOM 2506 O O . VAL A 1 328 ? 11.091 -15.814 51.768 1.00 37.94 328 VAL A O 1
ATOM 2509 N N . LEU A 1 329 ? 12.745 -17.304 52.189 1.00 44.19 329 LEU A N 1
ATOM 2510 C CA . LEU A 1 329 ? 12.446 -18.313 51.183 1.00 44.19 329 LEU A CA 1
ATOM 2511 C C . LEU A 1 329 ? 11.066 -18.911 51.471 1.00 44.19 329 LEU A C 1
ATOM 2513 O O . LEU A 1 329 ? 10.826 -19.392 52.580 1.00 44.19 329 LEU A O 1
ATOM 2517 N N . ARG A 1 330 ? 10.192 -18.961 50.465 1.00 36.72 330 ARG A N 1
ATOM 2518 C CA . ARG A 1 330 ? 9.045 -19.867 50.502 1.00 36.72 330 ARG A CA 1
ATOM 2519 C C . ARG A 1 330 ? 8.756 -20.458 49.127 1.00 36.72 330 ARG A C 1
ATOM 2521 O O . ARG A 1 330 ? 8.196 -19.821 48.244 1.00 36.72 330 ARG A O 1
ATOM 2528 N N . ASP A 1 331 ? 9.204 -21.697 49.018 1.00 43.16 331 ASP A N 1
ATOM 2529 C CA . ASP A 1 331 ? 8.731 -22.760 48.142 1.00 43.16 331 ASP A CA 1
ATOM 2530 C C . ASP A 1 331 ? 7.235 -23.052 48.403 1.00 43.16 331 ASP A C 1
ATOM 2532 O O . ASP A 1 331 ? 6.817 -23.012 49.568 1.00 43.16 331 ASP A O 1
ATOM 2536 N N . PRO A 1 332 ? 6.418 -23.371 47.382 1.00 52.69 332 PRO A N 1
ATOM 2537 C CA . PRO A 1 332 ? 5.175 -24.090 47.586 1.00 52.69 332 PRO A CA 1
ATOM 2538 C C . PRO A 1 332 ? 5.225 -25.458 46.898 1.00 52.69 332 PRO A C 1
ATOM 2540 O O . PRO A 1 332 ? 4.951 -25.616 45.707 1.00 52.69 332 PRO A O 1
ATOM 2543 N N . SER A 1 333 ? 5.501 -26.465 47.718 1.00 36.94 333 SER A N 1
ATOM 2544 C CA . SER A 1 333 ? 5.153 -27.857 47.483 1.00 36.94 333 SER A CA 1
ATOM 2545 C C . SER A 1 333 ? 3.627 -28.027 47.464 1.00 36.94 333 SER A C 1
ATOM 2547 O O . SER A 1 333 ? 2.906 -27.572 48.352 1.00 36.94 333 SER A O 1
ATOM 2549 N N . MET A 1 334 ? 3.132 -28.687 46.417 1.00 48.97 334 MET A N 1
ATOM 2550 C CA . MET A 1 334 ? 1.735 -29.094 46.282 1.00 48.97 334 MET A CA 1
ATOM 2551 C C . MET A 1 334 ? 1.391 -30.245 47.234 1.00 48.97 334 MET A C 1
ATOM 2553 O O . MET A 1 334 ? 2.132 -31.231 47.266 1.00 48.97 334 MET A O 1
ATOM 2557 N N . PRO A 1 335 ? 0.221 -30.227 47.895 1.00 58.31 335 PRO A N 1
ATOM 2558 C CA . PRO A 1 335 ? -0.399 -31.437 48.389 1.00 58.31 335 PRO A CA 1
ATOM 2559 C C . PRO A 1 335 ? -1.421 -31.962 47.377 1.00 58.31 335 PRO A C 1
ATOM 2561 O O . PRO A 1 335 ? -2.318 -31.258 46.915 1.00 58.31 335 PRO A O 1
ATOM 2564 N N . ARG A 1 336 ? -1.276 -33.252 47.072 1.00 48.31 336 ARG A N 1
ATOM 2565 C CA . ARG A 1 336 ? -2.348 -34.097 46.553 1.00 48.31 336 ARG A CA 1
ATOM 2566 C C . ARG A 1 336 ? -3.473 -34.161 47.583 1.00 48.31 336 ARG A C 1
ATOM 2568 O O . ARG A 1 336 ? -3.220 -34.343 48.773 1.00 48.31 336 ARG A O 1
ATOM 2575 N N . SER A 1 337 ? -4.707 -34.095 47.111 1.00 46.00 337 SER A N 1
ATOM 2576 C CA . SER A 1 337 ? -5.871 -34.564 47.854 1.00 46.00 337 SER A CA 1
ATOM 2577 C C . SER A 1 337 ? -6.767 -35.313 46.879 1.00 46.00 337 SER A C 1
ATOM 2579 O O . SER A 1 337 ? -7.521 -34.714 46.118 1.00 46.00 337 SER A O 1
ATOM 2581 N N . ASP A 1 338 ? -6.619 -36.636 46.889 1.00 47.50 338 ASP A N 1
ATOM 2582 C CA . ASP A 1 338 ? -7.746 -37.540 46.693 1.00 47.50 338 ASP A CA 1
ATOM 2583 C C . ASP A 1 338 ? -8.730 -37.310 47.848 1.00 47.50 338 ASP A C 1
ATOM 2585 O O . ASP A 1 338 ? -8.277 -37.068 48.964 1.00 47.50 338 ASP A O 1
ATOM 2589 N N . ILE A 1 339 ? -10.038 -37.367 47.580 1.00 48.16 339 ILE A N 1
ATOM 2590 C CA . ILE A 1 339 ? -11.093 -37.993 48.402 1.00 48.16 339 ILE A CA 1
ATOM 2591 C C . ILE A 1 339 ? -12.451 -37.719 47.726 1.00 48.16 339 ILE A C 1
ATOM 2593 O O . ILE A 1 339 ? -12.889 -36.584 47.580 1.00 48.16 339 ILE A O 1
ATOM 2597 N N . SER A 1 340 ? -13.081 -38.834 47.362 1.00 45.50 340 SER A N 1
ATOM 2598 C CA . SER A 1 340 ? -14.501 -39.179 47.491 1.00 45.50 340 SER A CA 1
ATOM 2599 C C . SER A 1 340 ? -15.588 -38.333 46.822 1.00 45.50 340 SER A C 1
ATOM 2601 O O . SER A 1 340 ? -15.973 -37.256 47.265 1.00 45.50 340 SER A O 1
ATOM 2603 N N . SER A 1 341 ? -16.192 -38.991 45.831 1.00 53.66 341 SER A N 1
ATOM 2604 C CA . SER A 1 341 ? -17.632 -39.192 45.662 1.00 53.66 341 SER A CA 1
ATOM 2605 C C . SER A 1 341 ? -18.492 -38.835 46.877 1.00 53.66 341 SER A C 1
ATOM 2607 O O . SER A 1 341 ? -18.343 -39.456 47.929 1.00 53.66 341 SER A O 1
ATOM 2609 N N . ASP A 1 342 ? -19.464 -37.945 46.673 1.00 45.72 342 ASP A N 1
ATOM 2610 C CA . ASP A 1 342 ? -20.817 -38.147 47.186 1.00 45.72 342 ASP A CA 1
ATOM 2611 C C . ASP A 1 342 ? -21.859 -37.398 46.337 1.00 45.72 342 ASP A C 1
ATOM 2613 O O . ASP A 1 342 ? -21.567 -36.437 45.622 1.00 45.72 342 ASP A O 1
ATOM 2617 N N . HIS A 1 343 ? -23.068 -37.939 46.367 1.00 55.34 343 HIS A N 1
ATOM 2618 C CA . HIS A 1 343 ? -24.184 -37.734 45.466 1.00 55.34 343 HIS A CA 1
ATOM 2619 C C . HIS A 1 343 ? -25.037 -36.489 45.763 1.00 55.34 343 HIS A C 1
ATOM 2621 O O . HIS A 1 343 ? -25.452 -36.251 46.892 1.00 55.34 343 HIS A O 1
ATOM 2627 N N . GLY A 1 344 ? -25.476 -35.821 44.686 1.00 39.66 344 GLY A N 1
ATOM 2628 C CA . GLY A 1 344 ? -26.774 -35.129 44.605 1.00 39.66 344 GLY A CA 1
ATOM 2629 C C . GLY A 1 344 ? -26.720 -33.658 44.156 1.00 39.66 344 GLY A C 1
ATOM 2630 O O . GLY A 1 344 ? -25.660 -33.046 44.185 1.00 39.66 344 GLY A O 1
ATOM 2631 N N . PRO A 1 345 ? -27.857 -33.035 43.787 1.00 53.12 345 PRO A N 1
ATOM 2632 C CA . PRO A 1 345 ? -29.050 -33.571 43.149 1.00 53.12 345 PRO A CA 1
ATOM 2633 C C . PRO A 1 345 ? -29.233 -33.018 41.718 1.00 53.12 345 PRO A C 1
ATOM 2635 O O . PRO A 1 345 ? -29.031 -31.848 41.417 1.00 53.12 345 PRO A O 1
ATOM 2638 N N . ARG A 1 346 ? -29.670 -33.925 40.848 1.00 47.41 346 ARG A N 1
ATOM 2639 C CA . ARG A 1 346 ? -30.453 -33.760 39.616 1.00 47.41 346 ARG A CA 1
ATOM 2640 C C . ARG A 1 346 ? -30.999 -32.340 39.338 1.00 47.41 346 ARG A C 1
ATOM 2642 O O . ARG A 1 346 ? -32.110 -32.005 39.744 1.00 47.41 346 ARG A O 1
ATOM 2649 N N . SER A 1 347 ? -30.261 -31.565 38.544 1.00 45.88 347 SER A N 1
ATOM 2650 C CA . SER A 1 347 ? -30.792 -30.401 37.824 1.00 45.88 347 SER A CA 1
ATOM 2651 C C . SER A 1 347 ? -31.728 -30.856 36.695 1.00 45.88 347 SER A C 1
ATOM 2653 O O . SER A 1 347 ? -31.440 -31.861 36.037 1.00 45.88 347 SER A O 1
ATOM 2655 N N . PRO A 1 348 ? -32.845 -30.151 36.446 1.00 53.38 348 PRO A N 1
ATOM 2656 C CA . PRO A 1 348 ? -33.775 -30.505 35.386 1.00 53.38 348 PRO A CA 1
ATOM 2657 C C . PRO A 1 348 ? -33.097 -30.332 34.025 1.00 53.38 348 PRO A C 1
ATOM 2659 O O . PRO A 1 348 ? -32.724 -29.228 33.630 1.00 53.38 348 PRO A O 1
ATOM 2662 N N . SER A 1 349 ? -32.951 -31.443 33.303 1.00 40.75 349 SER A N 1
ATOM 2663 C CA . SER A 1 349 ? -32.709 -31.445 31.866 1.00 40.75 349 SER A CA 1
ATOM 2664 C C . SER A 1 349 ? -33.837 -30.674 31.193 1.00 40.75 349 SER A C 1
ATOM 2666 O O . SER A 1 349 ? -34.920 -31.205 30.955 1.00 40.75 349 SER A O 1
ATOM 2668 N N . VAL A 1 350 ? -33.581 -29.406 30.883 1.00 41.81 350 VAL A N 1
ATOM 2669 C CA . VAL A 1 350 ? -34.344 -28.698 29.866 1.00 41.81 350 VAL A CA 1
ATOM 2670 C C . VAL A 1 350 ? -33.887 -29.312 28.553 1.00 41.81 350 VAL A C 1
ATOM 2672 O O . VAL A 1 350 ? -32.859 -28.939 27.989 1.00 41.81 350 VAL A O 1
ATOM 2675 N N . SER A 1 351 ? -34.601 -30.350 28.125 1.00 38.22 351 SER A N 1
ATOM 2676 C CA . SER A 1 351 ? -34.560 -30.842 26.758 1.00 38.22 351 SER A CA 1
ATOM 2677 C C . SER A 1 351 ? -34.897 -29.657 25.864 1.00 38.22 351 SER A C 1
ATOM 2679 O O . SER A 1 351 ? -36.070 -29.339 25.655 1.00 38.22 351 SER A O 1
ATOM 2681 N N . SER A 1 352 ? -33.859 -28.969 25.383 1.00 40.28 352 SER A N 1
ATOM 2682 C CA . SER A 1 352 ? -33.953 -28.022 24.282 1.00 40.28 352 SER A CA 1
ATOM 2683 C C . SER A 1 352 ? -34.315 -28.844 23.056 1.00 40.28 352 SER A C 1
ATOM 2685 O O . SER A 1 352 ? -33.476 -29.288 22.275 1.00 40.28 352 SER A O 1
ATOM 2687 N N . THR A 1 353 ? -35.608 -29.135 22.979 1.00 38.47 353 THR A N 1
ATOM 2688 C CA . THR A 1 353 ? -36.295 -29.661 21.820 1.00 38.47 353 THR A CA 1
ATOM 2689 C C . THR A 1 353 ? -36.231 -28.518 20.825 1.00 38.47 353 THR A C 1
ATOM 2691 O O . THR A 1 353 ? -37.123 -27.677 20.770 1.00 38.47 353 THR A O 1
ATOM 2694 N N . HIS A 1 354 ? -35.111 -28.417 20.108 1.00 41.59 354 HIS A N 1
ATOM 2695 C CA . HIS A 1 354 ? -35.108 -27.706 18.846 1.00 41.59 354 HIS A CA 1
ATOM 2696 C C . HIS A 1 354 ? -36.255 -28.333 18.054 1.00 41.59 354 HIS A C 1
ATOM 2698 O O . HIS A 1 354 ? -36.216 -29.551 17.846 1.00 41.59 354 HIS A O 1
ATOM 2704 N N . PRO A 1 355 ? -37.312 -27.580 17.699 1.00 48.62 355 PRO A N 1
ATOM 2705 C CA . PRO A 1 355 ? -38.295 -28.100 16.777 1.00 48.62 355 PRO A CA 1
ATOM 2706 C C . PRO A 1 355 ? -37.497 -28.497 15.545 1.00 48.62 355 PRO A C 1
ATOM 2708 O O . PRO A 1 355 ? -36.831 -27.668 14.924 1.00 48.62 355 PRO A O 1
ATOM 2711 N N . ASN A 1 356 ? -37.480 -29.804 15.304 1.00 48.72 356 ASN A N 1
ATOM 2712 C CA . ASN A 1 356 ? -36.960 -30.418 14.108 1.00 48.72 356 ASN A CA 1
ATOM 2713 C C . ASN A 1 356 ? -37.773 -29.782 12.981 1.00 48.72 356 ASN A C 1
ATOM 2715 O O . ASN A 1 356 ? -38.932 -30.142 12.771 1.00 48.72 356 ASN A O 1
ATOM 2719 N N . ALA A 1 357 ? -37.215 -28.717 12.403 1.00 47.81 357 ALA A N 1
ATOM 2720 C CA . ALA A 1 357 ? -37.759 -28.010 11.266 1.00 47.81 357 ALA A CA 1
ATOM 2721 C C . ALA A 1 357 ? -37.725 -29.018 10.127 1.00 47.81 357 ALA A C 1
ATOM 2723 O O . ALA A 1 357 ? -36.701 -29.221 9.479 1.00 47.81 357 ALA A O 1
ATOM 2724 N N . ALA A 1 358 ? -38.836 -29.737 10.017 1.00 49.28 358 ALA A N 1
ATOM 2725 C CA . ALA A 1 358 ? -39.132 -30.641 8.940 1.00 49.28 358 ALA A CA 1
ATOM 2726 C C . ALA A 1 358 ? -38.860 -29.913 7.627 1.00 49.28 358 ALA A C 1
ATOM 2728 O O . ALA A 1 358 ? -39.438 -28.851 7.396 1.00 49.28 358 ALA A O 1
ATOM 2729 N N . ASP A 1 359 ? -37.943 -30.487 6.847 1.00 45.84 359 ASP A N 1
ATOM 2730 C CA . ASP A 1 359 ? -37.905 -30.467 5.390 1.00 45.84 359 ASP A CA 1
ATOM 2731 C C . ASP A 1 359 ? -38.690 -29.311 4.757 1.00 45.84 359 ASP A C 1
ATOM 2733 O O . ASP A 1 359 ? -39.754 -29.508 4.168 1.00 45.84 359 ASP A O 1
ATOM 2737 N N . GLU A 1 360 ? -38.149 -28.091 4.829 1.00 41.06 360 GLU A N 1
ATOM 2738 C CA . GLU A 1 360 ? -38.415 -27.172 3.732 1.00 41.06 360 GLU A CA 1
ATOM 2739 C C . GLU A 1 360 ? -37.699 -27.774 2.517 1.00 41.06 360 GLU A C 1
ATOM 2741 O O . GLU A 1 360 ? -36.477 -27.960 2.570 1.00 41.06 360 GLU A O 1
ATOM 2746 N N . PRO A 1 361 ? -38.428 -28.141 1.448 1.00 51.47 361 PRO A N 1
ATOM 2747 C CA . PRO A 1 361 ? -37.832 -28.738 0.270 1.00 51.47 361 PRO A CA 1
ATOM 2748 C C . PRO A 1 361 ? -36.834 -27.732 -0.282 1.00 51.47 361 PRO A C 1
ATOM 2750 O O . PRO A 1 361 ? -37.225 -26.690 -0.808 1.00 51.47 361 PRO A O 1
ATOM 2753 N N . LEU A 1 362 ? -35.548 -28.048 -0.104 1.00 49.94 362 LEU A N 1
ATOM 2754 C CA . LEU A 1 362 ? -34.413 -27.333 -0.661 1.00 49.94 362 LEU A CA 1
ATOM 2755 C C . LEU A 1 362 ? -34.763 -26.984 -2.106 1.00 49.94 362 LEU A C 1
ATOM 2757 O O . LEU A 1 362 ? -34.796 -27.859 -2.977 1.00 49.94 362 LEU A O 1
ATOM 2761 N N . GLY A 1 363 ? -35.106 -25.711 -2.329 1.00 55.94 363 GLY A N 1
ATOM 2762 C CA . GLY A 1 363 ? -35.422 -25.198 -3.652 1.00 55.94 363 GLY A CA 1
ATOM 2763 C C . GLY A 1 363 ? -34.314 -25.617 -4.615 1.00 55.94 363 GLY A C 1
ATOM 2764 O O . GLY A 1 363 ? -33.169 -25.750 -4.175 1.00 55.94 363 GLY A O 1
ATOM 2765 N N . PRO A 1 364 ? -34.642 -25.874 -5.894 1.00 59.16 364 PRO A N 1
ATOM 2766 C CA . PRO A 1 364 ? -33.754 -26.526 -6.848 1.00 59.16 364 PRO A CA 1
ATOM 2767 C C . PRO A 1 364 ? -32.362 -25.920 -6.730 1.00 59.16 364 PRO A C 1
ATOM 2769 O O . PRO A 1 364 ? -32.166 -24.761 -7.097 1.00 59.16 364 PRO A O 1
ATOM 2772 N N . HIS A 1 365 ? -31.426 -26.677 -6.146 1.00 55.56 365 HIS A N 1
ATOM 2773 C CA . HIS A 1 365 ? -30.034 -26.277 -6.049 1.00 55.56 365 HIS A CA 1
ATOM 2774 C C . HIS A 1 365 ? -29.571 -26.075 -7.480 1.00 55.56 365 HIS A C 1
ATOM 2776 O O . HIS A 1 365 ? -29.274 -27.036 -8.186 1.00 55.56 365 HIS A O 1
ATOM 2782 N N . THR A 1 366 ? -29.606 -24.822 -7.934 1.00 68.06 366 THR A N 1
ATOM 2783 C CA . THR A 1 366 ? -29.182 -24.437 -9.269 1.00 68.06 366 THR A CA 1
ATOM 2784 C C . THR A 1 366 ? -27.778 -24.965 -9.423 1.00 68.06 366 THR A C 1
ATOM 2786 O O . THR A 1 366 ? -26.870 -24.541 -8.706 1.00 68.06 366 THR A O 1
ATOM 2789 N N . THR A 1 367 ? -27.633 -25.949 -10.297 1.00 90.31 367 THR A N 1
ATOM 2790 C CA . THR A 1 367 ? -26.381 -26.622 -10.587 1.00 90.31 367 THR A CA 1
ATOM 2791 C C . THR A 1 367 ? -25.431 -25.561 -11.131 1.00 90.31 367 THR A C 1
ATOM 2793 O O . THR A 1 367 ? -25.515 -25.178 -12.296 1.00 90.31 367 THR A O 1
ATOM 2796 N N . ILE A 1 368 ? -24.582 -25.003 -10.262 1.00 94.31 368 ILE A N 1
ATOM 2797 C CA . ILE A 1 368 ? -23.610 -23.978 -10.648 1.00 94.31 368 ILE A CA 1
ATOM 2798 C C . ILE A 1 368 ? -22.686 -24.624 -11.688 1.00 94.31 368 ILE A C 1
ATOM 2800 O O . ILE A 1 368 ? -22.109 -25.676 -11.394 1.00 94.31 368 ILE A O 1
ATOM 2804 N N . PRO A 1 369 ? -22.520 -24.036 -12.886 1.00 95.69 369 PRO A N 1
ATOM 2805 C CA . PRO A 1 369 ? -21.624 -24.586 -13.896 1.00 95.69 369 PRO A CA 1
ATOM 2806 C C . PRO A 1 369 ? -20.215 -24.782 -13.328 1.00 95.69 369 PRO A C 1
ATOM 2808 O O . PRO A 1 369 ? -19.682 -23.881 -12.677 1.00 95.69 369 PRO A O 1
ATOM 2811 N N . SER A 1 370 ? -19.586 -25.929 -13.601 1.00 94.81 370 SER A N 1
ATOM 2812 C CA . SER A 1 370 ? -18.257 -26.283 -13.071 1.00 94.81 370 SER A CA 1
ATOM 2813 C C . SER A 1 370 ? -17.192 -25.220 -13.350 1.00 94.81 370 SER A C 1
ATOM 2815 O O . SER A 1 370 ? -16.335 -24.972 -12.508 1.00 94.81 370 SER A O 1
ATOM 2817 N N . ASP A 1 371 ? -17.283 -24.541 -14.495 1.00 95.50 371 ASP A N 1
ATOM 2818 C CA . ASP A 1 371 ? -16.346 -23.486 -14.904 1.00 95.50 371 ASP A CA 1
ATOM 2819 C C . ASP A 1 371 ? -16.464 -22.210 -14.060 1.00 95.50 371 ASP A C 1
ATOM 2821 O O . ASP A 1 371 ? -15.542 -21.388 -14.020 1.00 95.50 371 ASP A O 1
ATOM 2825 N N . ASN A 1 372 ? -17.608 -22.024 -13.404 1.00 95.38 372 ASN A N 1
ATOM 2826 C CA . ASN A 1 372 ? -17.917 -20.869 -12.573 1.00 95.38 372 ASN A CA 1
ATOM 2827 C C . ASN A 1 372 ? -17.938 -21.192 -11.076 1.00 95.38 372 ASN A C 1
ATOM 2829 O O . ASN A 1 372 ? -17.901 -20.262 -10.267 1.00 95.38 372 ASN A O 1
ATOM 2833 N N . LEU A 1 373 ? -17.969 -22.475 -10.714 1.00 95.75 373 LEU A N 1
ATOM 2834 C CA . LEU A 1 373 ? -17.958 -22.937 -9.337 1.00 95.75 373 LEU A CA 1
ATOM 2835 C C . LEU A 1 373 ? -16.610 -22.633 -8.677 1.00 95.75 373 LEU A C 1
ATOM 2837 O O . LEU A 1 373 ? -15.555 -23.111 -9.092 1.00 95.75 373 LEU A O 1
ATOM 2841 N N . MET A 1 374 ? -16.654 -21.864 -7.597 1.00 95.88 374 MET A N 1
ATOM 2842 C CA . MET A 1 374 ? -15.533 -21.677 -6.689 1.00 95.88 374 MET A CA 1
ATOM 2843 C C . MET A 1 374 ? -15.930 -22.117 -5.283 1.00 95.88 374 MET A C 1
ATOM 2845 O O . MET A 1 374 ? -17.068 -21.939 -4.856 1.00 95.88 374 MET A O 1
ATOM 2849 N N . LEU A 1 375 ? -14.971 -22.691 -4.559 1.00 95.44 375 LEU A N 1
ATOM 2850 C CA . LEU A 1 375 ? -15.127 -23.071 -3.158 1.00 95.44 375 LEU A CA 1
ATOM 2851 C C . LEU A 1 375 ? -14.404 -22.044 -2.293 1.00 95.44 375 LEU A C 1
ATOM 2853 O O . LEU A 1 375 ? -13.226 -21.751 -2.517 1.00 95.44 375 LEU A O 1
ATOM 2857 N N . PHE A 1 376 ? -15.110 -21.496 -1.313 1.00 95.25 376 PHE A N 1
ATOM 2858 C CA . PHE A 1 376 ? -14.556 -20.575 -0.331 1.00 95.25 376 PHE A CA 1
ATOM 2859 C C . PHE A 1 376 ? -14.750 -21.139 1.071 1.00 95.25 376 PHE A C 1
ATOM 2861 O O . PHE A 1 376 ? -15.843 -21.572 1.409 1.00 95.25 376 PHE A O 1
ATOM 2868 N N . GLU A 1 377 ? -13.694 -21.146 1.878 1.00 96.06 377 GLU A N 1
ATOM 2869 C CA . GLU A 1 377 ? -13.756 -21.624 3.258 1.00 96.06 377 GLU A CA 1
ATOM 2870 C C . GLU A 1 377 ? -13.976 -20.441 4.208 1.00 96.06 377 GLU A C 1
ATOM 2872 O O . GLU A 1 377 ? -13.142 -19.532 4.275 1.00 96.06 377 GLU A O 1
ATOM 2877 N N . LEU A 1 378 ? -15.109 -20.442 4.910 1.00 95.25 378 LEU A N 1
ATOM 2878 C CA . LEU A 1 378 ? -15.482 -19.441 5.904 1.00 95.25 378 LEU A CA 1
ATOM 2879 C C . LEU A 1 378 ? -15.752 -20.154 7.226 1.00 95.25 378 LEU A C 1
ATOM 2881 O O . LEU A 1 378 ? -16.640 -20.995 7.291 1.00 95.25 378 LEU A O 1
ATOM 2885 N N . ASP A 1 379 ? -14.962 -19.840 8.252 1.00 92.69 379 ASP A N 1
ATOM 2886 C CA . ASP A 1 379 ? -15.101 -20.407 9.601 1.00 92.69 379 ASP A CA 1
ATOM 2887 C C . ASP A 1 379 ? -15.135 -21.956 9.627 1.00 92.69 379 ASP A C 1
ATOM 2889 O O . ASP A 1 379 ? -15.856 -22.573 10.404 1.00 92.69 379 ASP A O 1
ATOM 2893 N N . GLY A 1 380 ? -14.334 -22.590 8.759 1.00 94.56 380 GLY A N 1
ATOM 2894 C CA . GLY A 1 380 ? -14.234 -24.050 8.622 1.00 94.56 380 GLY A CA 1
ATOM 2895 C C . GLY A 1 380 ? -15.274 -24.681 7.689 1.00 94.56 380 GLY A C 1
ATOM 2896 O O . GLY A 1 380 ? -15.187 -25.871 7.391 1.00 94.56 380 GLY A O 1
ATOM 2897 N N . GLU A 1 381 ? -16.227 -23.902 7.174 1.00 95.94 381 GLU A N 1
ATOM 2898 C CA . GLU A 1 381 ? -17.240 -24.380 6.237 1.00 95.94 381 GLU A CA 1
ATOM 2899 C C . GLU A 1 381 ? -16.888 -24.020 4.790 1.00 95.94 381 GLU A C 1
ATOM 2901 O O . GLU A 1 381 ? -16.569 -22.874 4.466 1.00 95.94 381 GLU A O 1
ATOM 2906 N N . ARG A 1 382 ? -16.977 -25.001 3.884 1.00 96.44 382 ARG A N 1
ATOM 2907 C CA . ARG A 1 382 ? -16.772 -24.791 2.446 1.00 96.44 382 ARG A CA 1
ATOM 2908 C C . ARG A 1 382 ? -18.074 -24.354 1.785 1.00 96.44 382 ARG A C 1
ATOM 2910 O O . ARG A 1 382 ? -18.972 -25.159 1.574 1.00 96.44 382 ARG A O 1
ATOM 2917 N N . ILE A 1 383 ? -18.134 -23.090 1.396 1.00 95.38 383 ILE A N 1
ATOM 2918 C CA . ILE A 1 383 ? -19.271 -22.472 0.722 1.00 95.38 383 ILE A CA 1
ATOM 2919 C C . ILE A 1 383 ? -19.018 -22.496 -0.796 1.00 95.38 383 ILE A C 1
ATOM 2921 O O . ILE A 1 383 ? -18.096 -21.816 -1.269 1.00 95.38 383 ILE A O 1
ATOM 2925 N N . PRO A 1 384 ? -19.801 -23.258 -1.583 1.00 95.81 384 PRO A N 1
ATOM 2926 C CA . PRO A 1 384 ? -19.783 -23.153 -3.035 1.00 95.81 384 PRO A CA 1
ATOM 2927 C C . PRO A 1 384 ? -20.452 -21.847 -3.483 1.00 95.81 384 PRO A C 1
ATOM 2929 O O . PRO A 1 384 ? -21.518 -21.465 -2.992 1.00 95.81 384 PRO A O 1
ATOM 2932 N N . PHE A 1 385 ? -19.837 -21.153 -4.437 1.00 95.88 385 PHE A N 1
ATOM 2933 C CA . PHE A 1 385 ? -20.421 -19.959 -5.040 1.00 95.88 385 PHE A CA 1
ATOM 2934 C C . PHE A 1 385 ? -20.087 -19.845 -6.526 1.00 95.88 385 PHE A C 1
ATOM 2936 O O . PHE A 1 385 ? -19.078 -20.368 -7.004 1.00 95.88 385 PHE A O 1
ATOM 2943 N N . ASP A 1 386 ? -20.948 -19.139 -7.255 1.00 96.31 386 ASP A N 1
ATOM 2944 C CA . ASP A 1 386 ? -20.735 -18.808 -8.660 1.00 96.31 386 ASP A CA 1
ATOM 2945 C C . ASP A 1 386 ? -19.887 -17.529 -8.764 1.00 96.31 386 ASP A C 1
ATOM 2947 O O . ASP A 1 386 ? -20.259 -16.458 -8.280 1.00 96.31 386 ASP A O 1
ATOM 2951 N N . ARG A 1 387 ? -18.727 -17.614 -9.419 1.00 96.31 387 ARG A N 1
ATOM 2952 C CA . ARG A 1 387 ? -17.823 -16.469 -9.614 1.00 96.31 387 ARG A CA 1
ATOM 2953 C C . ARG A 1 387 ? -18.463 -15.296 -10.371 1.00 96.31 387 ARG A C 1
ATOM 2955 O O . ARG A 1 387 ? -17.994 -14.165 -10.246 1.00 96.31 387 ARG A O 1
ATOM 2962 N N . THR A 1 388 ? -19.486 -15.555 -11.187 1.00 96.19 388 THR A N 1
ATOM 2963 C CA . THR A 1 388 ? -20.162 -14.553 -12.025 1.00 96.19 388 THR A CA 1
ATOM 2964 C C . THR A 1 388 ? -21.215 -13.762 -11.256 1.00 96.19 388 THR A C 1
ATOM 2966 O O . THR A 1 388 ? -21.485 -12.612 -11.603 1.00 96.19 388 THR A O 1
ATOM 2969 N N . THR A 1 389 ? -21.746 -14.329 -10.170 1.00 96.12 389 THR A N 1
ATOM 2970 C CA . THR A 1 389 ? -22.779 -13.705 -9.331 1.00 96.12 389 THR A CA 1
ATOM 2971 C C . THR A 1 389 ? -22.198 -12.826 -8.226 1.00 96.12 389 THR A C 1
ATOM 2973 O O . THR A 1 389 ? -22.942 -12.112 -7.557 1.00 96.12 389 THR A O 1
ATOM 2976 N N . VAL A 1 390 ? -20.869 -12.810 -8.050 1.00 97.19 390 VAL A N 1
ATOM 2977 C CA . VAL A 1 390 ? -20.205 -11.953 -7.059 1.00 97.19 390 VAL A CA 1
ATOM 2978 C C . VAL A 1 390 ? -20.499 -10.475 -7.369 1.00 97.19 390 VAL A C 1
ATOM 2980 O O . VAL A 1 390 ? -20.082 -9.960 -8.423 1.00 97.19 390 VAL A O 1
ATOM 2983 N N . PRO A 1 391 ? -21.202 -9.752 -6.473 1.00 97.12 391 PRO A N 1
ATOM 2984 C CA . PRO A 1 391 ? -21.594 -8.371 -6.724 1.00 97.12 391 PRO A CA 1
ATOM 2985 C C . PRO A 1 391 ? -20.370 -7.449 -6.740 1.00 97.12 391 PRO A C 1
ATOM 2987 O O . PRO A 1 391 ? -19.237 -7.853 -6.490 1.00 97.12 391 PRO A O 1
ATOM 2990 N N . ASN A 1 392 ? -20.568 -6.186 -7.110 1.00 95.94 392 ASN A N 1
ATOM 2991 C CA . ASN A 1 392 ? -19.527 -5.191 -6.870 1.00 95.94 392 ASN A CA 1
ATOM 2992 C C . ASN A 1 392 ? -19.469 -4.900 -5.363 1.00 95.94 392 ASN A C 1
ATOM 2994 O O . ASN A 1 392 ? -20.511 -4.889 -4.709 1.00 95.94 392 ASN A O 1
ATOM 2998 N N . PRO A 1 393 ? -18.280 -4.648 -4.801 1.00 94.62 393 PRO A N 1
ATOM 2999 C CA . PRO A 1 393 ? -18.154 -4.349 -3.392 1.00 94.62 393 PRO A CA 1
ATOM 3000 C C . PRO A 1 393 ? -18.884 -3.041 -3.085 1.00 94.62 393 PRO A C 1
ATOM 3002 O O . PRO A 1 393 ? -18.775 -2.080 -3.859 1.00 94.62 393 PRO A O 1
ATOM 3005 N N . PRO A 1 394 ? -19.604 -2.975 -1.961 1.00 95.75 394 PRO A N 1
ATOM 3006 C CA . PRO A 1 394 ? -20.353 -1.786 -1.608 1.00 95.75 394 PRO A CA 1
ATOM 3007 C C . PRO A 1 394 ? -19.393 -0.627 -1.323 1.00 95.75 394 PRO A C 1
ATOM 3009 O O . PRO A 1 394 ? -18.300 -0.801 -0.771 1.00 95.75 394 PRO A O 1
ATOM 3012 N N . GLN A 1 395 ? -19.799 0.584 -1.704 1.00 95.75 395 GLN A N 1
ATOM 3013 C CA . GLN A 1 395 ? -19.010 1.800 -1.499 1.00 95.75 395 GLN A CA 1
ATOM 3014 C C . GLN A 1 395 ? -19.148 2.311 -0.059 1.00 95.75 395 GLN A C 1
ATOM 3016 O O . GLN A 1 395 ? -19.679 3.388 0.190 1.00 95.75 395 GLN A O 1
ATOM 3021 N N . VAL A 1 396 ? -18.661 1.529 0.903 1.00 96.31 396 VAL A N 1
ATOM 3022 C CA . VAL A 1 396 ? -18.701 1.891 2.324 1.00 96.31 396 VAL A CA 1
ATOM 3023 C C . VAL A 1 396 ? -17.498 2.744 2.736 1.00 96.31 396 VAL A C 1
ATOM 3025 O O . VAL A 1 396 ? -16.385 2.600 2.214 1.00 96.31 396 VAL A O 1
ATOM 3028 N N . SER A 1 397 ? -17.730 3.651 3.685 1.00 96.06 397 SER A N 1
ATOM 3029 C CA . SER A 1 397 ? -16.706 4.463 4.344 1.00 96.06 397 SER A CA 1
ATOM 3030 C C . SER A 1 397 ? -16.854 4.331 5.855 1.00 96.06 397 SER A C 1
ATOM 3032 O O . SER A 1 397 ? -17.953 4.484 6.377 1.00 96.06 397 SER A O 1
ATOM 3034 N N . PHE A 1 398 ? -15.741 4.081 6.545 1.00 97.25 398 PHE A N 1
ATOM 3035 C CA . PHE A 1 398 ? -15.682 3.957 8.007 1.00 97.25 398 PHE A CA 1
ATOM 3036 C C . PHE A 1 398 ? -14.914 5.108 8.666 1.00 97.25 398 PHE A C 1
ATOM 3038 O O . PHE A 1 398 ? -14.516 5.008 9.820 1.00 97.25 398 PHE A O 1
ATOM 3045 N N . ALA A 1 399 ? -14.685 6.207 7.941 1.00 95.00 399 ALA A N 1
ATOM 3046 C CA . ALA A 1 399 ? -13.853 7.312 8.423 1.00 95.00 399 ALA A CA 1
ATOM 3047 C C . ALA A 1 399 ? -14.341 7.921 9.750 1.00 95.00 399 ALA A C 1
ATOM 3049 O O . ALA A 1 399 ? -13.517 8.365 10.548 1.00 95.00 399 ALA A O 1
ATOM 3050 N N . ASN A 1 400 ? -15.657 7.892 9.982 1.00 94.69 400 ASN A N 1
ATOM 3051 C CA . ASN A 1 400 ? -16.309 8.475 11.156 1.00 94.69 400 ASN A CA 1
ATOM 3052 C C . ASN A 1 400 ? -16.822 7.424 12.156 1.00 94.69 400 ASN A C 1
ATOM 3054 O O . ASN A 1 400 ? -17.323 7.795 13.210 1.00 94.69 400 ASN A O 1
ATOM 3058 N N . ASP A 1 401 ? -16.728 6.132 11.830 1.00 96.69 401 ASP A N 1
ATOM 3059 C CA . ASP A 1 401 ? -17.295 5.050 12.641 1.00 96.69 401 ASP A CA 1
ATOM 3060 C C . ASP A 1 401 ? -16.400 3.807 12.572 1.00 96.69 401 ASP A C 1
ATOM 3062 O O . ASP A 1 401 ? -16.655 2.839 11.846 1.00 96.69 401 ASP A O 1
ATOM 3066 N N . LEU A 1 402 ? -15.289 3.868 13.312 1.00 97.69 402 LEU A N 1
ATOM 3067 C CA . LEU A 1 402 ? -14.355 2.748 13.419 1.00 97.69 402 LEU A CA 1
ATOM 3068 C C . LEU A 1 402 ? -14.936 1.586 14.231 1.00 97.69 402 LEU A C 1
ATOM 3070 O O . LEU A 1 402 ? -14.613 0.440 13.940 1.00 97.69 402 LEU A O 1
ATOM 3074 N N . SER A 1 403 ? -15.843 1.848 15.174 1.00 96.88 403 SER A N 1
ATOM 3075 C CA . SER A 1 403 ? -16.536 0.786 15.911 1.00 96.88 403 SER A CA 1
ATOM 3076 C C . SER A 1 403 ? -17.356 -0.099 14.970 1.00 96.88 403 SER A C 1
ATOM 3078 O O . SER A 1 403 ? -17.299 -1.327 15.061 1.00 96.88 403 SER A O 1
ATOM 3080 N N . ARG A 1 404 ? -18.048 0.492 13.985 1.00 97.75 404 ARG A N 1
ATOM 3081 C CA . ARG A 1 404 ? -18.690 -0.291 12.925 1.00 97.75 404 ARG A CA 1
ATOM 3082 C C . ARG A 1 404 ? -17.677 -1.054 12.080 1.00 97.75 404 ARG A C 1
ATOM 3084 O O . ARG A 1 404 ? -17.949 -2.205 11.760 1.00 97.75 404 ARG A O 1
ATOM 3091 N N . LEU A 1 405 ? -16.526 -0.467 11.739 1.00 98.19 405 LEU A N 1
ATOM 3092 C CA . LEU A 1 405 ? -15.478 -1.203 11.023 1.00 98.19 405 LEU A CA 1
ATOM 3093 C C . LEU A 1 405 ? -15.043 -2.454 11.796 1.00 98.19 405 LEU A C 1
ATOM 3095 O O . LEU A 1 405 ? -14.935 -3.509 11.182 1.00 98.19 405 LEU A O 1
ATOM 3099 N N . PHE A 1 406 ? -14.816 -2.353 13.109 1.00 98.00 406 PHE A N 1
ATOM 3100 C CA . PHE A 1 406 ? -14.398 -3.489 13.936 1.00 98.00 406 PHE A CA 1
ATOM 3101 C C . PHE A 1 406 ? -15.438 -4.611 13.907 1.00 98.00 406 PHE A C 1
ATOM 3103 O O . PHE A 1 406 ? -15.089 -5.759 13.645 1.00 98.00 406 PHE A O 1
ATOM 3110 N N . ARG A 1 407 ? -16.729 -4.282 14.039 1.00 98.06 407 ARG A N 1
ATOM 3111 C CA . ARG A 1 407 ? -17.812 -5.268 13.906 1.00 98.06 407 ARG A CA 1
ATOM 3112 C C . ARG A 1 407 ? -17.850 -5.903 12.511 1.00 98.06 407 ARG A C 1
ATOM 3114 O O . ARG A 1 407 ? -17.771 -7.123 12.392 1.00 98.06 407 ARG A O 1
ATOM 3121 N N . GLU A 1 408 ? -17.897 -5.080 11.462 1.00 98.12 408 GLU A N 1
ATOM 3122 C CA . GLU A 1 408 ? -17.991 -5.517 10.055 1.00 98.12 408 GLU A CA 1
ATOM 3123 C C . GLU A 1 408 ? -16.741 -6.285 9.586 1.00 98.12 408 GLU A C 1
ATOM 3125 O O . GLU A 1 408 ? -16.769 -7.064 8.630 1.00 98.12 408 GLU A O 1
ATOM 3130 N N . TRP A 1 409 ? -15.604 -6.102 10.252 1.00 98.19 409 TRP A N 1
ATOM 3131 C CA . TRP A 1 409 ? -14.394 -6.845 9.932 1.00 98.19 409 TRP A CA 1
ATOM 3132 C C . TRP A 1 409 ? -14.528 -8.340 10.224 1.00 98.19 409 TRP A C 1
ATOM 3134 O O . TRP A 1 409 ? -14.092 -9.156 9.404 1.00 98.19 409 TRP A O 1
ATOM 3144 N N . HIS A 1 410 ? -15.161 -8.691 11.348 1.00 97.44 410 HIS A N 1
ATOM 3145 C CA . HIS A 1 410 ? -15.373 -10.077 11.772 1.00 97.44 410 HIS A CA 1
ATOM 3146 C C . HIS A 1 410 ? -16.738 -10.624 11.355 1.00 97.44 410 HIS A C 1
ATOM 3148 O O . HIS A 1 410 ? -16.830 -11.813 11.068 1.00 97.44 410 HIS A O 1
ATOM 3154 N N . GLN A 1 411 ? -17.762 -9.772 11.276 1.00 96.88 411 GLN A N 1
ATOM 3155 C CA . GLN A 1 411 ? -19.138 -10.136 10.946 1.00 96.88 411 GLN A CA 1
ATOM 3156 C C . GLN A 1 411 ? -19.738 -9.059 10.043 1.00 96.88 411 GLN A C 1
ATOM 3158 O O . GLN A 1 411 ? -20.047 -7.969 10.515 1.00 96.88 411 GLN A O 1
ATOM 3163 N N . SER A 1 412 ? -19.911 -9.343 8.750 1.00 97.56 412 SER A N 1
ATOM 3164 C CA . SER A 1 412 ? -20.502 -8.377 7.819 1.00 97.56 412 SER A CA 1
ATOM 3165 C C . SER A 1 412 ? -21.611 -8.973 6.986 1.00 97.56 412 SER A C 1
ATOM 3167 O O . SER A 1 412 ? -21.491 -10.082 6.475 1.00 97.56 412 SER A O 1
ATOM 3169 N N . THR A 1 413 ? -22.647 -8.172 6.775 1.00 97.19 413 THR A N 1
ATOM 3170 C CA . THR A 1 413 ? -23.728 -8.424 5.815 1.00 97.19 413 THR A CA 1
ATOM 3171 C C . THR A 1 413 ? -23.633 -7.508 4.593 1.00 97.19 413 THR A C 1
ATOM 3173 O O . THR A 1 413 ? -24.496 -7.540 3.723 1.00 97.19 413 THR A O 1
ATOM 3176 N N . LEU A 1 414 ? -22.574 -6.695 4.494 1.00 97.44 414 LEU A N 1
ATOM 3177 C CA . LEU A 1 414 ? -22.390 -5.730 3.407 1.00 97.44 414 LEU A CA 1
ATOM 3178 C C . LEU A 1 414 ? -22.166 -6.409 2.051 1.00 97.44 414 LEU A C 1
ATOM 3180 O O . LEU A 1 414 ? -22.592 -5.900 1.017 1.00 97.44 414 LEU A O 1
ATOM 3184 N N . LEU A 1 415 ? -21.471 -7.546 2.054 1.00 97.19 415 LEU A N 1
ATOM 3185 C CA . LEU A 1 415 ? -21.266 -8.385 0.882 1.00 97.19 415 LEU A CA 1
ATOM 3186 C C . LEU A 1 415 ? -21.973 -9.712 1.128 1.00 97.19 415 LEU A C 1
ATOM 3188 O O . LEU A 1 415 ? -21.571 -10.442 2.026 1.00 97.19 415 LEU A O 1
ATOM 3192 N N . VAL A 1 416 ? -22.996 -10.023 0.337 1.00 97.31 416 VAL A N 1
ATOM 3193 C CA . VAL A 1 416 ? -23.730 -11.288 0.438 1.00 97.31 416 VAL A CA 1
ATOM 3194 C C . VAL A 1 416 ? -23.400 -12.156 -0.771 1.00 97.31 416 VAL A C 1
ATOM 3196 O O . VAL A 1 416 ? -23.521 -11.703 -1.909 1.00 97.31 416 VAL A O 1
ATOM 3199 N N . ILE A 1 417 ? -22.962 -13.390 -0.529 1.00 95.62 417 ILE A N 1
ATOM 3200 C CA . ILE A 1 417 ? -22.660 -14.389 -1.561 1.00 95.62 417 ILE A CA 1
ATOM 3201 C C . ILE A 1 417 ? -23.376 -15.680 -1.172 1.00 95.62 417 ILE A C 1
ATOM 3203 O O . ILE A 1 417 ? -23.231 -16.145 -0.044 1.00 95.62 417 ILE A O 1
ATOM 3207 N N . SER A 1 418 ? -24.183 -16.233 -2.083 1.00 93.31 418 SER A N 1
ATOM 3208 C CA . SER A 1 418 ? -25.017 -17.420 -1.819 1.00 93.31 418 SER A CA 1
ATOM 3209 C C . SER A 1 418 ? -25.882 -17.276 -0.550 1.00 93.31 418 SER A C 1
ATOM 3211 O O . SER A 1 418 ? -25.981 -18.197 0.253 1.00 93.31 418 SER A O 1
ATOM 3213 N N . GLY A 1 419 ? -26.444 -16.081 -0.320 1.00 94.75 419 GLY A N 1
ATOM 3214 C CA . GLY A 1 419 ? -27.265 -15.779 0.862 1.00 94.75 419 GLY A CA 1
ATOM 3215 C C . GLY A 1 419 ? -26.490 -15.570 2.171 1.00 94.75 419 GLY A C 1
ATOM 3216 O O . GLY A 1 419 ? -27.101 -15.270 3.191 1.00 94.75 419 GLY A O 1
ATOM 3217 N N . ARG A 1 420 ? -25.154 -15.676 2.165 1.00 96.56 420 ARG A N 1
ATOM 3218 C CA . ARG A 1 420 ? -24.314 -15.527 3.361 1.00 96.56 420 ARG A CA 1
ATOM 3219 C C . ARG A 1 420 ? -23.539 -14.217 3.360 1.00 96.56 420 ARG A C 1
ATOM 3221 O O . ARG A 1 420 ? -22.930 -13.850 2.356 1.00 96.56 420 ARG A O 1
ATOM 3228 N N . GLY A 1 421 ? -23.547 -13.528 4.499 1.00 97.31 421 GLY A N 1
ATOM 3229 C CA . GLY A 1 421 ? -22.744 -12.331 4.727 1.00 97.31 421 GLY A CA 1
ATOM 3230 C C . GLY A 1 421 ? -21.252 -12.660 4.808 1.00 97.31 421 GLY A C 1
ATOM 3231 O O . GLY A 1 421 ? -20.846 -13.571 5.525 1.00 97.31 421 GLY A O 1
ATOM 3232 N N . ILE A 1 422 ? -20.434 -11.926 4.060 1.00 97.81 422 ILE A N 1
ATOM 3233 C CA . ILE A 1 422 ? -18.990 -12.124 3.962 1.00 97.81 422 ILE A CA 1
ATOM 3234 C C . ILE A 1 422 ? -18.266 -11.009 4.731 1.00 97.81 422 ILE A C 1
ATOM 3236 O O . ILE A 1 422 ? -18.256 -9.857 4.270 1.00 97.81 422 ILE A O 1
ATOM 3240 N N . PRO A 1 423 ? -17.581 -11.333 5.846 1.00 98.00 423 PRO A N 1
ATOM 3241 C CA . PRO A 1 423 ? -16.795 -10.368 6.612 1.00 98.00 423 PRO A CA 1
ATOM 3242 C C . PRO A 1 423 ? -15.719 -9.661 5.775 1.00 98.00 423 PRO A C 1
ATOM 3244 O O . PRO A 1 423 ? -15.107 -10.261 4.882 1.00 98.00 423 PRO A O 1
ATOM 3247 N N . ILE A 1 424 ? -15.424 -8.394 6.095 1.00 98.12 424 ILE A N 1
ATOM 3248 C CA . ILE A 1 424 ? -14.492 -7.559 5.307 1.00 98.12 424 ILE A CA 1
ATOM 3249 C C . ILE A 1 424 ? -13.089 -8.181 5.224 1.00 98.12 424 ILE A C 1
ATOM 3251 O O . ILE A 1 424 ? -12.423 -8.086 4.183 1.00 98.12 424 ILE A O 1
ATOM 3255 N N . LYS A 1 425 ? -12.646 -8.890 6.273 1.00 97.62 425 LYS A N 1
ATOM 3256 C CA . LYS A 1 425 ? -11.350 -9.591 6.296 1.00 97.62 425 LYS A CA 1
ATOM 3257 C C . LYS A 1 425 ? -11.184 -10.585 5.132 1.00 97.62 425 LYS A C 1
ATOM 3259 O O . LYS A 1 425 ? -10.069 -10.792 4.650 1.00 97.62 425 LYS A O 1
ATOM 3264 N N . HIS A 1 426 ? -12.289 -11.122 4.606 1.00 97.44 426 HIS A N 1
ATOM 3265 C CA . HIS A 1 426 ? -12.303 -12.094 3.513 1.00 97.44 426 HIS A CA 1
ATOM 3266 C C . HIS A 1 426 ? -12.495 -11.494 2.118 1.00 97.44 426 HIS A C 1
ATOM 3268 O O . HIS A 1 426 ? -12.296 -12.197 1.131 1.00 97.44 426 HIS A O 1
ATOM 3274 N N . TRP A 1 427 ? -12.792 -10.200 1.974 1.00 96.94 427 TRP A N 1
ATOM 3275 C CA . TRP A 1 427 ? -13.053 -9.597 0.656 1.00 96.94 427 TRP A CA 1
ATOM 3276 C C . TRP A 1 427 ? -11.888 -9.752 -0.329 1.00 96.94 427 TRP A C 1
ATOM 3278 O O . TRP A 1 427 ? -12.087 -9.912 -1.534 1.00 96.94 427 TRP A O 1
ATOM 3288 N N . ALA A 1 428 ? -10.656 -9.772 0.181 1.00 96.25 428 ALA A N 1
ATOM 3289 C CA . ALA A 1 428 ? -9.466 -10.012 -0.621 1.00 96.25 428 ALA A CA 1
ATOM 3290 C C . ALA A 1 428 ? -9.488 -11.375 -1.342 1.00 96.25 428 ALA A C 1
ATOM 3292 O O . ALA A 1 428 ? -8.842 -11.515 -2.376 1.00 96.25 428 ALA A O 1
ATOM 3293 N N . TRP A 1 429 ? -10.199 -12.381 -0.827 1.00 95.06 429 TRP A N 1
ATOM 3294 C CA . TRP A 1 429 ? -10.335 -13.675 -1.496 1.00 95.06 429 TRP A CA 1
ATOM 3295 C C . TRP A 1 429 ? -11.154 -13.579 -2.773 1.00 95.06 429 TRP A C 1
ATOM 3297 O O . TRP A 1 429 ? -10.758 -14.179 -3.763 1.00 95.06 429 TRP A O 1
ATOM 3307 N N . PHE A 1 430 ? -12.216 -12.778 -2.774 1.00 95.31 430 PHE A N 1
ATOM 3308 C CA . PHE A 1 430 ? -13.118 -12.652 -3.914 1.00 95.31 430 PHE A CA 1
ATOM 3309 C C . PHE A 1 430 ? -12.532 -11.764 -5.003 1.00 95.31 430 PHE A C 1
ATOM 3311 O O . PHE A 1 430 ? -12.507 -12.165 -6.157 1.00 95.31 430 PHE A O 1
ATOM 3318 N N . TYR A 1 431 ? -11.987 -10.598 -4.653 1.00 96.00 431 TYR A N 1
ATOM 3319 C CA . TYR A 1 431 ? -11.619 -9.597 -5.662 1.00 96.00 431 TYR A CA 1
ATOM 3320 C C . TYR A 1 431 ? -10.145 -9.639 -6.106 1.00 96.00 431 TYR A C 1
ATOM 3322 O O . TYR A 1 431 ? -9.778 -8.997 -7.091 1.00 96.00 431 TYR A O 1
ATOM 3330 N N . LYS A 1 432 ? -9.250 -10.368 -5.417 1.00 94.75 432 LYS A N 1
ATOM 3331 C CA . LYS A 1 432 ? -7.829 -10.429 -5.821 1.00 94.75 432 LYS A CA 1
ATOM 3332 C C . LYS A 1 432 ? -7.689 -10.903 -7.270 1.00 94.75 432 LYS A C 1
ATOM 3334 O O . LYS A 1 432 ? -8.266 -11.901 -7.661 1.00 94.75 432 LYS A O 1
ATOM 3339 N N . LYS A 1 433 ? -6.770 -10.290 -8.025 1.00 88.06 433 LYS A N 1
ATOM 3340 C CA . LYS A 1 433 ? -6.506 -10.591 -9.449 1.00 88.06 433 LYS A CA 1
ATOM 3341 C C . LYS A 1 433 ? -6.382 -12.088 -9.795 1.00 88.06 433 LYS A C 1
ATOM 3343 O O . LYS A 1 433 ? -6.727 -12.469 -10.905 1.00 88.06 433 LYS A O 1
ATOM 3348 N N . ARG A 1 434 ? -5.911 -12.921 -8.857 1.00 88.94 434 ARG A N 1
ATOM 3349 C CA . ARG A 1 434 ? -5.763 -14.377 -9.027 1.00 88.94 434 ARG A CA 1
ATOM 3350 C C . ARG A 1 434 ? -7.082 -15.132 -9.221 1.00 88.94 434 ARG A C 1
ATOM 3352 O O . ARG A 1 434 ? -7.057 -16.203 -9.803 1.00 88.94 434 ARG A O 1
ATOM 3359 N N . THR A 1 435 ? -8.204 -14.612 -8.725 1.00 89.44 435 THR A N 1
ATOM 3360 C CA . THR A 1 435 ? -9.517 -15.253 -8.906 1.00 89.44 435 THR A CA 1
ATOM 3361 C C . THR A 1 435 ? -10.152 -14.895 -10.240 1.00 89.44 435 THR A C 1
ATOM 3363 O O . THR A 1 435 ? -11.159 -15.481 -10.609 1.00 89.44 435 THR A O 1
ATOM 3366 N N . HIS A 1 436 ? -9.577 -13.931 -10.970 1.00 89.19 436 HIS A N 1
ATOM 3367 C CA . HIS A 1 436 ? -10.135 -13.378 -12.204 1.00 89.19 436 HIS A CA 1
ATOM 3368 C C . HIS A 1 436 ? -11.547 -12.775 -12.047 1.00 89.19 436 HIS A C 1
ATOM 3370 O O . HIS A 1 436 ? -12.162 -12.386 -13.037 1.00 89.19 436 HIS A O 1
ATOM 3376 N N . ILE A 1 437 ? -12.027 -12.593 -10.813 1.00 89.06 437 ILE A N 1
ATOM 3377 C CA . ILE A 1 437 ? -13.294 -11.927 -10.511 1.00 89.06 437 ILE A CA 1
ATOM 3378 C C . ILE A 1 437 ? -13.027 -10.420 -10.481 1.00 89.06 437 ILE A C 1
ATOM 3380 O O . ILE A 1 437 ? -12.434 -9.893 -9.540 1.00 89.06 437 ILE A O 1
ATOM 3384 N N . LYS A 1 438 ? -13.440 -9.721 -11.545 1.00 92.31 438 LYS A N 1
ATOM 3385 C CA . LYS A 1 438 ? -13.448 -8.246 -11.643 1.00 92.31 438 LYS A CA 1
ATOM 3386 C C . LYS A 1 438 ? -12.132 -7.583 -11.165 1.00 92.31 438 LYS A C 1
ATOM 3388 O O . LYS A 1 438 ? -12.147 -6.767 -10.242 1.00 92.31 438 LYS A O 1
ATOM 3393 N N . PRO A 1 439 ? -10.977 -7.859 -11.803 1.00 91.50 439 PRO A N 1
ATOM 3394 C CA . PRO A 1 439 ? -9.656 -7.462 -11.295 1.00 91.50 439 PRO A CA 1
ATOM 3395 C C . PRO A 1 439 ? -9.482 -5.948 -11.086 1.00 91.50 439 PRO A C 1
ATOM 3397 O O . PRO A 1 439 ? -8.752 -5.534 -10.189 1.00 91.50 439 PRO A O 1
ATOM 3400 N N . GLN A 1 440 ? -10.175 -5.126 -11.879 1.00 93.88 440 GLN A N 1
ATOM 3401 C CA . GLN A 1 440 ? -10.124 -3.662 -11.788 1.00 93.88 440 GLN A CA 1
ATOM 3402 C C . GLN A 1 440 ? -10.698 -3.131 -10.465 1.00 93.88 440 GLN A C 1
ATOM 3404 O O . GLN A 1 440 ? -10.222 -2.135 -9.926 1.00 93.88 440 GLN A O 1
ATOM 3409 N N . VAL A 1 441 ? -11.697 -3.819 -9.909 1.00 94.12 441 VAL A N 1
ATOM 3410 C CA . VAL A 1 441 ? -12.389 -3.410 -8.682 1.00 94.12 441 VAL A CA 1
ATOM 3411 C C . VAL A 1 441 ? -11.464 -3.514 -7.467 1.00 94.12 441 VAL A C 1
ATOM 3413 O O . VAL A 1 441 ? -11.452 -2.640 -6.597 1.00 94.12 441 VAL A O 1
ATOM 3416 N N . TRP A 1 442 ? -10.638 -4.560 -7.418 1.00 95.50 442 TRP A N 1
ATOM 3417 C CA . TRP A 1 442 ? -9.687 -4.751 -6.328 1.00 95.50 442 TRP A CA 1
ATOM 3418 C C . TRP A 1 442 ? -8.596 -3.695 -6.302 1.00 95.50 442 TRP A C 1
ATOM 3420 O O . TRP A 1 442 ? -8.171 -3.310 -5.219 1.00 95.50 442 TRP A O 1
ATOM 3430 N N . ASP A 1 443 ? -8.143 -3.203 -7.454 1.00 92.94 443 ASP A N 1
ATOM 3431 C CA . ASP A 1 443 ? -7.123 -2.152 -7.489 1.00 92.94 443 ASP A CA 1
ATOM 3432 C C . ASP A 1 443 ? -7.625 -0.861 -6.818 1.00 92.94 443 ASP A C 1
ATOM 3434 O O . ASP A 1 443 ? -6.879 -0.236 -6.064 1.00 92.94 443 ASP A O 1
ATOM 3438 N N . VAL A 1 444 ? -8.909 -0.525 -6.990 1.00 93.31 444 VAL A N 1
ATOM 3439 C CA . VAL A 1 444 ? -9.544 0.632 -6.335 1.00 93.31 444 VAL A CA 1
ATOM 3440 C C . VAL A 1 444 ? -9.720 0.403 -4.830 1.00 93.31 444 VAL A C 1
ATOM 3442 O O . VAL A 1 444 ? -9.467 1.295 -4.018 1.00 93.31 444 VAL A O 1
ATOM 3445 N N . MET A 1 445 ? -10.147 -0.795 -4.429 1.00 95.75 445 MET A N 1
ATOM 3446 C CA . MET A 1 445 ? -10.481 -1.079 -3.032 1.00 95.75 445 MET A CA 1
ATOM 3447 C C . MET A 1 445 ? -9.265 -1.442 -2.168 1.00 95.75 445 MET A C 1
ATOM 3449 O O . MET A 1 445 ? -9.270 -1.160 -0.971 1.00 95.75 445 MET A O 1
ATOM 3453 N N . ARG A 1 446 ? -8.202 -2.022 -2.739 1.00 96.00 446 ARG A N 1
ATOM 3454 C CA . ARG A 1 446 ? -7.036 -2.537 -1.994 1.00 96.00 446 ARG A CA 1
ATOM 3455 C C . ARG A 1 446 ? -6.436 -1.500 -1.053 1.00 96.00 446 ARG A C 1
ATOM 3457 O O . ARG A 1 446 ? -6.078 -1.836 0.071 1.00 96.00 446 ARG A O 1
ATOM 3464 N N . ALA A 1 447 ? -6.347 -0.245 -1.490 1.00 95.25 447 ALA A N 1
ATOM 3465 C CA . ALA A 1 447 ? -5.831 0.837 -0.658 1.00 95.25 447 ALA A CA 1
ATOM 3466 C C . ALA A 1 447 ? -6.707 1.082 0.584 1.00 95.25 447 ALA A C 1
ATOM 3468 O O . ALA A 1 447 ? -6.175 1.254 1.678 1.00 95.25 447 ALA A O 1
ATOM 3469 N N . LYS A 1 448 ? -8.039 1.054 0.437 1.00 96.44 448 LYS A N 1
ATOM 3470 C CA . LYS A 1 448 ? -8.982 1.173 1.562 1.00 96.44 448 LYS A CA 1
ATOM 3471 C C . LYS A 1 448 ? -8.912 -0.052 2.471 1.00 96.44 448 LYS A C 1
ATOM 3473 O O . LYS A 1 448 ? -8.758 0.101 3.677 1.00 96.44 448 LYS A O 1
ATOM 3478 N N . TRP A 1 449 ? -8.931 -1.248 1.886 1.00 97.56 449 TRP A N 1
ATOM 3479 C CA . TRP A 1 449 ? -8.867 -2.507 2.626 1.00 97.56 449 TRP A CA 1
ATOM 3480 C C . TRP A 1 449 ? -7.588 -2.625 3.466 1.00 97.56 449 TRP A C 1
ATOM 3482 O O . TRP A 1 449 ? -7.662 -2.990 4.632 1.00 97.56 449 TRP A O 1
ATOM 3492 N N . ASN A 1 450 ? -6.425 -2.236 2.928 1.00 97.06 450 ASN A N 1
ATOM 3493 C CA . ASN A 1 450 ? -5.168 -2.230 3.684 1.00 97.06 450 ASN A CA 1
ATOM 3494 C C . ASN A 1 450 ? -5.209 -1.259 4.877 1.00 97.06 450 ASN A C 1
ATOM 3496 O O . ASN A 1 450 ? -4.728 -1.604 5.953 1.00 97.06 450 ASN A O 1
ATOM 3500 N N . LYS A 1 451 ? -5.802 -0.066 4.710 1.00 97.56 451 LYS A N 1
ATOM 3501 C CA . LYS A 1 451 ? -5.987 0.892 5.814 1.00 97.56 451 LYS A CA 1
ATOM 3502 C C . LYS A 1 451 ? -6.880 0.312 6.907 1.00 97.56 451 LYS A C 1
ATOM 3504 O O . LYS A 1 451 ? -6.554 0.437 8.080 1.00 97.56 451 LYS A O 1
ATOM 3509 N N . TRP A 1 452 ? -7.987 -0.321 6.521 1.00 98.12 452 TRP A N 1
ATOM 3510 C CA . TRP A 1 452 ? -8.886 -0.990 7.459 1.00 98.12 452 TRP A CA 1
ATOM 3511 C C . TRP A 1 452 ? -8.178 -2.119 8.199 1.00 98.12 452 TRP A C 1
ATOM 3513 O O . TRP A 1 452 ? -8.187 -2.119 9.422 1.00 98.12 452 TRP A O 1
ATOM 3523 N N . LYS A 1 453 ? -7.473 -2.997 7.476 1.00 97.88 453 LYS A N 1
ATOM 3524 C CA . LYS A 1 453 ? -6.695 -4.090 8.062 1.00 97.88 453 LYS A CA 1
ATOM 3525 C C . LYS A 1 453 ? -5.747 -3.595 9.150 1.00 97.88 453 LYS A C 1
ATOM 3527 O O . LYS A 1 453 ? -5.764 -4.124 10.249 1.00 97.88 453 LYS A O 1
ATOM 3532 N N . SER A 1 454 ? -4.967 -2.555 8.856 1.00 97.56 454 SER A N 1
ATOM 3533 C CA . SER A 1 454 ? -4.023 -1.983 9.819 1.00 97.56 454 SER A CA 1
ATOM 3534 C C . SER A 1 454 ? -4.681 -1.435 11.085 1.00 97.56 454 SER A C 1
ATOM 3536 O O . SER A 1 454 ? -4.041 -1.450 12.127 1.00 97.56 454 SER A O 1
ATOM 3538 N N . LEU A 1 455 ? -5.912 -0.925 10.997 1.00 98.19 455 LEU A N 1
ATOM 3539 C CA . LEU A 1 455 ? -6.652 -0.430 12.160 1.00 98.19 455 LEU A CA 1
ATOM 3540 C C . LEU A 1 455 ? -7.214 -1.577 12.992 1.00 98.19 455 LEU A C 1
ATOM 3542 O O . LEU A 1 455 ? -7.143 -1.517 14.212 1.00 98.19 455 LEU A O 1
ATOM 3546 N N . VAL A 1 456 ? -7.751 -2.615 12.345 1.00 98.31 456 VAL A N 1
ATOM 3547 C CA . VAL A 1 456 ? -8.305 -3.759 13.077 1.00 98.31 456 VAL A CA 1
ATOM 3548 C C . VAL A 1 456 ? -7.204 -4.594 13.721 1.00 98.31 456 VAL A C 1
ATOM 3550 O O . VAL A 1 456 ? -7.325 -4.938 14.885 1.00 98.31 456 VAL A O 1
ATOM 3553 N N . GLU A 1 457 ? -6.087 -4.825 13.025 1.00 97.50 457 GLU A N 1
ATOM 3554 C CA . GLU A 1 457 ? -4.916 -5.500 13.607 1.00 97.50 457 GLU A CA 1
ATOM 3555 C C . GLU A 1 457 ? -4.364 -4.760 14.827 1.00 97.50 457 GLU A C 1
ATOM 3557 O O . GLU A 1 457 ? -3.866 -5.396 15.749 1.00 97.50 457 GLU A O 1
ATOM 3562 N N . GLU A 1 458 ? -4.441 -3.428 14.835 1.00 97.94 458 GLU A N 1
ATOM 3563 C CA . GLU A 1 458 ? -4.078 -2.653 16.014 1.00 97.94 458 GLU A CA 1
ATOM 3564 C C . GLU A 1 458 ? -5.123 -2.805 17.122 1.00 97.94 458 GLU A C 1
ATOM 3566 O O . GLU A 1 458 ? -4.758 -3.060 18.264 1.00 97.94 458 GLU A O 1
ATOM 3571 N N . ARG A 1 459 ? -6.415 -2.684 16.798 1.00 98.00 459 ARG A N 1
ATOM 3572 C CA . ARG A 1 459 ? -7.507 -2.841 17.766 1.00 98.00 459 ARG A CA 1
ATOM 3573 C C . ARG A 1 459 ? -7.490 -4.211 18.438 1.00 98.00 459 ARG A C 1
ATOM 3575 O O . ARG A 1 459 ? -7.702 -4.283 19.641 1.00 98.00 459 ARG A O 1
ATOM 3582 N N . ASP A 1 460 ? -7.194 -5.274 17.699 1.00 97.56 460 ASP A N 1
ATOM 3583 C CA . ASP A 1 460 ? -7.160 -6.648 18.215 1.00 97.56 460 ASP A CA 1
ATOM 3584 C C . ASP A 1 460 ? -6.009 -6.897 19.210 1.00 97.56 460 ASP A C 1
ATOM 3586 O O . ASP A 1 460 ? -5.990 -7.926 19.882 1.00 97.56 460 ASP A O 1
ATOM 3590 N N . ARG A 1 461 ? -5.060 -5.957 19.352 1.00 97.69 461 ARG A N 1
ATOM 3591 C CA . ARG A 1 461 ? -4.042 -5.979 20.422 1.00 97.69 461 ARG A CA 1
ATOM 3592 C C . ARG A 1 461 ? -4.593 -5.535 21.775 1.00 97.69 461 ARG A C 1
ATOM 3594 O O . ARG A 1 461 ? -3.929 -5.731 22.790 1.00 97.69 461 ARG A O 1
ATOM 3601 N N . PHE A 1 462 ? -5.771 -4.918 21.792 1.00 98.06 462 PHE A N 1
ATOM 3602 C CA . PHE A 1 462 ? -6.432 -4.448 22.999 1.00 98.06 462 PHE A CA 1
ATOM 3603 C C . PHE A 1 462 ? -7.525 -5.440 23.420 1.00 98.06 462 PHE A C 1
ATOM 3605 O O . PHE A 1 462 ? -8.188 -6.029 22.566 1.00 98.06 462 PHE A O 1
ATOM 3612 N N . PRO A 1 463 ? -7.759 -5.615 24.732 1.00 97.50 463 PRO A N 1
ATOM 3613 C CA . PRO A 1 463 ? -8.785 -6.533 25.228 1.00 97.50 463 PRO A CA 1
ATOM 3614 C C . PRO A 1 463 ? -10.215 -6.046 24.942 1.00 97.50 463 PRO A C 1
ATOM 3616 O O . PRO A 1 463 ? -11.141 -6.851 24.881 1.00 97.50 463 PRO A O 1
ATOM 3619 N N . SER A 1 464 ? -10.411 -4.734 24.779 1.00 97.81 464 SER A N 1
ATOM 3620 C CA . SER A 1 464 ? -11.712 -4.118 24.521 1.00 97.81 464 SER A CA 1
ATOM 3621 C C . SER A 1 464 ? -11.588 -2.874 23.640 1.00 97.81 464 SER A C 1
ATOM 3623 O O . SER A 1 464 ? -10.532 -2.239 23.565 1.00 97.81 464 SER A O 1
ATOM 3625 N N . ASP A 1 465 ? -12.699 -2.489 23.006 1.00 97.06 465 ASP A N 1
ATOM 3626 C CA . ASP A 1 465 ? -12.788 -1.238 22.243 1.00 97.06 465 ASP A CA 1
ATOM 3627 C C . ASP A 1 465 ? -12.538 -0.016 23.139 1.00 97.06 465 ASP A C 1
ATOM 3629 O O . ASP A 1 465 ? -11.954 0.967 22.694 1.00 97.06 465 ASP A O 1
ATOM 3633 N N . GLU A 1 466 ? -12.945 -0.067 24.409 1.00 97.56 466 GLU A N 1
ATOM 3634 C CA . GLU A 1 466 ? -12.714 1.011 25.377 1.00 97.56 466 GLU A CA 1
ATOM 3635 C C . GLU A 1 466 ? -11.224 1.200 25.673 1.00 97.56 466 GLU A C 1
ATOM 3637 O O . GLU A 1 466 ? -10.749 2.333 25.658 1.00 97.56 466 GLU A O 1
ATOM 3642 N N . ALA A 1 467 ? -10.467 0.111 25.849 1.00 98.06 467 ALA A N 1
ATOM 3643 C CA . ALA A 1 467 ? -9.016 0.172 26.040 1.00 98.06 467 ALA A CA 1
ATOM 3644 C C . ALA A 1 467 ? -8.295 0.723 24.797 1.00 98.06 467 ALA A C 1
ATOM 3646 O O . ALA A 1 467 ? -7.357 1.519 24.913 1.00 98.06 467 ALA A O 1
ATOM 3647 N N . PHE A 1 468 ? -8.770 0.353 23.603 1.00 98.25 468 PHE A N 1
ATOM 3648 C CA . PHE A 1 468 ? -8.304 0.954 22.355 1.00 98.25 468 PHE A CA 1
ATOM 3649 C C . PHE A 1 468 ? -8.566 2.467 22.355 1.00 98.25 468 PHE A C 1
ATOM 3651 O O . PHE A 1 468 ? -7.648 3.260 22.149 1.00 98.25 468 PHE A O 1
ATOM 3658 N N . TRP A 1 469 ? -9.793 2.901 22.651 1.00 97.94 469 TRP A N 1
ATOM 3659 C CA . TRP A 1 469 ? -10.128 4.325 22.646 1.00 97.94 469 TRP A CA 1
ATOM 3660 C C . TRP A 1 469 ? -9.453 5.121 23.760 1.00 97.94 469 TRP A C 1
ATOM 3662 O O . TRP A 1 469 ? -9.132 6.279 23.519 1.00 97.94 469 TRP A O 1
ATOM 3672 N N . ALA A 1 470 ? -9.165 4.533 24.920 1.00 97.75 470 ALA A N 1
ATOM 3673 C CA . ALA A 1 470 ? -8.372 5.185 25.963 1.00 97.75 470 ALA A CA 1
ATOM 3674 C C . ALA A 1 470 ? -6.962 5.552 25.464 1.00 97.75 470 ALA A C 1
ATOM 3676 O O . ALA A 1 470 ? -6.435 6.603 25.814 1.00 97.75 470 ALA A O 1
ATOM 3677 N N . THR A 1 471 ? -6.385 4.723 24.587 1.00 98.00 471 THR A N 1
ATOM 3678 C CA . THR A 1 471 ? -5.073 4.973 23.964 1.00 98.00 471 THR A CA 1
ATOM 3679 C C . THR A 1 471 ? -5.169 5.946 22.783 1.00 98.00 471 THR A C 1
ATOM 3681 O O . THR A 1 471 ? -4.281 6.769 22.572 1.00 98.00 471 THR A O 1
ATOM 3684 N N . TYR A 1 472 ? -6.253 5.864 22.006 1.00 97.88 472 TYR A N 1
ATOM 3685 C CA . TYR A 1 472 ? -6.466 6.632 20.773 1.00 97.88 472 TYR A CA 1
ATOM 3686 C C . TYR A 1 472 ? -7.506 7.756 20.926 1.00 97.88 472 TYR A C 1
ATOM 3688 O O . TYR A 1 472 ? -8.284 8.028 20.004 1.00 97.88 472 TYR A O 1
ATOM 3696 N N . SER A 1 473 ? -7.507 8.429 22.075 1.00 98.12 473 SER A N 1
ATOM 3697 C CA . SER A 1 473 ? -8.252 9.671 22.311 1.00 98.12 473 SER A CA 1
ATOM 3698 C C . SER A 1 473 ? -7.291 10.813 22.615 1.00 98.12 473 SER A C 1
ATOM 3700 O O . SER A 1 473 ? -6.167 10.598 23.061 1.00 98.12 473 SER A O 1
ATOM 3702 N N . ASP A 1 474 ? -7.710 12.038 22.319 1.00 97.38 474 ASP A N 1
ATOM 3703 C CA . ASP A 1 474 ? -6.960 13.226 22.709 1.00 97.38 474 ASP A CA 1
ATOM 3704 C C . ASP A 1 474 ? -7.090 13.516 24.217 1.00 97.38 474 ASP A C 1
ATOM 3706 O O . ASP A 1 474 ? -7.843 12.861 24.938 1.00 97.38 474 ASP A O 1
ATOM 3710 N N . ALA A 1 475 ? -6.368 14.531 24.702 1.00 97.00 475 ALA A N 1
ATOM 3711 C CA . ALA A 1 475 ? -6.413 14.946 26.107 1.00 97.00 475 ALA A CA 1
ATOM 3712 C C . ALA A 1 475 ? -7.811 15.404 26.574 1.00 97.00 475 ALA A C 1
ATOM 3714 O O . ALA A 1 475 ? -8.055 15.482 27.772 1.00 97.00 475 ALA A O 1
ATOM 3715 N N . SER A 1 476 ? -8.731 15.699 25.647 1.00 96.75 476 SER A N 1
ATOM 3716 C CA . SER A 1 476 ? -10.126 16.034 25.957 1.00 96.75 476 SER A CA 1
ATOM 3717 C C . SER A 1 476 ? -11.045 14.807 26.015 1.00 96.75 476 SER A C 1
ATOM 3719 O O . SER A 1 476 ? -12.251 14.949 26.200 1.00 96.75 476 SER A O 1
ATOM 3721 N N . GLY A 1 477 ? -10.497 13.600 25.831 1.00 96.88 477 GLY A N 1
ATOM 3722 C CA . GLY A 1 477 ? -11.257 12.352 25.743 1.00 96.88 477 GLY A CA 1
ATOM 3723 C C . GLY A 1 477 ? -11.970 12.161 24.402 1.00 96.88 477 GLY A C 1
ATOM 3724 O O . GLY A 1 477 ? -12.754 11.224 24.239 1.00 96.88 477 GLY A O 1
ATOM 3725 N N . LYS A 1 478 ? -11.720 13.024 23.411 1.00 97.38 478 LYS A N 1
ATOM 3726 C CA . LYS A 1 478 ? -12.310 12.898 22.082 1.00 97.38 478 LYS A CA 1
ATOM 3727 C C . LYS A 1 478 ? -11.495 11.909 21.255 1.00 97.38 478 LYS A C 1
ATOM 3729 O O . LYS A 1 478 ? -10.287 12.048 21.069 1.00 97.38 478 LYS A O 1
ATOM 3734 N N . ARG A 1 479 ? -12.194 10.916 20.708 1.00 97.62 479 ARG A N 1
ATOM 3735 C CA . ARG A 1 479 ? -11.619 9.873 19.851 1.00 97.62 479 ARG A CA 1
ATOM 3736 C C . ARG A 1 479 ? -10.906 10.481 18.643 1.00 97.62 479 ARG A C 1
ATOM 3738 O O . ARG A 1 479 ? -11.465 11.325 17.936 1.00 97.62 479 ARG A O 1
ATOM 3745 N N . LEU A 1 480 ? -9.691 10.012 18.374 1.00 97.50 480 LEU A N 1
ATOM 3746 C CA . LEU A 1 480 ? -8.938 10.408 17.190 1.00 97.50 480 LEU A CA 1
ATOM 3747 C C . LEU A 1 480 ? -9.639 9.911 15.917 1.00 97.50 480 LEU A C 1
ATOM 3749 O O . LEU A 1 480 ? -10.211 8.822 15.874 1.00 97.50 480 LEU A O 1
ATOM 3753 N N . ASN A 1 481 ? -9.582 10.708 14.847 1.00 96.38 481 ASN A N 1
ATOM 3754 C CA . ASN A 1 481 ? -10.128 10.291 13.555 1.00 96.38 481 ASN A CA 1
ATOM 3755 C C . ASN A 1 481 ? -9.265 9.186 12.909 1.00 96.38 481 ASN A C 1
ATOM 3757 O O . ASN A 1 481 ? -8.094 8.998 13.253 1.00 96.38 481 ASN A O 1
ATOM 3761 N N . GLN A 1 482 ? -9.826 8.494 11.911 1.00 97.25 482 GLN A N 1
ATOM 3762 C CA . GLN A 1 482 ? -9.143 7.401 11.211 1.00 97.25 482 GLN A CA 1
ATOM 3763 C C . GLN A 1 482 ? -7.749 7.789 10.683 1.00 97.25 482 GLN A C 1
ATOM 3765 O O . GLN A 1 482 ? -6.800 7.011 10.788 1.00 97.25 482 GLN A O 1
ATOM 3770 N N . GLN A 1 483 ? -7.623 8.972 10.080 1.00 97.19 483 GLN A N 1
ATOM 3771 C CA . GLN A 1 483 ? -6.381 9.433 9.461 1.00 97.19 483 GLN A CA 1
ATOM 3772 C C . GLN A 1 483 ? -5.295 9.685 10.520 1.00 97.19 483 GLN A C 1
ATOM 3774 O O . GLN A 1 483 ? -4.144 9.315 10.300 1.00 97.19 483 GLN A O 1
ATOM 3779 N N . SER A 1 484 ? -5.664 10.261 11.668 1.00 97.38 484 SER A N 1
ATOM 3780 C CA . SER A 1 484 ? -4.764 10.518 12.795 1.00 97.38 484 SER A CA 1
ATOM 3781 C C . SER A 1 484 ? -4.238 9.220 13.402 1.00 97.38 484 SER A C 1
ATOM 3783 O O . SER A 1 484 ? -3.035 9.099 13.614 1.00 97.38 484 SER A O 1
ATOM 3785 N N . ILE A 1 485 ? -5.106 8.220 13.602 1.00 98.00 485 ILE A N 1
ATOM 3786 C CA . ILE A 1 485 ? -4.690 6.902 14.107 1.00 98.00 485 ILE A CA 1
ATOM 3787 C C . ILE A 1 485 ? -3.731 6.236 13.114 1.00 98.00 485 ILE A C 1
ATOM 3789 O O . ILE A 1 485 ? -2.667 5.766 13.501 1.00 98.00 485 ILE A O 1
ATOM 3793 N N . LEU A 1 486 ? -4.049 6.250 11.815 1.00 97.62 486 LEU A N 1
ATOM 3794 C CA . LEU A 1 486 ? -3.160 5.694 10.790 1.00 97.62 486 LEU A CA 1
ATOM 3795 C C . LEU A 1 486 ? -1.796 6.397 10.738 1.00 97.62 486 LEU A C 1
ATOM 3797 O O . LEU A 1 486 ? -0.786 5.725 10.536 1.00 97.62 486 LEU A O 1
ATOM 3801 N N . ALA A 1 487 ? -1.759 7.721 10.906 1.00 97.81 487 ALA A N 1
ATOM 3802 C CA . ALA A 1 487 ? -0.513 8.481 10.946 1.00 97.81 487 ALA A CA 1
ATOM 3803 C C . ALA A 1 487 ? 0.332 8.114 12.174 1.00 97.81 487 ALA A C 1
ATOM 3805 O O . ALA A 1 487 ? 1.535 7.897 12.033 1.00 97.81 487 ALA A O 1
ATOM 3806 N N . LEU A 1 488 ? -0.300 7.968 13.344 1.00 97.81 488 LEU A N 1
ATOM 3807 C CA . LEU A 1 488 ? 0.365 7.525 14.569 1.00 97.81 488 LEU A CA 1
ATOM 3808 C C . LEU A 1 488 ? 0.931 6.109 14.404 1.00 97.81 488 LEU A C 1
ATOM 3810 O O . LEU A 1 488 ? 2.109 5.880 14.660 1.00 97.81 488 LEU A O 1
ATOM 3814 N N . LEU A 1 489 ? 0.135 5.178 13.869 1.00 97.50 489 LEU A N 1
ATOM 3815 C CA . LEU A 1 489 ? 0.579 3.810 13.592 1.00 97.50 489 LEU A CA 1
ATOM 3816 C C . LEU A 1 489 ? 1.735 3.749 12.598 1.00 97.50 489 LEU A C 1
ATOM 3818 O O . LEU A 1 489 ? 2.650 2.945 12.765 1.00 97.50 489 LEU A O 1
ATOM 3822 N N . GLN A 1 490 ? 1.704 4.582 11.560 1.00 96.75 490 GLN A N 1
ATOM 3823 C CA . GLN A 1 490 ? 2.807 4.666 10.613 1.00 96.75 490 GLN A CA 1
ATOM 3824 C C . GLN A 1 490 ? 4.074 5.205 11.289 1.00 96.75 490 GLN A C 1
ATOM 3826 O O . GLN A 1 490 ? 5.132 4.604 11.132 1.00 96.75 490 GLN A O 1
ATOM 3831 N N . GLY A 1 491 ? 3.958 6.266 12.094 1.00 97.25 491 GLY A N 1
ATOM 3832 C CA . GLY A 1 491 ? 5.079 6.826 12.854 1.00 97.25 491 GLY A CA 1
ATOM 3833 C C . GLY A 1 491 ? 5.696 5.824 13.834 1.00 97.25 491 GLY A C 1
ATOM 3834 O O . GLY A 1 491 ? 6.922 5.698 13.895 1.00 97.25 491 GLY A O 1
ATOM 3835 N N . ASN A 1 492 ? 4.865 5.047 14.536 1.00 96.50 492 ASN A N 1
ATOM 3836 C CA . ASN A 1 492 ? 5.326 3.991 15.438 1.00 96.50 492 ASN A CA 1
ATOM 3837 C C . ASN A 1 492 ? 6.091 2.907 14.672 1.00 96.50 492 ASN A C 1
ATOM 3839 O O . ASN A 1 492 ? 7.220 2.587 15.036 1.00 96.50 492 ASN A O 1
ATOM 3843 N N . ARG A 1 493 ? 5.537 2.405 13.559 1.00 96.12 493 ARG A N 1
ATOM 3844 C CA . ARG A 1 493 ? 6.219 1.409 12.713 1.00 96.12 493 ARG A CA 1
ATOM 3845 C C . ARG A 1 493 ? 7.531 1.930 12.153 1.00 96.12 493 ARG A C 1
ATOM 3847 O O . ARG A 1 493 ? 8.498 1.182 12.094 1.00 96.12 493 ARG A O 1
ATOM 3854 N N . ASP A 1 494 ? 7.581 3.187 11.727 1.00 96.75 494 ASP A N 1
ATOM 3855 C CA . ASP A 1 494 ? 8.808 3.779 11.199 1.00 96.75 494 ASP A CA 1
ATOM 3856 C C . ASP A 1 494 ? 9.876 3.891 12.294 1.00 96.75 494 ASP A C 1
ATOM 3858 O O . ASP A 1 494 ? 11.048 3.614 12.039 1.00 96.75 494 ASP A O 1
ATOM 3862 N N . THR A 1 495 ? 9.476 4.227 13.522 1.00 97.19 495 THR A N 1
ATOM 3863 C CA . THR A 1 495 ? 10.367 4.285 14.690 1.00 97.19 495 THR A CA 1
ATOM 3864 C C . THR A 1 495 ? 10.871 2.897 15.083 1.00 97.19 495 THR A C 1
ATOM 3866 O O . THR A 1 495 ? 12.077 2.705 15.234 1.00 97.19 495 THR A O 1
ATOM 3869 N N . GLU A 1 496 ? 9.982 1.906 15.169 1.00 96.69 496 GLU A N 1
ATOM 3870 C CA . GLU A 1 496 ? 10.338 0.505 15.426 1.00 96.69 496 GLU A CA 1
ATOM 3871 C C . GLU A 1 496 ? 11.253 -0.050 14.334 1.00 96.69 496 GLU A C 1
ATOM 3873 O O . GLU A 1 496 ? 12.292 -0.626 14.636 1.00 96.69 496 GLU A O 1
ATOM 3878 N N . ASN A 1 497 ? 10.933 0.187 13.059 1.00 97.69 497 ASN A N 1
ATOM 3879 C CA . ASN A 1 497 ? 11.761 -0.250 11.940 1.00 97.69 497 ASN A CA 1
ATOM 3880 C C . ASN A 1 497 ? 13.151 0.399 11.980 1.00 97.69 497 ASN A C 1
ATOM 3882 O O . ASN A 1 497 ? 14.146 -0.261 11.696 1.00 97.69 497 ASN A O 1
ATOM 3886 N N . LYS A 1 498 ? 13.253 1.686 12.332 1.00 98.06 498 LYS A N 1
ATOM 3887 C CA . LYS A 1 498 ? 14.554 2.347 12.515 1.00 98.06 498 LYS A CA 1
ATOM 3888 C C . LYS A 1 498 ? 15.334 1.722 13.668 1.00 98.06 498 LYS A C 1
ATOM 3890 O O . LYS A 1 498 ? 16.514 1.430 13.496 1.00 98.06 498 LYS A O 1
ATOM 3895 N N . ARG A 1 499 ? 14.680 1.481 14.808 1.00 97.88 499 ARG A N 1
ATOM 3896 C CA . ARG A 1 499 ? 15.291 0.847 15.983 1.00 97.88 499 ARG A CA 1
ATOM 3897 C C . ARG A 1 499 ? 15.798 -0.557 15.660 1.00 97.88 499 ARG A C 1
ATOM 3899 O O . ARG A 1 499 ? 16.948 -0.864 15.944 1.00 97.88 499 ARG A O 1
ATOM 3906 N N . ASP A 1 500 ? 14.968 -1.382 15.035 1.00 98.25 500 ASP A N 1
ATOM 3907 C CA . ASP A 1 500 ? 15.291 -2.763 14.682 1.00 98.25 500 ASP A CA 1
ATOM 3908 C C . ASP A 1 500 ? 16.389 -2.824 13.608 1.00 98.25 500 ASP A C 1
ATOM 3910 O O . ASP A 1 500 ? 17.300 -3.644 13.696 1.00 98.25 500 ASP A O 1
ATOM 3914 N N . ALA A 1 501 ? 16.366 -1.919 12.623 1.00 98.44 501 ALA A N 1
ATOM 3915 C CA . ALA A 1 501 ? 17.437 -1.811 11.635 1.00 98.44 501 ALA A CA 1
ATOM 3916 C C . ALA A 1 501 ? 18.766 -1.366 12.265 1.00 98.44 501 ALA A C 1
ATOM 3918 O O . ALA A 1 501 ? 19.812 -1.928 11.942 1.00 98.44 501 ALA A O 1
ATOM 3919 N N . ALA A 1 502 ? 18.734 -0.394 13.181 1.00 98.00 502 ALA A N 1
ATOM 3920 C CA . ALA A 1 502 ? 19.913 0.040 13.927 1.00 98.00 502 ALA A CA 1
ATOM 3921 C C . ALA A 1 502 ? 20.446 -1.072 14.841 1.00 98.00 502 ALA A C 1
ATOM 3923 O O . ALA A 1 502 ? 21.655 -1.254 14.939 1.00 98.00 502 ALA A O 1
ATOM 3924 N N . ALA A 1 503 ? 19.560 -1.850 15.466 1.00 97.81 503 ALA A N 1
ATOM 3925 C CA . ALA A 1 503 ? 19.926 -3.010 16.268 1.00 97.81 503 ALA A CA 1
ATOM 3926 C C . ALA A 1 503 ? 20.621 -4.088 15.424 1.00 97.81 503 ALA A C 1
ATOM 3928 O O . ALA A 1 503 ? 21.674 -4.573 15.828 1.00 97.81 503 ALA A O 1
ATOM 3929 N N . ALA A 1 504 ? 20.086 -4.400 14.238 1.00 98.25 504 ALA A N 1
ATOM 3930 C CA . ALA A 1 504 ? 20.710 -5.328 13.298 1.00 98.25 504 ALA A CA 1
ATOM 3931 C C . ALA A 1 504 ? 22.097 -4.836 12.852 1.00 98.25 504 ALA A C 1
ATOM 3933 O O . ALA A 1 504 ? 23.069 -5.585 12.909 1.00 98.25 504 ALA A O 1
ATOM 3934 N N . LEU A 1 505 ? 22.209 -3.561 12.460 1.00 98.00 505 LEU A N 1
ATOM 3935 C CA . LEU A 1 505 ? 23.487 -2.954 12.082 1.00 98.00 505 LEU A CA 1
ATOM 3936 C C . LEU A 1 505 ? 24.491 -3.016 13.234 1.00 98.00 505 LEU A C 1
ATOM 3938 O O . LEU A 1 505 ? 25.597 -3.507 13.042 1.00 98.00 505 LEU A O 1
ATOM 3942 N N . LYS A 1 506 ? 24.095 -2.608 14.443 1.00 97.25 506 LYS A N 1
ATOM 3943 C CA . LYS A 1 506 ? 24.952 -2.667 15.632 1.00 97.25 506 LYS A CA 1
ATOM 3944 C C . LYS A 1 506 ? 25.413 -4.098 15.927 1.00 97.25 506 LYS A C 1
ATOM 3946 O O . LYS A 1 506 ? 26.588 -4.298 16.217 1.00 97.25 506 LYS A O 1
ATOM 3951 N N . PHE A 1 507 ? 24.513 -5.078 15.838 1.00 97.62 507 PHE A N 1
ATOM 3952 C CA . PHE A 1 507 ? 24.814 -6.482 16.118 1.00 97.62 507 PHE A CA 1
ATOM 3953 C C . PHE A 1 507 ? 25.848 -7.066 15.142 1.00 97.62 507 PHE A C 1
ATOM 3955 O O . PHE A 1 507 ? 26.775 -7.743 15.573 1.00 97.62 507 PHE A O 1
ATOM 3962 N N . PHE A 1 508 ? 25.759 -6.734 13.851 1.00 97.75 508 PHE A N 1
ATOM 3963 C CA . PHE A 1 508 ? 26.706 -7.195 12.826 1.00 97.75 508 PHE A CA 1
ATOM 3964 C C . PHE A 1 508 ? 27.877 -6.228 12.570 1.00 97.75 508 PHE A C 1
ATOM 3966 O O . PHE A 1 508 ? 28.514 -6.286 11.519 1.00 97.75 508 PHE A O 1
ATOM 3973 N N . GLY A 1 509 ? 28.179 -5.314 13.499 1.00 96.88 509 GLY A N 1
ATOM 3974 C CA . GLY A 1 509 ? 29.317 -4.396 13.362 1.00 96.88 509 GLY A CA 1
ATOM 3975 C C . GLY A 1 509 ? 29.216 -3.460 12.149 1.00 96.88 509 GLY A C 1
ATOM 3976 O O . GLY A 1 509 ? 30.211 -3.207 11.479 1.00 96.88 509 GLY A O 1
ATOM 3977 N N . ASN A 1 510 ? 28.008 -2.975 11.856 1.00 97.88 510 ASN A N 1
ATOM 3978 C CA . ASN A 1 510 ? 27.623 -2.157 10.701 1.00 97.88 510 ASN A CA 1
ATOM 3979 C C . ASN A 1 510 ? 27.801 -2.827 9.325 1.00 97.88 510 ASN A C 1
ATOM 3981 O O . ASN A 1 510 ? 27.668 -2.153 8.305 1.00 97.88 510 ASN A O 1
ATOM 3985 N N . ASP A 1 511 ? 28.023 -4.145 9.275 1.00 98.12 511 ASP A N 1
ATOM 3986 C CA . ASP A 1 511 ? 28.153 -4.904 8.030 1.00 98.12 511 ASP A CA 1
ATOM 3987 C C . ASP A 1 511 ? 27.142 -6.059 7.946 1.00 98.12 511 ASP A C 1
ATOM 3989 O O . ASP A 1 511 ? 27.357 -7.167 8.435 1.00 98.12 511 ASP A O 1
ATOM 3993 N N . LEU A 1 512 ? 26.029 -5.815 7.249 1.00 98.25 512 LEU A N 1
ATOM 3994 C CA . LEU A 1 512 ? 24.980 -6.817 7.022 1.00 98.25 512 LEU A CA 1
ATOM 3995 C C . LEU A 1 512 ? 25.350 -7.868 5.955 1.00 98.25 512 LEU A C 1
ATOM 3997 O O . LEU A 1 512 ? 24.524 -8.728 5.643 1.00 98.25 512 LEU A O 1
ATOM 4001 N N . SER A 1 513 ? 26.542 -7.791 5.349 1.00 98.06 513 SER A N 1
ATOM 4002 C CA . SER A 1 513 ? 27.029 -8.778 4.374 1.00 98.06 513 SER A CA 1
ATOM 4003 C C . SER A 1 513 ? 27.812 -9.933 5.004 1.00 98.06 513 SER A C 1
ATOM 4005 O O . SER A 1 513 ? 28.173 -10.883 4.304 1.00 98.06 513 SER A O 1
ATOM 4007 N N . ARG A 1 514 ? 28.032 -9.881 6.323 1.00 97.75 514 ARG A N 1
ATOM 4008 C CA . ARG A 1 514 ? 28.735 -10.921 7.072 1.00 97.75 514 ARG A CA 1
ATOM 4009 C C . ARG A 1 514 ? 28.107 -12.306 6.873 1.00 97.75 514 ARG A C 1
ATOM 4011 O O . ARG A 1 514 ? 26.879 -12.424 6.826 1.00 97.75 514 ARG A O 1
ATOM 4018 N N . PRO A 1 515 ? 28.925 -13.374 6.820 1.00 97.50 515 PRO A N 1
ATOM 4019 C CA . PRO A 1 515 ? 28.428 -14.741 6.662 1.00 97.50 515 PRO A CA 1
ATOM 4020 C C . PRO A 1 515 ? 27.495 -15.167 7.807 1.00 97.50 515 PRO A C 1
ATOM 4022 O O . PRO A 1 515 ? 26.558 -15.924 7.571 1.00 97.50 515 PRO A O 1
ATOM 4025 N N . GLU A 1 516 ? 27.689 -14.611 9.007 1.00 97.12 516 GLU A N 1
ATOM 4026 C CA . GLU A 1 516 ? 26.836 -14.806 10.193 1.00 97.12 516 GLU A CA 1
ATOM 4027 C C . GLU A 1 516 ? 25.390 -14.327 9.995 1.00 97.12 516 GLU A C 1
ATOM 4029 O O . GLU A 1 516 ? 24.484 -14.796 10.671 1.00 97.12 516 GLU A O 1
ATOM 4034 N N . ALA A 1 517 ? 25.141 -13.410 9.055 1.00 97.56 517 ALA A N 1
ATOM 4035 C CA . ALA A 1 517 ? 23.788 -12.963 8.736 1.00 97.56 517 ALA A CA 1
ATOM 4036 C C . ALA A 1 517 ? 23.049 -13.916 7.774 1.00 97.56 517 ALA A C 1
ATOM 4038 O O . ALA A 1 517 ? 21.950 -13.595 7.315 1.00 97.56 517 ALA A O 1
ATOM 4039 N N . HIS A 1 518 ? 23.672 -15.042 7.394 1.00 97.44 518 HIS A N 1
ATOM 4040 C CA . HIS A 1 518 ? 23.128 -16.083 6.511 1.00 97.44 518 HIS A CA 1
ATOM 4041 C C . HIS A 1 518 ? 22.544 -15.554 5.185 1.00 97.44 518 HIS A C 1
ATOM 4043 O O . HIS A 1 518 ? 21.681 -16.171 4.563 1.00 97.44 518 HIS A O 1
ATOM 4049 N N . GLY A 1 519 ? 23.001 -14.382 4.732 1.00 97.50 519 GLY A N 1
ATOM 4050 C CA . GLY A 1 519 ? 22.492 -13.720 3.532 1.00 97.50 519 GLY A CA 1
ATOM 4051 C C . GLY A 1 519 ? 21.066 -13.155 3.636 1.00 97.50 519 GLY A C 1
ATOM 4052 O O . GLY A 1 519 ? 20.551 -12.706 2.612 1.00 97.50 519 GLY A O 1
ATOM 4053 N N . TYR A 1 520 ? 20.431 -13.105 4.818 1.00 98.12 520 TYR A N 1
ATOM 4054 C CA . TYR A 1 520 ? 19.055 -12.589 4.992 1.00 98.12 520 TYR A CA 1
ATOM 4055 C C . TYR A 1 520 ? 18.897 -11.147 4.508 1.00 98.12 520 TYR A C 1
ATOM 4057 O O . TYR A 1 520 ? 17.856 -10.768 3.960 1.00 98.12 520 TYR A O 1
ATOM 4065 N N . PHE A 1 521 ? 19.945 -10.340 4.684 1.00 98.38 521 PHE A N 1
ATOM 4066 C CA . PHE A 1 521 ? 19.959 -8.940 4.273 1.00 98.38 521 PHE A CA 1
ATOM 4067 C C . PHE A 1 521 ? 20.403 -8.729 2.823 1.00 98.38 521 PHE A C 1
ATOM 4069 O O . PHE A 1 521 ? 20.542 -7.584 2.392 1.00 98.38 521 PHE A O 1
ATOM 4076 N N . MET A 1 522 ? 20.612 -9.794 2.050 1.00 98.00 522 MET A N 1
ATOM 4077 C CA . MET A 1 522 ? 20.989 -9.702 0.644 1.00 98.00 522 MET A CA 1
ATOM 4078 C C . MET A 1 522 ? 19.791 -9.977 -0.267 1.00 98.00 522 MET A C 1
ATOM 4080 O O . MET A 1 522 ? 18.931 -10.809 0.006 1.00 98.00 522 MET A O 1
ATOM 4084 N N . TYR A 1 523 ? 19.754 -9.304 -1.410 1.00 97.50 523 TYR A N 1
ATOM 4085 C CA . TYR A 1 523 ? 18.821 -9.594 -2.491 1.00 97.50 523 TYR A CA 1
ATOM 4086 C C . TYR A 1 523 ? 19.541 -9.574 -3.835 1.00 97.50 523 TYR A C 1
ATOM 4088 O O . TYR A 1 523 ? 20.594 -8.956 -3.995 1.00 97.50 523 TYR A O 1
ATOM 4096 N N . LYS A 1 524 ? 18.977 -10.272 -4.822 1.00 97.75 524 LYS A N 1
ATOM 4097 C CA . LYS A 1 524 ? 19.526 -10.332 -6.178 1.00 97.75 524 LYS A CA 1
ATOM 4098 C C . LYS A 1 524 ? 18.811 -9.320 -7.067 1.00 97.75 524 LYS A C 1
ATOM 4100 O O . LYS A 1 524 ? 17.598 -9.407 -7.253 1.00 97.75 524 LYS A O 1
ATOM 4105 N N . LYS A 1 525 ? 19.561 -8.382 -7.638 1.00 96.12 525 LYS A N 1
ATOM 4106 C CA . LYS A 1 525 ? 19.066 -7.387 -8.591 1.00 96.12 525 LYS A CA 1
ATOM 4107 C C . LYS A 1 525 ? 19.986 -7.353 -9.799 1.00 96.12 525 LYS A C 1
ATOM 4109 O O . LYS A 1 525 ? 21.184 -7.168 -9.649 1.00 96.12 525 LYS A O 1
ATOM 4114 N N . ASP A 1 526 ? 19.427 -7.575 -10.987 1.00 95.06 526 ASP A N 1
ATOM 4115 C CA . ASP A 1 526 ? 20.187 -7.596 -12.246 1.00 95.06 526 ASP A CA 1
ATOM 4116 C C . ASP A 1 526 ? 21.376 -8.577 -12.212 1.00 95.06 526 ASP A C 1
ATOM 4118 O O . ASP A 1 526 ? 22.469 -8.292 -12.682 1.00 95.06 526 ASP A O 1
ATOM 4122 N N . ASN A 1 527 ? 21.158 -9.753 -11.612 1.00 94.81 527 ASN A N 1
ATOM 4123 C CA . ASN A 1 527 ? 22.171 -10.784 -11.353 1.00 94.81 527 ASN A CA 1
ATOM 4124 C C . ASN A 1 527 ? 23.276 -10.408 -10.342 1.00 94.81 527 ASN A C 1
ATOM 4126 O O . ASN A 1 527 ? 24.084 -11.265 -9.999 1.00 94.81 527 ASN A O 1
ATOM 4130 N N . VAL A 1 528 ? 23.257 -9.193 -9.796 1.00 97.12 528 VAL A N 1
ATOM 4131 C CA . VAL A 1 528 ? 24.177 -8.722 -8.754 1.00 97.12 528 VAL A CA 1
ATOM 4132 C C . VAL A 1 528 ? 23.544 -8.927 -7.376 1.00 97.12 528 VAL A C 1
ATOM 4134 O O . VAL A 1 528 ? 22.355 -8.663 -7.181 1.00 97.12 528 VAL A O 1
ATOM 4137 N N . ARG A 1 529 ? 24.319 -9.427 -6.407 1.00 97.44 529 ARG A N 1
ATOM 4138 C CA . ARG A 1 529 ? 23.891 -9.482 -5.001 1.00 97.44 529 ARG A CA 1
ATOM 4139 C C . ARG A 1 529 ? 24.092 -8.103 -4.373 1.00 97.44 529 ARG A C 1
ATOM 4141 O O . ARG A 1 529 ? 25.168 -7.527 -4.478 1.00 97.44 529 ARG A O 1
ATOM 4148 N N 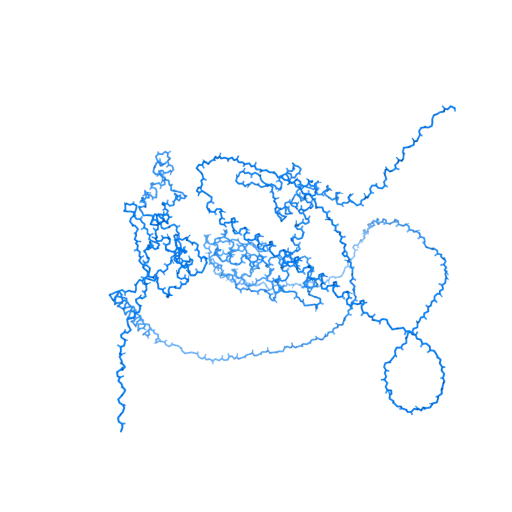. SER A 1 530 ? 23.061 -7.566 -3.738 1.00 97.94 530 SER A N 1
ATOM 4149 C CA . SER A 1 530 ? 23.093 -6.263 -3.073 1.00 97.94 530 SER A CA 1
ATOM 4150 C C . SER A 1 530 ? 22.509 -6.377 -1.672 1.00 97.94 530 SER A C 1
ATOM 4152 O O . SER A 1 530 ? 21.582 -7.151 -1.452 1.00 97.94 530 SER A O 1
ATOM 4154 N N . VAL A 1 531 ? 23.033 -5.595 -0.733 1.00 98.19 531 VAL A N 1
ATOM 4155 C CA . VAL A 1 531 ? 22.522 -5.524 0.642 1.00 98.19 531 VAL A CA 1
ATOM 4156 C C . VAL A 1 531 ? 21.302 -4.596 0.694 1.00 98.19 531 VAL A C 1
ATOM 4158 O O . VAL A 1 531 ? 21.239 -3.592 -0.025 1.00 98.19 531 VAL A O 1
ATOM 4161 N N . PHE A 1 532 ? 20.298 -4.927 1.507 1.00 98.06 532 PHE A N 1
ATOM 4162 C CA . PHE A 1 532 ? 19.166 -4.037 1.762 1.00 98.06 532 PHE A CA 1
ATOM 4163 C C . PHE A 1 532 ? 19.639 -2.758 2.460 1.00 98.06 532 PHE A C 1
ATOM 4165 O O . PHE A 1 532 ? 20.305 -2.812 3.482 1.00 98.06 532 PHE A O 1
ATOM 4172 N N . GLN A 1 533 ? 19.246 -1.604 1.920 1.00 97.88 533 GLN A N 1
ATOM 4173 C CA . GLN A 1 533 ? 19.589 -0.288 2.483 1.00 97.88 533 GLN A CA 1
ATOM 4174 C C . GLN A 1 533 ? 18.418 0.372 3.221 1.00 97.88 533 GLN A C 1
ATOM 4176 O O . GLN A 1 533 ? 18.607 1.297 4.001 1.00 97.88 533 GLN A O 1
ATOM 4181 N N . LYS A 1 534 ? 17.182 -0.062 2.951 1.00 97.75 534 LYS A N 1
ATOM 4182 C CA . LYS A 1 534 ? 15.991 0.561 3.537 1.00 97.75 534 LYS A CA 1
ATOM 4183 C C . LYS A 1 534 ? 15.762 0.038 4.959 1.00 97.75 534 LYS A C 1
ATOM 4185 O O . LYS A 1 534 ? 15.642 -1.182 5.088 1.00 97.75 534 LYS A O 1
ATOM 4190 N N . PRO A 1 535 ? 15.579 0.909 5.972 1.00 98.06 535 PRO A N 1
ATOM 4191 C CA . PRO A 1 535 ? 15.343 0.485 7.354 1.00 98.06 535 PRO A CA 1
ATOM 4192 C C . PRO A 1 535 ? 14.172 -0.490 7.497 1.00 98.06 535 PRO A C 1
ATOM 4194 O O . PRO A 1 535 ? 14.312 -1.512 8.146 1.00 98.06 535 PRO A O 1
ATOM 4197 N N . GLU A 1 536 ? 13.054 -0.253 6.803 1.00 97.75 536 GLU A N 1
ATOM 4198 C CA . GLU A 1 536 ? 11.897 -1.165 6.798 1.00 97.75 536 GLU A CA 1
ATOM 4199 C C . GLU A 1 536 ? 12.261 -2.582 6.316 1.00 97.75 536 GLU A C 1
ATOM 4201 O O . GLU A 1 536 ? 11.859 -3.582 6.912 1.00 97.75 536 GLU A O 1
ATOM 4206 N N . ALA A 1 537 ? 13.047 -2.685 5.238 1.00 97.56 537 ALA A N 1
ATOM 4207 C CA . ALA A 1 537 ? 13.450 -3.974 4.685 1.00 97.56 537 ALA A CA 1
ATOM 4208 C C . ALA A 1 537 ? 14.442 -4.698 5.605 1.00 97.56 537 ALA A C 1
ATOM 4210 O O . ALA A 1 537 ? 14.313 -5.909 5.786 1.00 97.56 537 ALA A O 1
ATOM 4211 N N . ILE A 1 538 ? 15.383 -3.954 6.199 1.00 98.38 538 ILE A N 1
ATOM 4212 C CA . ILE A 1 538 ? 16.340 -4.472 7.182 1.00 98.38 538 ILE A CA 1
ATOM 4213 C C . ILE A 1 538 ? 15.586 -4.948 8.426 1.00 98.38 538 ILE A C 1
ATOM 4215 O O . ILE A 1 538 ? 15.715 -6.106 8.784 1.00 98.38 538 ILE A O 1
ATOM 4219 N N . ALA A 1 539 ? 14.730 -4.125 9.031 1.00 98.19 539 ALA A N 1
ATOM 4220 C CA . ALA A 1 539 ? 13.961 -4.479 10.225 1.00 98.19 539 ALA A CA 1
ATOM 4221 C C . ALA A 1 539 ? 13.077 -5.713 10.028 1.00 98.19 539 ALA A C 1
ATOM 4223 O O . ALA A 1 539 ? 12.977 -6.564 10.910 1.00 98.19 539 ALA A O 1
ATOM 4224 N N . ARG A 1 540 ? 12.436 -5.840 8.860 1.00 97.50 540 ARG A N 1
ATOM 4225 C CA . ARG A 1 540 ? 11.668 -7.045 8.529 1.00 97.50 540 ARG A CA 1
ATOM 4226 C C . ARG A 1 540 ? 12.570 -8.278 8.468 1.00 97.50 540 ARG A C 1
ATOM 4228 O O . ARG A 1 540 ? 12.227 -9.290 9.064 1.00 97.50 540 ARG A O 1
ATOM 4235 N N . LYS A 1 541 ? 13.709 -8.189 7.772 1.00 98.31 541 LYS A N 1
ATOM 4236 C CA . LYS A 1 541 ? 14.673 -9.295 7.666 1.00 98.31 541 LYS A CA 1
ATOM 4237 C C . LYS A 1 541 ? 15.365 -9.620 8.982 1.00 98.31 541 LYS A C 1
ATOM 4239 O O . LYS A 1 541 ? 15.652 -10.780 9.224 1.00 98.31 541 LYS A O 1
ATOM 4244 N N . TRP A 1 542 ? 15.556 -8.628 9.840 1.00 98.38 542 TRP A N 1
ATOM 4245 C CA . TRP A 1 542 ? 16.070 -8.807 11.187 1.00 98.38 542 TRP A CA 1
ATOM 4246 C C . TRP A 1 542 ? 15.100 -9.611 12.046 1.00 98.38 542 TRP A C 1
ATOM 4248 O O . TRP A 1 542 ? 15.492 -10.617 12.618 1.00 98.38 542 TRP A O 1
ATOM 4258 N N . ARG A 1 543 ? 13.816 -9.236 12.066 1.00 98.12 543 ARG A N 1
ATOM 4259 C CA . ARG A 1 543 ? 12.786 -10.000 12.786 1.00 98.12 543 ARG A CA 1
ATOM 4260 C C . ARG A 1 543 ? 12.636 -11.428 12.257 1.00 98.12 543 ARG A C 1
ATOM 4262 O O . ARG A 1 543 ? 12.491 -12.336 13.059 1.00 98.12 543 ARG A O 1
ATOM 4269 N N . GLU A 1 544 ? 12.700 -11.620 10.938 1.00 97.62 544 GLU A N 1
ATOM 4270 C CA . GLU A 1 544 ? 12.702 -12.950 10.299 1.00 97.62 544 GLU A CA 1
ATOM 4271 C C . GLU A 1 544 ? 13.911 -13.780 10.764 1.00 97.62 544 GLU A C 1
ATOM 4273 O O . GLU A 1 544 ? 13.737 -14.871 11.292 1.00 97.62 544 GLU A O 1
ATOM 4278 N N . LEU A 1 545 ? 15.118 -13.206 10.703 1.00 97.94 545 LEU A N 1
ATOM 4279 C CA . LEU A 1 545 ? 16.349 -13.851 11.161 1.00 97.94 545 LEU A CA 1
ATOM 4280 C C . LEU A 1 545 ? 16.277 -14.260 12.640 1.00 97.94 545 LEU A C 1
ATOM 4282 O O . LEU A 1 545 ? 16.685 -15.360 12.982 1.00 97.94 545 LEU A O 1
ATOM 4286 N N . LEU A 1 546 ? 15.743 -13.404 13.516 1.00 98.00 546 LEU A N 1
ATOM 4287 C CA . LEU A 1 546 ? 15.609 -13.708 14.946 1.00 98.00 546 LEU A CA 1
ATOM 4288 C C . LEU A 1 546 ? 14.629 -14.853 15.241 1.00 98.00 546 LEU A C 1
ATOM 4290 O O . LEU A 1 546 ? 14.778 -15.525 16.261 1.00 98.00 546 LEU A O 1
ATOM 4294 N N . VAL A 1 547 ? 13.622 -15.050 14.386 1.00 97.50 547 VAL A N 1
ATOM 4295 C CA . VAL A 1 547 ? 12.669 -16.164 14.501 1.00 97.50 547 VAL A CA 1
ATOM 4296 C C . VAL A 1 547 ? 13.301 -17.458 13.999 1.00 97.50 547 VAL A C 1
ATOM 4298 O O . VAL A 1 547 ? 13.191 -18.484 14.665 1.00 97.50 547 VAL A O 1
ATOM 4301 N N . ASP A 1 548 ? 13.985 -17.398 12.858 1.00 97.94 548 ASP A N 1
ATOM 4302 C CA . ASP A 1 548 ? 14.551 -18.578 12.202 1.00 97.94 548 ASP A CA 1
ATOM 4303 C C . ASP A 1 548 ? 15.849 -19.071 12.879 1.00 97.94 548 ASP A C 1
ATOM 4305 O O . ASP A 1 548 ? 16.179 -20.253 12.786 1.00 97.94 548 ASP A O 1
ATOM 4309 N N . HIS A 1 549 ? 16.564 -18.188 13.591 1.00 98.06 549 HIS A N 1
ATOM 4310 C CA . HIS A 1 549 ? 17.853 -18.456 14.240 1.00 98.06 549 HIS A CA 1
ATOM 4311 C C . HIS A 1 549 ? 17.828 -18.101 15.740 1.00 98.06 549 HIS A C 1
ATOM 4313 O O . HIS A 1 549 ? 18.267 -17.010 16.143 1.00 98.06 549 HIS A O 1
ATOM 4319 N N . PRO A 1 550 ? 17.328 -19.002 16.610 1.00 97.75 550 PRO A N 1
ATOM 4320 C CA . PRO A 1 550 ? 17.215 -18.744 18.045 1.00 97.75 550 PRO A CA 1
ATOM 4321 C C . PRO A 1 550 ? 18.571 -18.483 18.721 1.00 97.75 550 PRO A C 1
ATOM 4323 O O . PRO A 1 550 ? 18.629 -17.771 19.723 1.00 97.75 550 PRO A O 1
ATOM 4326 N N . GLU A 1 551 ? 19.676 -18.990 18.172 1.00 97.81 551 GLU A N 1
ATOM 4327 C CA . GLU A 1 551 ? 21.039 -18.717 18.628 1.00 97.81 551 GLU A CA 1
ATOM 4328 C C . GLU A 1 551 ? 21.438 -17.245 18.453 1.00 97.81 551 GLU A C 1
ATOM 4330 O O . GLU A 1 551 ? 22.043 -16.661 19.359 1.00 97.81 551 GLU A O 1
ATOM 4335 N N . ILE A 1 552 ? 21.037 -16.624 17.337 1.00 97.62 552 ILE A N 1
ATOM 4336 C CA . ILE A 1 552 ? 21.250 -15.196 17.066 1.00 97.62 552 ILE A CA 1
ATOM 4337 C C . ILE A 1 552 ? 20.360 -14.374 17.995 1.00 97.62 552 ILE A C 1
ATOM 4339 O O . ILE A 1 552 ? 20.822 -13.394 18.577 1.00 97.62 552 ILE A O 1
ATOM 4343 N N . SER A 1 553 ? 19.116 -14.808 18.210 1.00 97.75 553 SER A N 1
ATOM 4344 C CA . SER A 1 553 ? 18.196 -14.178 19.165 1.00 97.75 553 SER A CA 1
ATOM 4345 C C . SER A 1 553 ? 18.722 -14.205 20.602 1.00 97.75 553 SER A C 1
ATOM 4347 O O . SER A 1 553 ? 18.777 -13.166 21.265 1.00 97.75 553 SER A O 1
ATOM 4349 N N . ALA A 1 554 ? 19.232 -15.350 21.064 1.00 97.25 554 ALA A N 1
ATOM 4350 C CA . ALA A 1 554 ? 19.860 -15.471 22.377 1.00 97.25 554 ALA A CA 1
ATOM 4351 C C . ALA A 1 554 ? 21.144 -14.629 22.490 1.00 97.25 554 ALA A C 1
ATOM 4353 O O . ALA A 1 554 ? 21.386 -14.006 23.525 1.00 97.25 554 ALA A O 1
ATOM 4354 N N . ALA A 1 555 ? 21.973 -14.584 21.440 1.00 96.69 555 ALA A N 1
ATOM 4355 C CA . ALA A 1 555 ? 23.163 -13.734 21.402 1.00 96.69 555 ALA A CA 1
ATOM 4356 C C . ALA A 1 555 ? 22.808 -12.245 21.459 1.00 96.69 555 ALA A C 1
ATOM 4358 O O . ALA A 1 555 ? 23.390 -11.509 22.254 1.00 96.69 555 ALA A O 1
ATOM 4359 N N . PHE A 1 556 ? 21.811 -11.819 20.687 1.00 97.00 556 PHE A N 1
ATOM 4360 C CA . PHE A 1 556 ? 21.313 -10.451 20.696 1.00 97.00 556 PHE A CA 1
ATOM 4361 C C . PHE A 1 556 ? 20.773 -10.053 22.073 1.00 97.00 556 PHE A C 1
ATOM 4363 O O . PHE A 1 556 ? 21.111 -8.977 22.567 1.00 97.00 556 PHE A O 1
ATOM 4370 N N . ALA A 1 557 ? 20.018 -10.933 22.739 1.00 96.62 557 ALA A N 1
ATOM 4371 C CA . ALA A 1 557 ? 19.555 -10.706 24.107 1.00 96.62 557 ALA A CA 1
ATOM 4372 C C . ALA A 1 557 ? 20.729 -10.494 25.082 1.00 96.62 557 ALA A C 1
ATOM 4374 O O . ALA A 1 557 ? 20.716 -9.543 25.865 1.00 96.62 557 ALA A O 1
ATOM 4375 N N . ARG A 1 558 ? 21.800 -11.300 24.983 1.00 96.00 558 ARG A N 1
ATOM 4376 C CA . ARG A 1 558 ? 23.028 -11.096 25.779 1.00 96.00 558 ARG A CA 1
ATOM 4377 C C . ARG A 1 558 ? 23.675 -9.736 25.506 1.00 96.00 558 ARG A C 1
ATOM 4379 O O . ARG A 1 558 ? 24.099 -9.077 26.451 1.00 96.00 558 ARG A O 1
ATOM 4386 N N . THR A 1 559 ? 23.712 -9.283 24.251 1.00 94.81 559 THR A N 1
ATOM 4387 C CA . THR A 1 559 ? 24.251 -7.959 23.893 1.00 94.81 559 THR A CA 1
ATOM 4388 C C . THR A 1 559 ? 23.427 -6.811 24.486 1.00 94.81 559 THR A C 1
ATOM 4390 O O . THR A 1 559 ? 24.002 -5.795 24.874 1.00 94.81 559 THR A O 1
ATOM 4393 N N . GLN A 1 560 ? 22.102 -6.959 24.596 1.00 93.50 560 GLN A N 1
ATOM 4394 C CA . GLN A 1 560 ? 21.245 -5.945 25.226 1.00 93.50 560 GLN A CA 1
ATOM 4395 C C . GLN A 1 560 ? 21.472 -5.852 26.743 1.00 93.50 560 GLN A C 1
ATOM 4397 O O . GLN A 1 560 ? 21.484 -4.751 27.286 1.00 93.50 560 GLN A O 1
ATOM 4402 N N . HIS A 1 561 ? 21.711 -6.980 27.422 1.00 91.50 561 HIS A N 1
ATOM 4403 C CA . HIS A 1 561 ? 21.959 -7.003 28.870 1.00 91.50 561 HIS A CA 1
ATOM 4404 C C . HIS A 1 561 ? 23.405 -6.647 29.258 1.00 91.50 561 HIS A C 1
ATOM 4406 O O . HIS A 1 5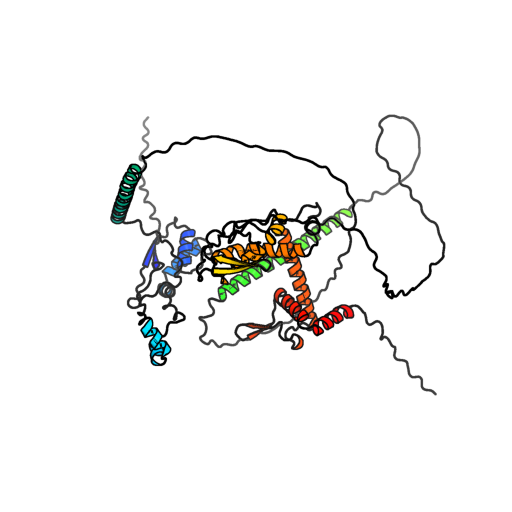61 ? 23.625 -5.976 30.264 1.00 91.50 561 HIS A O 1
ATOM 4412 N N . GLY A 1 562 ? 24.400 -7.058 28.465 1.00 82.75 562 GLY A N 1
ATOM 4413 C CA . GLY A 1 562 ? 25.822 -6.891 28.793 1.00 82.75 562 GLY A CA 1
ATOM 4414 C C . GLY A 1 562 ? 26.357 -5.463 28.649 1.00 82.75 562 GLY A C 1
ATOM 4415 O O . GLY A 1 562 ? 27.375 -5.128 29.241 1.00 82.75 562 GLY A O 1
ATOM 4416 N N . ASN A 1 563 ? 25.665 -4.591 27.912 1.00 70.75 563 ASN A N 1
ATOM 4417 C CA . ASN A 1 563 ? 26.131 -3.225 27.657 1.00 70.75 563 ASN A CA 1
ATOM 4418 C C . ASN A 1 563 ? 25.854 -2.243 28.818 1.00 70.75 563 ASN A C 1
ATOM 4420 O O . ASN A 1 563 ? 26.124 -1.052 28.682 1.00 70.75 563 ASN A O 1
ATOM 4424 N N . GLY A 1 564 ? 25.280 -2.728 29.928 1.00 63.81 564 GLY A N 1
ATOM 4425 C CA . GLY A 1 564 ? 24.923 -1.934 31.108 1.00 63.81 564 GLY A CA 1
ATOM 4426 C C . GLY A 1 564 ? 25.696 -2.275 32.382 1.00 63.81 564 GLY A C 1
ATOM 4427 O O . GLY A 1 564 ? 25.519 -1.577 33.377 1.00 63.81 564 GLY A O 1
ATOM 4428 N N . GLN A 1 565 ? 26.551 -3.305 32.381 1.00 57.44 565 GLN A N 1
ATOM 4429 C CA . GLN A 1 565 ? 27.440 -3.560 33.512 1.00 57.44 565 GLN A CA 1
ATOM 4430 C C . GLN A 1 565 ? 28.801 -2.918 33.208 1.00 57.44 565 GLN A C 1
ATOM 4432 O O . GLN A 1 565 ? 29.591 -3.501 32.463 1.00 57.44 565 GLN A O 1
ATOM 4437 N N . PRO A 1 566 ? 29.099 -1.705 33.721 1.00 58.00 566 PRO A N 1
ATOM 4438 C CA . PRO A 1 566 ? 30.468 -1.219 33.692 1.00 58.00 566 PRO A CA 1
ATOM 4439 C C . PRO A 1 566 ? 31.317 -2.278 34.388 1.00 58.00 566 PRO A C 1
ATOM 4441 O O . PRO A 1 566 ? 31.003 -2.690 35.505 1.00 58.00 566 PRO A O 1
ATOM 4444 N N . SER A 1 567 ? 32.351 -2.754 33.699 1.00 56.47 567 SER A N 1
ATOM 4445 C CA . SER A 1 567 ? 33.356 -3.677 34.221 1.00 56.47 567 SER A CA 1
ATOM 4446 C C . SER A 1 567 ? 34.127 -2.999 35.361 1.00 56.47 567 SER A C 1
ATOM 4448 O O . SER A 1 567 ? 35.277 -2.594 35.217 1.00 56.47 567 SER A O 1
ATOM 4450 N N . ALA A 1 568 ? 33.470 -2.831 36.503 1.00 61.03 568 ALA A N 1
ATOM 4451 C CA . ALA A 1 568 ? 33.998 -2.260 37.726 1.00 61.03 568 ALA A CA 1
ATOM 4452 C C . ALA A 1 568 ? 34.717 -3.348 38.533 1.00 61.03 568 ALA A C 1
ATOM 4454 O O . ALA A 1 568 ? 34.363 -3.588 39.677 1.00 61.03 568 ALA A O 1
ATOM 4455 N N . ALA A 1 569 ? 35.674 -4.059 37.930 1.00 61.28 569 ALA A N 1
ATOM 4456 C CA . ALA A 1 569 ? 36.563 -4.979 38.647 1.00 61.28 569 ALA A CA 1
ATOM 4457 C C . ALA A 1 569 ? 37.678 -5.517 37.734 1.00 61.28 569 ALA A C 1
ATOM 4459 O O . ALA A 1 569 ? 37.680 -6.683 37.362 1.00 61.28 569 ALA A O 1
ATOM 4460 N N . SER A 1 570 ? 38.648 -4.678 37.372 1.00 56.47 570 SER A N 1
ATOM 4461 C CA . SER A 1 570 ? 40.023 -5.155 37.139 1.00 56.47 570 SER A CA 1
ATOM 4462 C C . SER A 1 570 ? 41.029 -4.011 37.286 1.00 56.47 570 SER A C 1
ATOM 4464 O O . SER A 1 570 ? 41.964 -3.860 36.505 1.00 56.47 570 SER A O 1
ATOM 4466 N N . GLY A 1 571 ? 40.840 -3.194 38.321 1.00 54.81 571 GLY A N 1
ATOM 4467 C CA . GLY A 1 571 ? 41.927 -2.432 38.926 1.00 54.81 571 GLY A CA 1
ATOM 4468 C C . GLY A 1 571 ? 42.621 -3.290 39.982 1.00 54.81 571 GLY A C 1
ATOM 4469 O O . GLY A 1 571 ? 42.657 -2.901 41.142 1.00 54.81 571 GLY A O 1
ATOM 4470 N N . SER A 1 572 ? 43.104 -4.483 39.618 1.00 58.81 572 SER A N 1
ATOM 4471 C CA . SER A 1 572 ? 44.056 -5.197 40.471 1.00 58.81 572 SER A CA 1
ATOM 4472 C C . SER A 1 572 ? 45.423 -4.581 40.209 1.00 58.81 572 SER A C 1
ATOM 4474 O O . SER A 1 572 ? 46.043 -4.823 39.175 1.00 58.81 572 SER A O 1
ATOM 4476 N N . ALA A 1 573 ? 45.836 -3.712 41.126 1.00 60.66 573 ALA A N 1
ATOM 4477 C CA . ALA A 1 573 ? 47.149 -3.094 41.151 1.00 60.66 573 ALA A CA 1
ATOM 4478 C C . ALA A 1 573 ? 48.268 -4.154 41.047 1.00 60.66 573 ALA A C 1
ATOM 4480 O O . ALA A 1 573 ? 48.139 -5.233 41.634 1.00 60.66 573 ALA A O 1
ATOM 4481 N N . PRO A 1 574 ? 49.384 -3.869 40.352 1.00 60.88 574 PRO A N 1
ATOM 4482 C CA . PRO A 1 574 ? 50.547 -4.742 40.373 1.00 60.88 574 PRO A CA 1
ATOM 4483 C C . PRO A 1 574 ? 51.199 -4.688 41.761 1.00 60.88 574 PRO A C 1
ATOM 4485 O O . PRO A 1 574 ? 51.822 -3.698 42.146 1.00 60.88 574 PRO A O 1
ATOM 4488 N N . GLY A 1 575 ? 51.034 -5.771 42.523 1.00 61.59 575 GLY A N 1
ATOM 4489 C CA . GLY A 1 575 ? 51.798 -6.040 43.733 1.00 61.59 575 GLY A CA 1
ATOM 4490 C C . GLY A 1 575 ? 53.292 -6.093 43.416 1.00 61.59 575 GLY A C 1
ATOM 4491 O O . GLY A 1 575 ? 53.760 -6.915 42.633 1.00 61.59 575 GLY A O 1
ATOM 4492 N N . ARG A 1 576 ? 54.011 -5.159 44.027 1.00 54.28 576 ARG A N 1
ATOM 4493 C CA . ARG A 1 576 ? 55.460 -4.953 44.032 1.00 54.28 576 ARG A CA 1
ATOM 4494 C C . ARG A 1 576 ? 56.197 -6.207 44.553 1.00 54.28 576 ARG A C 1
ATOM 4496 O O . ARG A 1 576 ? 55.801 -6.715 45.600 1.00 54.28 576 ARG A O 1
ATOM 4503 N N . PRO A 1 577 ? 57.274 -6.685 43.905 1.00 63.12 577 PRO A N 1
ATOM 4504 C CA . PRO A 1 577 ? 58.092 -7.763 44.450 1.00 63.12 577 PRO A CA 1
ATOM 4505 C C . PRO A 1 577 ? 59.047 -7.212 45.519 1.00 63.12 577 PRO A C 1
ATOM 4507 O O . PRO A 1 577 ? 59.905 -6.380 45.229 1.00 63.12 577 PRO A O 1
ATOM 4510 N N . THR A 1 578 ? 58.909 -7.677 46.758 1.00 58.66 578 THR A N 1
ATOM 4511 C CA . THR A 1 578 ? 59.953 -7.582 47.788 1.00 58.66 578 THR A CA 1
ATOM 4512 C C . THR A 1 578 ? 60.678 -8.920 47.865 1.00 58.66 578 THR A C 1
ATOM 4514 O O . THR A 1 578 ? 60.115 -9.900 48.349 1.00 58.66 578 THR A O 1
ATOM 4517 N N . ALA A 1 579 ? 61.921 -8.941 47.388 1.00 59.12 579 ALA A N 1
ATOM 4518 C CA . ALA A 1 579 ? 62.927 -9.942 47.718 1.00 59.12 579 ALA A CA 1
ATOM 4519 C C . ALA A 1 579 ? 64.077 -9.239 48.459 1.00 59.12 579 ALA A C 1
ATOM 4521 O O . ALA A 1 579 ? 64.368 -8.072 48.203 1.00 59.12 579 ALA A O 1
ATOM 4522 N N . ALA A 1 580 ? 64.635 -9.965 49.419 1.00 60.81 580 ALA A N 1
ATOM 4523 C CA . ALA A 1 580 ? 65.459 -9.523 50.534 1.00 60.81 580 ALA A CA 1
ATOM 4524 C C . ALA A 1 580 ? 66.863 -8.993 50.183 1.00 60.81 580 ALA A C 1
ATOM 4526 O O . ALA A 1 580 ? 67.475 -9.438 49.212 1.00 60.81 580 ALA A O 1
ATOM 4527 N N . ALA A 1 581 ? 67.380 -8.142 51.076 1.00 52.31 581 ALA A N 1
ATOM 4528 C CA . ALA A 1 581 ? 68.743 -8.181 51.613 1.00 52.31 581 ALA A CA 1
ATOM 4529 C C . ALA A 1 581 ? 68.721 -7.585 53.028 1.00 52.31 581 ALA A C 1
ATOM 4531 O O . ALA A 1 581 ? 68.113 -6.498 53.178 1.00 52.31 581 ALA A O 1
#

Nearest PDB structures (foldseek):
  7c4j-assembly1_F  TM=2.719E-01  e=6.320E+00  Saccharomyces cerevisiae S288C

Radius of gyration: 43.13 Å; Cα contacts (8 Å, |Δi|>4): 306; chains: 1; bounding box: 128×120×116 Å

Solvent-accessible surface area (backbone atoms only — not comparable to full-atom values): 38723 Å² total; per-residue (Å²): 139,90,78,89,79,81,79,86,75,80,72,76,75,74,72,75,80,70,83,67,47,68,45,57,39,70,50,82,83,51,64,38,49,69,87,73,68,68,78,60,66,44,75,47,72,50,49,96,77,64,48,64,66,58,53,31,52,55,29,51,73,76,67,46,85,64,78,75,58,62,68,58,51,49,52,52,50,51,58,55,44,74,38,67,74,62,57,56,73,50,43,40,74,68,74,79,64,61,97,81,63,73,52,70,80,55,32,76,79,30,74,70,46,41,53,50,35,71,75,70,46,82,76,77,79,78,57,55,26,51,38,68,67,84,81,69,85,70,82,68,82,67,76,77,69,53,71,69,54,49,55,53,50,52,55,50,51,52,55,54,50,52,55,50,56,56,53,51,58,59,55,65,74,71,72,84,77,89,87,88,84,90,89,81,89,82,88,83,87,85,87,88,89,82,89,86,87,90,86,86,89,84,87,88,91,89,89,84,84,90,79,87,81,88,87,89,80,85,83,88,86,82,90,83,90,78,92,82,90,83,90,72,98,74,73,86,77,54,70,76,56,49,58,62,50,50,52,48,51,52,51,53,47,53,51,49,53,49,51,53,52,52,50,54,51,50,52,53,51,54,51,54,53,51,55,61,56,56,70,71,71,78,70,87,88,81,86,87,85,89,88,90,89,90,88,83,88,83,86,85,88,86,85,86,82,90,79,89,84,87,84,88,86,83,88,90,80,91,85,90,87,88,84,80,91,75,90,73,92,78,86,84,84,83,81,88,76,88,82,79,90,81,90,84,76,90,76,83,80,76,77,80,71,67,76,79,78,71,79,72,76,77,65,82,77,73,79,63,53,75,94,39,52,44,78,43,77,55,98,88,42,76,45,73,40,51,58,84,72,61,68,80,81,68,94,79,81,47,68,90,40,57,70,58,44,57,48,30,38,75,56,21,70,79,43,62,57,88,90,39,54,46,22,56,76,53,48,62,70,57,27,34,63,90,63,65,32,61,45,72,58,31,68,69,43,47,65,56,52,52,55,50,49,58,51,45,63,54,44,69,75,34,97,39,73,65,60,38,42,69,71,45,28,47,99,85,67,48,69,56,47,55,68,57,51,52,50,50,53,49,53,51,50,54,50,51,20,44,51,42,24,50,49,49,31,60,73,47,74,71,40,66,81,42,76,91,51,73,53,60,40,48,47,80,55,97,89,40,82,42,70,63,82,50,40,63,61,35,19,53,37,43,56,50,46,40,68,78,33,56,69,58,37,54,50,50,53,48,56,68,60,57,78,72,60,76,83,86,78,76,85,74,74,86,83,77,88,86,78,90,133

Mean predicted aligned error: 20.51 Å

pLDDT: mean 74.7, std 24.42, range [27.19, 98.44]

Organism: Trametes coccinea (strain BRFM310) (NCBI:txid1353009)

Sequence (581 aa):
MSRNNPANERKSAEDPEEDVEVLTLPKPGQAIDRAERKVKVFGVKITKDLKAKDMKELLKVYGLPVSGKREILLQRLRKYAEDPEQWSSQFLPARGRERGDISSRRAGNSHAARRIIDQFGRKESQMEYGPRRGNVQVSIVEPLPTESAIAAQEKWVQKVLERRTVSRKQSMSSSALEQPVDPAAAQGTRDLNAAVNPVAAHEPGASGRLVEPSGQADVGTEGGVGIGVGQTPHEKSRAITGFRRLERRVVDLDLGIKSELTEVRSQLTAMQLSMSAISRFTAPLQSPAHSPSPSSHFAPAGSASTSRVDTLRQSTRAALVPLANSTVLRDPSMPRSDISSDHGPRSPSVSSTHPNAADEPLGPHTTIPSDNLMLFELDGERIPFDRTTVPNPPQVSFANDLSRLFREWHQSTLLVISGRGIPIKHWAWFYKKRTHIKPQVWDVMRAKWNKWKSLVEERDRFPSDEAFWATYSDASGKRLNQQSILALLQGNRDTENKRDAAAALKFFGNDLSRPEAHGYFMYKKDNVRSVFQKPEAIARKWRELLVDHPEISAAFARTQHGNGQPSAASGSAPGRPTAAA

InterPro domains:
  IPR003034 SAP domain [PF02037] (49-80)
  IPR003034 SAP domain [PS50800] (47-81)
  IPR003034 SAP domain [SM00513] (47-81)
  IPR036361 SAP domain superfamily [G3DSA:1.10.720.30] (43-90)
  IPR036361 SAP domain superfamily [SSF68906] (48-82)

Secondary structure (DSSP, 8-state):
--------------------EEEEEEPTT--EETTT----EEEEEE-TT--HHHHHHHHHHHT----S-HHHHHHHHHHHHH-THHHHTTB-SS-S--TT---HHHHTT-HHHHHHHHHH-------EE-BTTTT-------S---HHHHHHHHHHHHHHHHHHHHHHHHHHTS----------------------------------------------------------S--TTSHHHHHHHHHHHHHHHHHHHHHHHHHHHHHHHHHHHHHHHHTTS---------------------------------------------------PPPP---------------------------------TTTEEEEEETTEEEEEETTTPPPPP----TT-HHHHHHHHHS--SSEETTEE--GGGHHHHHSGGG-S-HHHHHHHHHHHHHHHHHHHHHTTSSSHHHHHHHSB-TTSPBPPHHHHHHHHHHHHHHHHHHHHHHHHHHTTT-TTSGGGTTTTEEEETTEEEE--SHHHHHHHHHHHHHH-HHHHHHHHHHHHHTTS---------PPP----